Protein 7LYT (pdb70)

Secondary structure (DSSP, 8-state):
----HHHHHHHHH-SS----HHHHHHHHHHHHHH-THHHHHHHTT---SS---B--EEEEEEEEESS-TTSSHHHHHHHHHHHHHTT--HHHHHT----SSHHHHHHHHHHS----SS---HHHHHHHHHHHHHHHHHHHHHHHHHHHHHHHHHHHHHHHHHHH-S------PPPPSB-TTS-BSSPPPP--EEE--GGG--EE----SS----TTSSS----TTSPPPPSS-S-TTS--SSSSS---HHHHS-EEEE-SSS--EEEE--S---SSPPPP---SSHHHHHHTS-EEEEE-SS-EEEEETHHHHHHHHHTT-S-SS--HHHHHHTB-S--EEETTTTEEEEEB-TTTS-B---SS-B-TTHHHHHHHHHHHHS-EEEEEEEE-SSSSEEEEEEEE--BTTB--EEEEEEEE--HHHHHHHHHHHHHHHHHHHHHHHHHGGGS-HHHHHHHHHHHHTHHHHHHHHHHHHH---TTTS--SS--SS--HHHHHHHHHT--STTT---PPPPSSS---SPP-PPP-HHHHHHHHS-PPPHHHHHHHHHHHHHHHHT-THHHHHHHHHHHHHHHHHHHHHHHHHHHH--S-B--EEE---GGG--B--B--SSSTTSSSPPBP-B-SHHHHHHHHHHHHHHS----EEE--SSTTTS-SSSS---TTS--SS-EEETTTTEEE-IIIIIIHHHHHHHHSSSSPPP--

Foldseek 3Di:
DDDDPVVVLCCVPPVQFDAEDVLVVVLVVCCVPVHVVVSCVSPVPDTDNFAFDDWDKFKFFFADKLDAPVVDLLQVLLQLVQVVLQFDFPVVVVVQDQDQDQVSVVVNCPVVVGDRPPDDDSVQVVVSVVVSVVQQVVLQVVLVVVQVVVVVVLVVCCVVVVVVDPDHDPDDDRDGQADPVRHGDPTDDRDSKRWADDVFFWDFDDDDPLDDGPVLPVDADADQFFWQADADDPDLCVDDDPFPSHDDPVQADFDWWFDDPPTDTDTRHHDDPDDLDDDDHDHPDPSVVNNSWGWIKTDRDSMITIITCVRLVSVCSNVPLADNTDGNVRSVLQWDRTWIADSVRRMIMIIGDSVSDGRRFDPDFDAFFVLQVVCVVVQVVHKAWEWEWDADQVAGTKIWIWIWHDDPPAIDIGTDDIDGFDVVLVVLVVVLLVVVVVVVVVLLVVLLVVDPPVLSVVVVVQLVCQLVQLLVVLCVVQVQDVVVFDFFQADPAAARSVVSSCVVPPDDVPWWDFDDADPDPDDDRTDGDTDHVLVSSVVRGDDDDPVSVVSSVVSSVVCVVPPPVVVVSVVVLLVSLLVRVVCVVVVSCVVVVDPAYEYEYEQDDCVPQWDAFAFNGGSVGSSPDTRGRTGCNVSNVVSSVVCCGPVVHHYYHYHQPQQLAQALVDLDRDPPQDDDQWGADPPPGDTDRSRRPRNRSSSVVCSSRSDHRDDD

Solvent-accessible surface area: 43088 Å² total; per-residue (Å²): 166,128,118,60,100,32,48,97,9,24,147,150,75,34,124,64,68,131,18,53,59,54,61,78,149,112,0,22,139,28,18,86,83,116,35,80,131,26,2,39,75,93,5,113,47,130,24,102,145,70,11,27,94,50,70,6,69,2,132,1,119,18,35,31,54,42,92,98,10,74,86,0,34,4,19,75,0,9,70,22,0,4,134,67,0,14,64,13,3,51,100,93,59,74,82,15,158,19,27,136,59,75,151,32,7,62,64,11,22,84,91,44,64,19,59,43,72,76,10,82,62,54,65,1,1,19,52,17,6,67,61,0,20,39,66,0,56,23,29,63,119,130,14,106,110,122,35,84,156,56,117,44,157,32,81,69,66,35,62,63,95,64,117,135,28,168,74,56,126,159,66,143,143,106,99,88,10,46,71,175,97,18,80,12,81,142,64,35,59,69,32,40,33,1,64,1,6,138,87,12,39,16,90,9,18,136,105,49,147,100,8,113,25,32,121,60,24,81,46,13,138,50,94,39,117,37,83,10,108,84,44,34,82,205,103,51,53,94,37,129,172,74,60,44,24,54,29,37,107,155,79,47,131,75,39,88,60,128,46,142,185,109,27,138,73,73,112,20,118,18,66,42,140,134,206,124,74,156,88,167,90,112,58,160,55,116,95,54,79,4,65,61,0,5,0,0,4,2,76,19,57,124,2,20,0,0,0,15,0,61,22,0,30,107,17,0,70,169,74,104,55,6,82,145,101,9,22,2,52,34,0,25,104,29,6,37,32,65,1,54,1,36,25,177,175,54,26,0,28,4,33,0,36,26,125,29,24,16,45,39,21,36,152,187,12,37,94,41,130,102,0,54,51,15,0,47,130,18,7,71,122,78,42,0,0,1,0,0,0,11,17,18,60,98,30,18,1,0,1,3,3,9,77,0,56,57,102,149,83,48,26,82,27,99,95,42,50,98,15,50,3,41,92,79,6,68,124,49,14,54,39,6,34,105,19,38,32,152,12,37,90,80,4,100,47,118,2,28,125,53,10,62,127,80,49,22,50,72,2,156,67,38,88,55,81,11,67,86,53,0,46,87,97,1,12,77,88,32,61,10,78,50,177,148,11,65,31,114,147,0,25,47,106,27,38,68,1,2,78,11,4,101,70,74,74,84,51,152,100,74,9,72,80,115,31,88,81,175,201,40,110,155,141,125,84,64,85,103,72,43,63,58,0,102,33,20,1,147,55,50,78,36,173,20,51,113,122,2,71,134,65,41,45,73,16,26,118,54,44,80,180,112,19,97,63,56,100,123,7,65,133,97,42,70,105,15,3,96,126,2,4,52,72,0,5,98,50,0,80,144,111,2,140,17,165,36,2,1,0,1,1,17,33,12,99,52,171,132,74,99,18,63,28,90,58,101,88,5,3,69,45,23,42,75,66,97,100,14,29,104,74,6,5,76,21,3,20,115,5,0,17,30,4,49,30,79,98,32,23,22,1,0,25,5,112,39,77,41,2,28,27,10,2,32,149,38,65,75,21,99,114,46,2,86,121,35,75,58,1,94,1,109,84,42,70,68,109,22,46,0,8,42,41,0,1,2,58,8,0,12,86,8,0,20,59,16,171,72,17,87,165,262

Structure (mmCIF, N/CA/C/O backbone):
data_7LYT
#
_entry.id   7LYT
#
_cell.length_a   1.00
_cell.length_b   1.00
_cell.length_c   1.00
_cell.angle_alpha   90.00
_cell.angle_beta   90.00
_cell.angle_gamma   90.00
#
_symmetry.space_group_name_H-M   'P 1'
#
loop_
_entity.id
_entity.type
_entity.pdbx_description
1 polymer CasPhi
2 polymer crRNA
3 polymer TS-DNA
4 polymer NTS-DNA*
5 non-polymer 'ZINC ION'
6 non-polymer 'MAGNESIUM ION'
#
loop_
_atom_site.group_PDB
_atom_site.id
_atom_site.type_symbol
_atom_site.label_atom_id
_atom_site.label_alt_id
_atom_site.label_comp_id
_atom_site.label_asym_id
_atom_site.label_entity_id
_atom_site.label_seq_id
_atom_site.pdbx_PDB_ins_code
_atom_site.Cartn_x
_atom_site.Cartn_y
_atom_site.Cartn_z
_atom_site.occupancy
_atom_site.B_iso_or_equiv
_atom_site.auth_seq_id
_atom_site.auth_comp_id
_atom_site.auth_asym_id
_atom_site.auth_atom_id
_atom_site.pdbx_PDB_model_num
ATOM 1 N N . ALA A 1 5 ? 119.564 86.514 128.449 1.00 84.53 5 ALA A N 1
ATOM 2 C CA . ALA A 1 5 ? 118.303 86.633 129.170 1.00 84.53 5 ALA A CA 1
ATOM 3 C C . ALA A 1 5 ? 118.193 85.555 130.240 1.00 84.53 5 ALA A C 1
ATOM 4 O O . ALA A 1 5 ? 118.432 84.377 129.972 1.00 84.53 5 ALA A O 1
ATOM 10 N N . VAL A 1 6 ? 117.827 85.964 131.453 1.00 83.22 6 VAL A N 1
ATOM 11 C CA . VAL A 1 6 ? 117.661 85.053 132.579 1.00 83.22 6 VAL A CA 1
ATOM 12 C C . VAL A 1 6 ? 116.319 85.342 133.235 1.00 83.22 6 VAL A C 1
ATOM 13 O O . VAL A 1 6 ? 115.984 86.504 133.490 1.00 83.22 6 VAL A O 1
ATOM 26 N N . GLU A 1 7 ? 115.555 84.287 133.506 1.00 81.78 7 GLU A N 1
ATOM 27 C CA . GLU A 1 7 ? 114.258 84.450 134.147 1.00 81.78 7 GLU A CA 1
ATOM 28 C C . GLU A 1 7 ? 114.419 85.044 135.542 1.00 81.78 7 GLU A C 1
ATOM 29 O O . GLU A 1 7 ? 115.402 84.789 136.242 1.00 81.78 7 GLU A O 1
ATOM 41 N N . SER A 1 8 ? 113.437 85.847 135.941 1.00 76.78 8 SER A N 1
ATOM 42 C CA . SER A 1 8 ? 113.395 86.452 137.263 1.00 76.78 8 SER A CA 1
ATOM 43 C C . SER A 1 8 ? 112.326 85.787 138.118 1.00 76.78 8 SER A C 1
ATOM 44 O O . SER A 1 8 ? 111.336 85.258 137.605 1.00 76.78 8 SER A O 1
ATOM 52 N N . GLU A 1 9 ? 112.536 85.820 139.436 1.00 75.79 9 GLU A N 1
ATOM 53 C CA . GLU A 1 9 ? 111.528 85.302 140.355 1.00 75.79 9 GLU A CA 1
ATOM 54 C C . GLU A 1 9 ? 110.250 86.131 140.302 1.00 75.79 9 GLU A C 1
ATOM 55 O O . GLU A 1 9 ? 109.147 85.584 140.407 1.00 75.79 9 GLU A O 1
ATOM 67 N N . PHE A 1 10 ? 110.374 87.453 140.148 1.00 73.82 10 PHE A N 1
ATOM 68 C CA . PHE A 1 10 ? 109.187 88.302 140.091 1.00 73.82 10 PHE A CA 1
ATOM 69 C C . PHE A 1 10 ? 108.324 87.966 138.884 1.00 73.82 10 PHE A C 1
ATOM 70 O O . PHE A 1 10 ? 107.091 87.945 138.978 1.00 73.82 10 PHE A O 1
ATOM 87 N N . SER A 1 11 ? 108.952 87.710 137.736 1.00 77.20 11 SER A N 1
ATOM 88 C CA . SER A 1 11 ? 108.190 87.358 136.544 1.00 77.20 11 SER A CA 1
ATOM 89 C C . SER A 1 11 ? 107.311 86.143 136.802 1.00 77.20 11 SER A C 1
ATOM 90 O O . SER A 1 11 ? 106.168 86.081 136.335 1.00 77.20 11 SER A O 1
ATOM 98 N N . LYS A 1 12 ? 107.825 85.170 137.557 1.00 77.62 12 LYS A N 1
ATOM 99 C CA . LYS A 1 12 ? 107.075 83.944 137.811 1.00 77.62 12 LYS A CA 1
ATOM 100 C C . LYS A 1 12 ? 105.764 84.241 138.527 1.00 77.62 12 LYS A C 1
ATOM 101 O O . LYS A 1 12 ? 104.695 83.791 138.099 1.00 77.62 12 LYS A O 1
ATOM 120 N N . VAL A 1 13 ? 105.823 85.003 139.620 1.00 75.08 13 VAL A N 1
ATOM 121 C CA . VAL A 1 13 ? 104.624 85.223 140.423 1.00 75.08 13 VAL A CA 1
ATOM 122 C C . VAL A 1 13 ? 103.579 85.993 139.625 1.00 75.08 13 VAL A C 1
ATOM 123 O O . VAL A 1 13 ? 102.377 85.719 139.727 1.00 75.08 13 VAL A O 1
ATOM 136 N N . LEU A 1 14 ? 104.009 86.972 138.828 1.00 75.22 14 LEU A N 1
ATOM 137 C CA . LEU A 1 14 ? 103.066 87.685 137.972 1.00 75.22 14 LEU A CA 1
ATOM 138 C C . LEU A 1 14 ? 102.470 86.753 136.928 1.00 75.22 14 LEU A C 1
ATOM 139 O O . LEU A 1 14 ? 101.245 86.655 136.791 1.00 75.22 14 LEU A O 1
ATOM 155 N N . LYS A 1 15 ? 103.325 86.051 136.183 1.00 76.30 15 LYS A N 1
ATOM 156 C CA . LYS A 1 15 ? 102.829 85.157 135.144 1.00 76.30 15 LYS A CA 1
ATOM 157 C C . LYS A 1 15 ? 101.943 84.067 135.728 1.00 76.30 15 LYS A C 1
ATOM 158 O O . LYS A 1 15 ? 101.010 83.604 135.063 1.00 76.30 15 LYS A O 1
ATOM 177 N N . LYS A 1 16 ? 102.211 83.646 136.964 1.00 76.41 16 LYS A N 1
ATOM 178 C CA . LYS A 1 16 ? 101.403 82.599 137.572 1.00 76.41 16 LYS A CA 1
ATOM 179 C C . LYS A 1 16 ? 100.057 83.123 138.058 1.00 76.41 16 LYS A C 1
ATOM 180 O O . LYS A 1 16 ? 99.083 82.364 138.090 1.00 76.41 16 LYS A O 1
ATOM 199 N N . HIS A 1 17 ? 99.976 84.397 138.443 1.00 74.92 17 HIS A N 1
ATOM 200 C CA . HIS A 1 17 ? 98.724 84.987 138.910 1.00 74.92 17 HIS A CA 1
ATOM 201 C C . HIS A 1 17 ? 98.088 85.957 137.928 1.00 74.92 17 HIS A C 1
ATOM 202 O O . HIS A 1 17 ? 96.866 85.941 137.765 1.00 74.92 17 HIS A O 1
ATOM 216 N N . PHE A 1 18 ? 98.877 86.812 137.277 1.00 73.77 18 PHE A N 1
ATOM 217 C CA . PHE A 1 18 ? 98.371 87.826 136.351 1.00 73.77 18 PHE A CA 1
ATOM 218 C C . PHE A 1 18 ? 98.882 87.517 134.950 1.00 73.77 18 PHE A C 1
ATOM 219 O O . PHE A 1 18 ? 99.932 88.032 134.535 1.00 73.77 18 PHE A O 1
ATOM 236 N N . PRO A 1 19 ? 98.178 86.688 134.187 1.00 74.78 19 PRO A N 1
ATOM 237 C CA . PRO A 1 19 ? 98.651 86.354 132.837 1.00 74.78 19 PRO A CA 1
ATOM 238 C C . PRO A 1 19 ? 98.668 87.554 131.902 1.00 74.78 19 PRO A C 1
ATOM 239 O O . PRO A 1 19 ? 99.654 87.781 131.193 1.00 74.78 19 PRO A O 1
ATOM 250 N N . GLY A 1 20 ? 97.582 88.324 131.891 1.00 76.11 20 GLY A N 1
ATOM 251 C CA . GLY A 1 20 ? 97.403 89.379 130.911 1.00 76.11 20 GLY A CA 1
ATOM 252 C C . GLY A 1 20 ? 97.045 90.734 131.487 1.00 76.11 20 GLY A C 1
ATOM 253 O O . GLY A 1 20 ? 96.271 91.478 130.878 1.00 76.11 20 GLY A O 1
ATOM 257 N N . GLU A 1 21 ? 97.585 91.070 132.656 1.00 71.95 21 GLU A N 1
ATOM 258 C CA . GLU A 1 21 ? 97.274 92.322 133.335 1.00 71.95 21 GLU A CA 1
ATOM 259 C C . GLU A 1 21 ? 98.535 93.156 133.548 1.00 71.95 21 GLU A C 1
ATOM 260 O O . GLU A 1 21 ? 98.749 93.736 134.614 1.00 71.95 21 GLU A O 1
ATOM 272 N N . ARG A 1 22 ? 99.381 93.219 132.518 1.00 70.16 22 ARG A N 1
ATOM 273 C CA . ARG A 1 22 ? 100.628 93.977 132.558 1.00 70.16 22 ARG A CA 1
ATOM 274 C C . ARG A 1 22 ? 100.431 95.362 133.166 1.00 70.16 22 ARG A C 1
ATOM 275 O O . ARG A 1 22 ? 99.432 96.036 132.908 1.00 70.16 22 ARG A O 1
ATOM 296 N N . PHE A 1 23 ? 101.401 95.773 133.983 1.00 70.21 23 PHE A N 1
ATOM 297 C CA . PHE A 1 23 ? 101.364 97.017 134.737 1.00 70.21 23 PHE A CA 1
ATOM 298 C C . PHE A 1 23 ? 102.522 97.908 134.304 1.00 70.21 23 PHE A C 1
ATOM 299 O O . PHE A 1 23 ? 103.511 97.440 133.734 1.00 70.21 23 PHE A O 1
ATOM 316 N N . ARG A 1 24 ? 102.389 99.207 134.568 1.00 68.22 24 ARG A N 1
ATOM 317 C CA . ARG A 1 24 ? 103.426 100.149 134.176 1.00 68.22 24 ARG A CA 1
ATOM 318 C C . ARG A 1 24 ? 104.595 100.108 135.158 1.00 68.22 24 ARG A C 1
ATOM 319 O O . ARG A 1 24 ? 104.537 99.483 136.219 1.00 68.22 24 ARG A O 1
ATOM 340 N N . SER A 1 25 ? 105.673 100.800 134.782 1.00 69.64 25 SER A N 1
ATOM 341 C CA . SER A 1 25 ? 106.951 100.620 135.462 1.00 69.64 25 SER A CA 1
ATOM 342 C C . SER A 1 25 ? 106.873 101.025 136.927 1.00 69.64 25 SER A C 1
ATOM 343 O O . SER A 1 25 ? 107.427 100.340 137.794 1.00 69.64 25 SER A O 1
ATOM 351 N N . SER A 1 26 ? 106.185 102.127 137.230 1.00 68.25 26 SER A N 1
ATOM 352 C CA . SER A 1 26 ? 106.223 102.644 138.594 1.00 68.25 26 SER A CA 1
ATOM 353 C C . SER A 1 26 ? 105.630 101.644 139.576 1.00 68.25 26 SER A C 1
ATOM 354 O O . SER A 1 26 ? 106.184 101.424 140.659 1.00 68.25 26 SER A O 1
ATOM 362 N N . TYR A 1 27 ? 104.505 101.022 139.219 1.00 69.25 27 TYR A N 1
ATOM 363 C CA . TYR A 1 27 ? 103.959 99.965 140.062 1.00 69.25 27 TYR A CA 1
ATOM 364 C C . TYR A 1 27 ? 104.864 98.740 140.079 1.00 69.25 27 TYR A C 1
ATOM 365 O O . TYR A 1 27 ? 104.947 98.048 141.100 1.00 69.25 27 TYR A O 1
ATOM 383 N N . MET A 1 28 ? 105.545 98.454 138.967 1.00 71.29 28 MET A N 1
ATOM 384 C CA . MET A 1 28 ? 106.441 97.303 138.925 1.00 71.29 28 MET A CA 1
ATOM 385 C C . MET A 1 28 ? 107.587 97.459 139.917 1.00 71.29 28 MET A C 1
ATOM 386 O O . MET A 1 28 ? 107.923 96.515 140.640 1.00 71.29 28 MET A O 1
ATOM 400 N N . LYS A 1 29 ? 108.199 98.644 139.969 1.00 69.48 29 LYS A N 1
ATOM 401 C CA . LYS A 1 29 ? 109.300 98.865 140.901 1.00 69.48 29 LYS A CA 1
ATOM 402 C C . LYS A 1 29 ? 108.827 98.724 142.341 1.00 69.48 29 LYS A C 1
ATOM 403 O O . LYS A 1 29 ? 109.424 97.991 143.137 1.00 69.48 29 LYS A O 1
ATOM 422 N N . ARG A 1 30 ? 107.744 99.418 142.692 1.00 69.53 30 ARG A N 1
ATOM 423 C CA . ARG A 1 30 ? 107.217 99.330 144.048 1.00 69.53 30 ARG A CA 1
ATOM 424 C C . ARG A 1 30 ? 106.763 97.911 144.361 1.00 69.53 30 ARG A C 1
ATOM 425 O O . ARG A 1 30 ? 106.977 97.414 145.471 1.00 69.53 30 ARG A O 1
ATOM 446 N N . GLY A 1 31 ? 106.152 97.235 143.387 1.00 71.06 31 GLY A N 1
ATOM 447 C CA . GLY A 1 31 ? 105.655 95.893 143.633 1.00 71.06 31 GLY A CA 1
ATOM 448 C C . GLY A 1 31 ? 106.768 94.896 143.883 1.00 71.06 31 GLY A C 1
ATOM 449 O O . GLY A 1 31 ? 106.627 93.988 144.707 1.00 71.06 31 GLY A O 1
ATOM 453 N N . GLY A 1 32 ? 107.889 95.046 143.178 1.00 70.01 32 GLY A N 1
ATOM 454 C CA . GLY A 1 32 ? 109.015 94.157 143.407 1.00 70.01 32 GLY A CA 1
ATOM 455 C C . GLY A 1 32 ? 109.567 94.274 144.813 1.00 70.01 32 GLY A C 1
ATOM 456 O O . GLY A 1 32 ? 109.881 93.269 145.453 1.00 70.01 32 GLY A O 1
ATOM 460 N N . LYS A 1 33 ? 109.696 95.504 145.313 1.00 68.62 33 LYS A N 1
ATOM 461 C CA . LYS A 1 33 ? 110.204 95.698 146.667 1.00 68.62 33 LYS A CA 1
ATOM 462 C C . LYS A 1 33 ? 109.304 95.030 147.696 1.00 68.62 33 LYS A C 1
ATOM 463 O O . LYS A 1 33 ? 109.791 94.384 148.631 1.00 68.62 33 LYS A O 1
ATOM 482 N N . ILE A 1 34 ? 107.988 95.170 147.541 1.00 70.32 34 ILE A N 1
ATOM 483 C CA . ILE A 1 34 ? 107.072 94.603 148.525 1.00 70.32 34 ILE A CA 1
ATOM 484 C C . ILE A 1 34 ? 107.207 93.087 148.563 1.00 70.32 34 ILE A C 1
ATOM 485 O O . ILE A 1 34 ? 107.227 92.480 149.640 1.00 70.32 34 ILE A O 1
ATOM 501 N N . LEU A 1 35 ? 107.299 92.451 147.395 1.00 71.61 35 LEU A N 1
ATOM 502 C CA . LEU A 1 35 ? 107.429 90.999 147.358 1.00 71.61 35 LEU A CA 1
ATOM 503 C C . LEU A 1 35 ? 108.696 90.539 148.068 1.00 71.61 35 LEU A C 1
ATOM 504 O O . LEU A 1 35 ? 108.656 89.640 148.915 1.00 71.61 35 LEU A O 1
ATOM 520 N N . ALA A 1 36 ? 109.835 91.151 147.739 1.00 69.61 36 ALA A N 1
ATOM 521 C CA . ALA A 1 36 ? 111.095 90.722 148.336 1.00 69.61 36 ALA A CA 1
ATOM 522 C C . ALA A 1 36 ? 111.117 90.982 149.836 1.00 69.61 36 ALA A C 1
ATOM 523 O O . ALA A 1 36 ? 111.688 90.195 150.600 1.00 69.61 36 ALA A O 1
ATOM 530 N N . ALA A 1 37 ? 110.499 92.076 150.278 1.00 69.98 37 ALA A N 1
ATOM 531 C CA . ALA A 1 37 ? 110.535 92.457 151.685 1.00 69.98 37 ALA A CA 1
ATOM 532 C C . ALA A 1 37 ? 109.416 91.794 152.484 1.00 69.98 37 ALA A C 1
ATOM 533 O O . ALA A 1 37 ? 109.677 91.079 153.456 1.00 69.98 37 ALA A O 1
ATOM 540 N N . GLN A 1 38 ? 108.166 92.013 152.075 1.00 69.35 38 GLN A N 1
ATOM 541 C CA . GLN A 1 38 ? 106.996 91.584 152.831 1.00 69.35 38 GLN A CA 1
ATOM 542 C C . GLN A 1 38 ? 106.432 90.258 152.332 1.00 69.35 38 GLN A C 1
ATOM 543 O O . GLN A 1 38 ? 105.236 89.992 152.482 1.00 69.35 38 GLN A O 1
ATOM 557 N N . GLY A 1 39 ? 107.277 89.420 151.741 1.00 70.91 39 GLY A N 1
ATOM 558 C CA . GLY A 1 39 ? 106.884 88.089 151.331 1.00 70.91 39 GLY A CA 1
ATOM 559 C C . GLY A 1 39 ? 106.105 88.071 150.029 1.00 70.91 39 GLY A C 1
ATOM 560 O O . GLY A 1 39 ? 105.654 89.092 149.508 1.00 70.91 39 GLY A O 1
ATOM 564 N N . GLU A 1 40 ? 105.937 86.856 149.501 1.00 72.15 40 GLU A N 1
ATOM 565 C CA . GLU A 1 40 ? 105.264 86.677 148.219 1.00 72.15 40 GLU A CA 1
ATOM 566 C C . GLU A 1 40 ? 103.766 86.941 148.316 1.00 72.15 40 GLU A C 1
ATOM 567 O O . GLU A 1 40 ? 103.145 87.342 147.326 1.00 72.15 40 GLU A O 1
ATOM 579 N N . GLU A 1 41 ? 103.168 86.707 149.484 1.00 73.86 41 GLU A N 1
ATOM 580 C CA . GLU A 1 41 ? 101.720 86.787 149.624 1.00 73.86 41 GLU A CA 1
ATOM 581 C C . GLU A 1 41 ? 101.213 88.221 149.690 1.00 73.86 41 GLU A C 1
ATOM 582 O O . GLU A 1 41 ? 100.017 88.450 149.483 1.00 73.86 41 GLU A O 1
ATOM 594 N N . ALA A 1 42 ? 102.083 89.188 149.961 1.00 72.04 42 ALA A N 1
ATOM 595 C CA . ALA A 1 42 ? 101.663 90.571 150.120 1.00 72.04 42 ALA A CA 1
ATOM 596 C C . ALA A 1 42 ? 101.791 91.380 148.840 1.00 72.04 42 ALA A C 1
ATOM 597 O O . ALA A 1 42 ? 101.384 92.546 148.820 1.00 72.04 42 ALA A O 1
ATOM 604 N N . VAL A 1 43 ? 102.347 90.800 147.776 1.00 72.77 43 VAL A N 1
ATOM 605 C CA . VAL A 1 43 ? 102.451 91.532 146.521 1.00 72.77 43 VAL A CA 1
ATOM 606 C C . VAL A 1 43 ? 101.150 91.450 145.734 1.00 72.77 43 VAL A C 1
ATOM 607 O O . VAL A 1 43 ? 100.823 92.369 144.975 1.00 72.77 43 VAL A O 1
ATOM 620 N N . VAL A 1 44 ? 100.391 90.365 145.895 1.00 73.75 44 VAL A N 1
ATOM 621 C CA . VAL A 1 44 ? 99.121 90.242 145.187 1.00 73.75 44 VAL A CA 1
ATOM 622 C C . VAL A 1 44 ? 98.139 91.305 145.660 1.00 73.75 44 VAL A C 1
ATOM 623 O O . VAL A 1 44 ? 97.445 91.930 144.851 1.00 73.75 44 VAL A O 1
ATOM 636 N N . ALA A 1 45 ? 98.067 91.535 146.972 1.00 72.54 45 ALA A N 1
ATOM 637 C CA . ALA A 1 45 ? 97.110 92.503 147.492 1.00 72.54 45 ALA A CA 1
ATOM 638 C C . ALA A 1 45 ? 97.417 93.920 147.030 1.00 72.54 45 ALA A C 1
ATOM 639 O O . ALA A 1 45 ? 96.517 94.766 147.023 1.00 72.54 45 ALA A O 1
ATOM 646 N N . TYR A 1 46 ? 98.665 94.206 146.662 1.00 71.99 46 TYR A N 1
ATOM 647 C CA . TYR A 1 46 ? 99.015 95.503 146.096 1.00 71.99 46 TYR A CA 1
ATOM 648 C C . TYR A 1 46 ? 98.777 95.561 144.591 1.00 71.99 46 TYR A C 1
ATOM 649 O O . TYR A 1 46 ? 98.361 96.603 144.071 1.00 71.99 46 TYR A O 1
ATOM 667 N N . LEU A 1 47 ? 99.039 94.464 143.882 1.00 72.95 47 LEU A N 1
ATOM 668 C CA . LEU A 1 47 ? 98.952 94.424 142.430 1.00 72.95 47 LEU A CA 1
ATOM 669 C C . LEU A 1 47 ? 97.613 93.911 141.917 1.00 72.95 47 LEU A C 1
ATOM 670 O O . LEU A 1 47 ? 97.436 93.803 140.701 1.00 72.95 47 LEU A O 1
ATOM 686 N N . GLN A 1 48 ? 96.673 93.576 142.802 1.00 74.03 48 GLN A N 1
ATOM 687 C CA . GLN A 1 48 ? 95.374 93.097 142.338 1.00 74.03 48 GLN A CA 1
ATOM 688 C C . GLN A 1 48 ? 94.467 94.241 141.894 1.00 74.03 48 GLN A C 1
ATOM 689 O O . GLN A 1 48 ? 93.721 94.101 140.919 1.00 74.03 48 GLN A O 1
ATOM 703 N N . GLY A 1 49 ? 94.515 95.374 142.588 1.00 73.21 49 GLY A N 1
ATOM 704 C CA . GLY A 1 49 ? 93.581 96.447 142.317 1.00 73.21 49 GLY A CA 1
ATOM 705 C C . GLY A 1 49 ? 93.884 97.270 141.083 1.00 73.21 49 GLY A C 1
ATOM 706 O O . GLY A 1 49 ? 93.025 97.436 140.213 1.00 73.21 49 GLY A O 1
ATOM 710 N N . LYS A 1 50 ? 95.104 97.786 140.994 1.00 72.76 50 LYS A N 1
ATOM 711 C CA . LYS A 1 50 ? 95.446 98.836 140.044 1.00 72.76 50 LYS A CA 1
ATOM 712 C C . LYS A 1 50 ? 96.213 98.244 138.869 1.00 72.76 50 LYS A C 1
ATOM 713 O O . LYS A 1 50 ? 97.295 97.677 139.051 1.00 72.76 50 LYS A O 1
ATOM 732 N N . SER A 1 51 ? 95.653 98.381 137.671 1.00 70.27 51 SER A N 1
ATOM 733 C CA . SER A 1 51 ? 96.321 97.944 136.452 1.00 70.27 51 SER A CA 1
ATOM 734 C C . SER A 1 51 ? 95.574 98.540 135.268 1.00 70.27 51 SER A C 1
ATOM 735 O O . SER A 1 51 ? 94.464 99.060 135.408 1.00 70.27 51 SER A O 1
ATOM 743 N N . GLU A 1 52 ? 96.207 98.472 134.100 1.00 71.64 52 GLU A N 1
ATOM 744 C CA . GLU A 1 52 ? 95.649 99.046 132.886 1.00 71.64 52 GLU A CA 1
ATOM 745 C C . GLU A 1 52 ? 95.892 98.117 131.706 1.00 71.64 52 GLU A C 1
ATOM 746 O O . GLU A 1 52 ? 96.905 97.417 131.643 1.00 71.64 52 GLU A O 1
ATOM 758 N N . GLU A 1 53 ? 94.943 98.122 130.769 1.00 71.39 53 GLU A N 1
ATOM 759 C CA . GLU A 1 53 ? 95.106 97.355 129.538 1.00 71.39 53 GLU A CA 1
ATOM 760 C C . GLU A 1 53 ? 96.295 97.865 128.734 1.00 71.39 53 GLU A C 1
ATOM 761 O O . GLU A 1 53 ? 97.119 97.079 128.255 1.00 71.39 53 GLU A O 1
ATOM 773 N N . GLU A 1 54 ? 96.397 99.184 128.574 1.00 70.28 54 GLU A N 1
ATOM 774 C CA . GLU A 1 54 ? 97.479 99.817 127.821 1.00 70.28 54 GLU A CA 1
ATOM 775 C C . GLU A 1 54 ? 98.119 100.865 128.721 1.00 70.28 54 GLU A C 1
ATOM 776 O O . GLU A 1 54 ? 97.694 102.028 128.742 1.00 70.28 54 GLU A O 1
ATOM 788 N N . PRO A 1 55 ? 99.143 100.488 129.479 1.00 68.83 55 PRO A N 1
ATOM 789 C CA . PRO A 1 55 ? 99.730 101.405 130.462 1.00 68.83 55 PRO A CA 1
ATOM 790 C C . PRO A 1 55 ? 100.658 102.410 129.803 1.00 68.83 55 PRO A C 1
ATOM 791 O O . PRO A 1 55 ? 101.530 102.026 129.010 1.00 68.83 55 PRO A O 1
ATOM 802 N N . PRO A 1 56 ? 100.514 103.702 130.105 1.00 66.48 56 PRO A N 1
ATOM 803 C CA . PRO A 1 56 ? 101.397 104.706 129.487 1.00 66.48 56 PRO A CA 1
ATOM 804 C C . PRO A 1 56 ? 102.861 104.402 129.760 1.00 66.48 56 PRO A C 1
ATOM 805 O O . PRO A 1 56 ? 103.295 104.328 130.911 1.00 66.48 56 PRO A O 1
ATOM 816 N N . ASN A 1 57 ? 103.626 104.222 128.683 1.00 65.54 57 ASN A N 1
ATOM 817 C CA . ASN A 1 57 ? 105.046 103.908 128.778 1.00 65.54 57 ASN A CA 1
ATOM 818 C C . ASN A 1 57 ? 105.891 104.902 127.990 1.00 65.54 57 ASN A C 1
ATOM 819 O O . ASN A 1 57 ? 106.968 104.553 127.501 1.00 65.54 57 ASN A O 1
ATOM 830 N N . PHE A 1 58 ? 105.425 106.141 127.855 1.00 64.11 58 PHE A N 1
ATOM 831 C CA . PHE A 1 58 ? 106.154 107.156 127.109 1.00 64.11 58 PHE A CA 1
ATOM 832 C C . PHE A 1 58 ? 105.999 108.505 127.795 1.00 64.11 58 PHE A C 1
ATOM 833 O O . PHE A 1 58 ? 104.903 108.870 128.227 1.00 64.11 58 PHE A O 1
ATOM 850 N N . GLN A 1 59 ? 107.108 109.238 127.888 1.00 62.47 59 GLN A N 1
ATOM 851 C CA . GLN A 1 59 ? 107.163 110.522 128.584 1.00 62.47 59 GLN A CA 1
ATOM 852 C C . GLN A 1 59 ? 107.706 111.580 127.633 1.00 62.47 59 GLN A C 1
ATOM 853 O O . GLN A 1 59 ? 108.852 111.448 127.156 1.00 62.47 59 GLN A O 1
ATOM 867 N N . PRO A 1 60 ? 106.950 112.637 127.321 1.00 61.83 60 PRO A N 1
ATOM 868 C CA . PRO A 1 60 ? 107.472 113.654 126.411 1.00 61.83 60 PRO A CA 1
ATOM 869 C C . PRO A 1 60 ? 108.635 114.399 127.036 1.00 61.83 60 PRO A C 1
ATOM 870 O O . PRO A 1 60 ? 108.732 114.506 128.271 1.00 61.83 60 PRO A O 1
ATOM 881 N N . PRO A 1 61 ? 109.550 114.929 126.227 1.00 61.65 61 PRO A N 1
ATOM 882 C CA . PRO A 1 61 ? 110.648 115.740 126.757 1.00 61.65 61 PRO A CA 1
ATOM 883 C C . PRO A 1 61 ? 110.322 117.224 126.816 1.00 61.65 61 PRO A C 1
ATOM 884 O O . PRO A 1 61 ? 109.505 117.745 126.056 1.00 61.65 61 PRO A O 1
ATOM 895 N N . ALA A 1 62 ? 110.985 117.904 127.749 1.00 60.21 62 ALA A N 1
ATOM 896 C CA . ALA A 1 62 ? 110.909 119.353 127.882 1.00 60.21 62 ALA A CA 1
ATOM 897 C C . ALA A 1 62 ? 112.320 119.901 128.035 1.00 60.21 62 ALA A C 1
ATOM 898 O O . ALA A 1 62 ? 113.108 119.373 128.825 1.00 60.21 62 ALA A O 1
ATOM 905 N N . LYS A 1 63 ? 112.636 120.953 127.285 1.00 60.08 63 LYS A N 1
ATOM 906 C CA . LYS A 1 63 ? 113.984 121.502 127.221 1.00 60.08 63 LYS A CA 1
ATOM 907 C C . LYS A 1 63 ? 114.014 122.908 127.802 1.00 60.08 63 LYS A C 1
ATOM 908 O O . LYS A 1 63 ? 113.146 123.731 127.498 1.00 60.08 63 LYS A O 1
ATOM 927 N N . CYS A 1 64 ? 115.022 123.173 128.629 1.00 60.66 64 CYS A N 1
ATOM 928 C CA . CYS A 1 64 ? 115.258 124.470 129.249 1.00 60.66 64 CYS A CA 1
ATOM 929 C C . CYS A 1 64 ? 116.680 124.917 128.923 1.00 60.66 64 CYS A C 1
ATOM 930 O O . CYS A 1 64 ? 117.407 124.244 128.189 1.00 60.66 64 CYS A O 1
ATOM 938 N N . HIS A 1 65 ? 117.085 126.060 129.473 1.00 60.08 65 HIS A N 1
ATOM 939 C CA . HIS A 1 65 ? 118.371 126.670 129.157 1.00 60.08 65 HIS A CA 1
ATOM 940 C C . HIS A 1 65 ? 119.197 126.859 130.420 1.00 60.08 65 HIS A C 1
ATOM 941 O O . HIS A 1 65 ? 118.704 127.390 131.420 1.00 60.08 65 HIS A O 1
ATOM 955 N N . VAL A 1 66 ? 120.455 126.419 130.363 1.00 59.51 66 VAL A N 1
ATOM 956 C CA . VAL A 1 66 ? 121.419 126.685 131.424 1.00 59.51 66 VAL A CA 1
ATOM 957 C C . VAL A 1 66 ? 121.699 128.179 131.507 1.00 59.51 66 VAL A C 1
ATOM 958 O O . VAL A 1 66 ? 121.889 128.851 130.486 1.00 59.51 66 VAL A O 1
ATOM 971 N N . VAL A 1 67 ? 121.724 128.710 132.729 1.00 58.44 67 VAL A N 1
ATOM 972 C CA . VAL A 1 67 ? 122.011 130.126 132.935 1.00 58.44 67 VAL A CA 1
ATOM 973 C C . VAL A 1 67 ? 123.502 130.321 133.178 1.00 58.44 67 VAL A C 1
ATOM 974 O O . VAL A 1 67 ? 124.169 131.050 132.436 1.00 58.44 67 VAL A O 1
ATOM 987 N N . THR A 1 68 ? 124.037 129.680 134.215 1.00 59.42 68 THR A N 1
ATOM 988 C CA . THR A 1 68 ? 125.450 129.813 134.547 1.00 59.42 68 THR A CA 1
ATOM 989 C C . THR A 1 68 ? 125.922 128.561 135.266 1.00 59.42 68 THR A C 1
ATOM 990 O O . THR A 1 68 ? 125.146 127.889 135.949 1.00 59.42 68 THR A O 1
ATOM 1001 N N . LYS A 1 69 ? 127.207 128.260 135.109 1.00 59.07 69 LYS A N 1
ATOM 1002 C CA . LYS A 1 69 ? 127.838 127.125 135.761 1.00 59.07 69 LYS A CA 1
ATOM 1003 C C . LYS A 1 69 ? 128.949 127.621 136.675 1.00 59.07 69 LYS A C 1
ATOM 1004 O O . LYS A 1 69 ? 129.346 128.787 136.637 1.00 59.07 69 LYS A O 1
ATOM 1023 N N . SER A 1 70 ? 129.452 126.714 137.511 1.00 59.88 70 SER A N 1
ATOM 1024 C CA . SER A 1 70 ? 130.640 127.018 138.299 1.00 59.88 70 SER A CA 1
ATOM 1025 C C . SER A 1 70 ? 131.891 126.975 137.435 1.00 59.88 70 SER A C 1
ATOM 1026 O O . SER A 1 70 ? 132.777 127.825 137.570 1.00 59.88 70 SER A O 1
ATOM 1034 N N . ARG A 1 71 ? 131.971 125.992 136.547 1.00 58.70 71 ARG A N 1
ATOM 1035 C CA . ARG A 1 71 ? 133.063 125.882 135.594 1.00 58.70 71 ARG A CA 1
ATOM 1036 C C . ARG A 1 71 ? 132.558 125.045 134.430 1.00 58.70 71 ARG A C 1
ATOM 1037 O O . ARG A 1 71 ? 131.492 124.430 134.502 1.00 58.70 71 ARG A O 1
ATOM 1058 N N . ASP A 1 72 ? 133.336 125.023 133.355 1.00 59.41 72 ASP A N 1
ATOM 1059 C CA . ASP A 1 72 ? 132.884 124.358 132.142 1.00 59.41 72 ASP A CA 1
ATOM 1060 C C . ASP A 1 72 ? 132.685 122.871 132.398 1.00 59.41 72 ASP A C 1
ATOM 1061 O O . ASP A 1 72 ? 133.415 122.255 133.178 1.00 59.41 72 ASP A O 1
ATOM 1070 N N . PHE A 1 73 ? 131.677 122.295 131.747 1.00 60.16 73 PHE A N 1
ATOM 1071 C CA . PHE A 1 73 ? 131.518 120.851 131.779 1.00 60.16 73 PHE A CA 1
ATOM 1072 C C . PHE A 1 73 ? 132.743 120.182 131.163 1.00 60.16 73 PHE A C 1
ATOM 1073 O O . PHE A 1 73 ? 133.473 120.773 130.363 1.00 60.16 73 PHE A O 1
ATOM 1090 N N . ALA A 1 74 ? 132.959 118.929 131.546 1.00 60.40 74 ALA A N 1
ATOM 1091 C CA . ALA A 1 74 ? 134.147 118.132 131.254 1.00 60.40 74 ALA A CA 1
ATOM 1092 C C . ALA A 1 74 ? 135.289 118.571 132.158 1.00 60.40 74 ALA A C 1
ATOM 1093 O O . ALA A 1 74 ? 136.408 118.067 132.015 1.00 60.40 74 ALA A O 1
ATOM 1100 N N . GLU A 1 75 ? 135.039 119.489 133.090 1.00 59.89 75 GLU A N 1
ATOM 1101 C CA . GLU A 1 75 ? 135.965 119.836 134.156 1.00 59.89 75 GLU A CA 1
ATOM 1102 C C . GLU A 1 75 ? 135.435 119.379 135.505 1.00 59.89 75 GLU A C 1
ATOM 1103 O O . GLU A 1 75 ? 136.004 119.727 136.543 1.00 59.89 75 GLU A O 1
ATOM 1115 N N . TRP A 1 76 ? 134.356 118.602 135.505 1.00 60.03 76 TRP A N 1
ATOM 1116 C CA . TRP A 1 76 ? 133.614 118.095 136.646 1.00 60.03 76 TRP A CA 1
ATOM 1117 C C . TRP A 1 76 ? 133.992 116.647 136.920 1.00 60.03 76 TRP A C 1
ATOM 1118 O O . TRP A 1 76 ? 134.102 115.849 135.984 1.00 60.03 76 TRP A O 1
ATOM 1139 N N . PRO A 1 77 ? 134.180 116.263 138.183 1.00 60.10 77 PRO A N 1
ATOM 1140 C CA . PRO A 1 77 ? 134.611 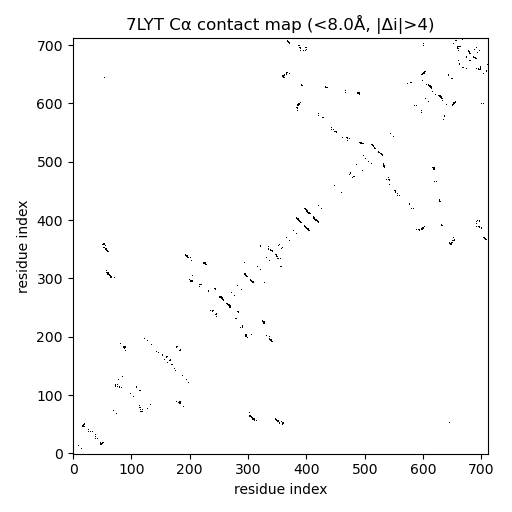114.884 138.456 1.00 60.10 77 PRO A CA 1
ATOM 1141 C C . PRO A 1 77 ? 133.686 113.831 137.875 1.00 60.10 77 PRO A C 1
ATOM 1142 O O . PRO A 1 77 ? 134.162 112.787 137.412 1.00 60.10 77 PRO A O 1
ATOM 1153 N N . ILE A 1 78 ? 132.374 114.067 137.880 1.00 61.10 78 ILE A N 1
ATOM 1154 C CA . ILE A 1 78 ? 131.459 113.093 137.296 1.00 61.10 78 ILE A CA 1
ATOM 1155 C C . ILE A 1 78 ? 131.694 112.971 135.795 1.00 61.10 78 ILE A C 1
ATOM 1156 O O . ILE A 1 78 ? 131.667 111.868 135.239 1.00 61.10 78 ILE A O 1
ATOM 1172 N N . MET A 1 79 ? 131.919 114.097 135.114 1.00 61.64 79 MET A N 1
ATOM 1173 C CA . MET A 1 79 ? 132.099 114.054 133.666 1.00 61.64 79 MET A CA 1
ATOM 1174 C C . MET A 1 79 ? 133.431 113.420 133.287 1.00 61.64 79 MET A C 1
ATOM 1175 O O . MET A 1 79 ? 133.525 112.717 132.275 1.00 61.64 79 MET A O 1
ATOM 1189 N N . LYS A 1 80 ? 134.470 113.650 134.088 1.00 60.57 80 LYS A N 1
ATOM 1190 C CA . LYS A 1 80 ? 135.755 113.014 133.826 1.00 60.57 80 LYS A CA 1
ATOM 1191 C C . LYS A 1 80 ? 135.718 111.544 134.217 1.00 60.57 80 LYS A C 1
ATOM 1192 O O . LYS A 1 80 ? 136.288 110.695 133.523 1.00 60.57 80 LYS A O 1
ATOM 1211 N N . ALA A 1 81 ? 135.044 111.224 135.323 1.00 60.75 81 ALA A N 1
ATOM 1212 C CA . ALA A 1 81 ? 134.910 109.830 135.727 1.00 60.75 81 ALA A CA 1
ATOM 1213 C C . ALA A 1 81 ? 134.106 109.044 134.702 1.00 60.75 81 ALA A C 1
ATOM 1214 O O . ALA A 1 81 ? 134.442 107.898 134.384 1.00 60.75 81 ALA A O 1
ATOM 1221 N N . SER A 1 82 ? 133.041 109.643 134.170 1.00 60.47 82 SER A N 1
ATOM 1222 C CA . SER A 1 82 ? 132.240 108.960 133.162 1.00 60.47 82 SER A CA 1
ATOM 1223 C C . SER A 1 82 ? 133.064 108.672 131.912 1.00 60.47 82 SER A C 1
ATOM 1224 O O . SER A 1 82 ? 133.017 107.566 131.365 1.00 60.47 82 SER A O 1
ATOM 1232 N N . GLU A 1 83 ? 133.835 109.658 131.448 1.00 61.24 83 GLU A N 1
ATOM 1233 C CA . GLU A 1 83 ? 134.677 109.438 130.276 1.00 61.24 83 GLU A CA 1
ATOM 1234 C C . GLU A 1 83 ? 135.728 108.368 130.541 1.00 61.24 83 GLU A C 1
ATOM 1235 O O . GLU A 1 83 ? 135.969 107.500 129.694 1.00 61.24 83 GLU A O 1
ATOM 1247 N N . ALA A 1 84 ? 136.362 108.408 131.714 1.00 61.21 84 ALA A N 1
ATOM 1248 C CA . ALA A 1 84 ? 137.421 107.450 132.007 1.00 61.21 84 ALA A CA 1
ATOM 1249 C C . ALA A 1 84 ? 136.872 106.033 132.070 1.00 61.21 84 ALA A C 1
ATOM 1250 O O . ALA A 1 84 ? 137.502 105.092 131.574 1.00 61.21 84 ALA A O 1
ATOM 1257 N N . ILE A 1 85 ? 135.699 105.863 132.678 1.00 61.39 85 ILE A N 1
ATOM 1258 C CA . ILE A 1 85 ? 135.057 104.553 132.721 1.00 61.39 85 ILE A CA 1
ATOM 1259 C C . ILE A 1 85 ? 134.673 104.104 131.319 1.00 61.39 85 ILE A C 1
ATOM 1260 O O . ILE A 1 85 ? 134.896 102.948 130.939 1.00 61.39 85 ILE A O 1
ATOM 1276 N N . GLN A 1 86 ? 134.095 105.007 130.526 1.00 61.33 86 GLN A N 1
ATOM 1277 C CA . GLN A 1 86 ? 133.543 104.609 129.236 1.00 61.33 86 GLN A CA 1
ATOM 1278 C C . GLN A 1 86 ? 134.637 104.111 128.302 1.00 61.33 86 GLN A C 1
ATOM 1279 O O . GLN A 1 86 ? 134.544 103.006 127.756 1.00 61.33 86 GLN A O 1
ATOM 1293 N N . ARG A 1 87 ? 135.694 104.901 128.113 1.00 60.10 87 ARG A N 1
ATOM 1294 C CA . ARG A 1 87 ? 136.711 104.496 127.154 1.00 60.10 87 ARG A CA 1
ATOM 1295 C C . ARG A 1 87 ? 137.529 103.307 127.635 1.00 60.10 87 ARG A C 1
ATOM 1296 O O . ARG A 1 87 ? 138.300 102.752 126.846 1.00 60.10 87 ARG A O 1
ATOM 1317 N N . TYR A 1 88 ? 137.381 102.898 128.896 1.00 59.93 88 TYR A N 1
ATOM 1318 C CA . TYR A 1 88 ? 137.994 101.653 129.344 1.00 59.93 88 TYR A CA 1
ATOM 1319 C C . TYR A 1 88 ? 137.127 100.452 128.996 1.00 59.93 88 TYR A C 1
ATOM 1320 O O . TYR A 1 88 ? 137.647 99.388 128.642 1.00 59.93 88 TYR A O 1
ATOM 1338 N N . ILE A 1 89 ? 135.805 100.605 129.091 1.00 61.63 89 ILE A N 1
ATOM 1339 C CA . ILE A 1 89 ? 134.907 99.482 128.842 1.00 61.63 89 ILE A CA 1
ATOM 1340 C C . ILE A 1 89 ? 134.801 99.185 127.354 1.00 61.63 89 ILE A C 1
ATOM 1341 O O . ILE A 1 89 ? 134.611 98.029 126.959 1.00 61.63 89 ILE A O 1
ATOM 1357 N N . TYR A 1 90 ? 134.926 100.205 126.505 1.00 61.50 90 TYR A N 1
ATOM 1358 C CA . TYR A 1 90 ? 134.760 100.004 125.073 1.00 61.50 90 TYR A CA 1
ATOM 1359 C C . TYR A 1 90 ? 135.972 99.352 124.428 1.00 61.50 90 TYR A C 1
ATOM 1360 O O . TYR A 1 90 ? 135.867 98.870 123.296 1.00 61.50 90 TYR A O 1
ATOM 1378 N N . ALA A 1 91 ? 137.112 99.322 125.114 1.00 61.28 91 ALA A N 1
ATOM 1379 C CA . ALA A 1 91 ? 138.316 98.693 124.597 1.00 61.28 91 ALA A CA 1
ATOM 1380 C C . ALA A 1 91 ? 138.576 97.331 125.223 1.00 61.28 91 ALA A C 1
ATOM 1381 O O . ALA A 1 91 ? 139.663 96.775 125.042 1.00 61.28 91 ALA A O 1
ATOM 1388 N N . LEU A 1 92 ? 137.614 96.791 125.962 1.00 61.49 92 LEU A N 1
ATOM 1389 C CA . LEU A 1 92 ? 137.708 95.430 126.459 1.00 61.49 92 LEU A CA 1
ATOM 1390 C C . LEU A 1 92 ? 137.351 94.435 125.360 1.00 61.49 92 LEU A C 1
ATOM 1391 O O . LEU A 1 92 ? 136.711 94.775 124.362 1.00 61.49 92 LEU A O 1
ATOM 1407 N N . SER A 1 93 ? 137.770 93.190 125.556 1.00 62.97 93 SER A N 1
ATOM 1408 C CA . SER A 1 93 ? 137.411 92.119 124.642 1.00 62.97 93 SER A CA 1
ATOM 1409 C C . SER A 1 93 ? 136.046 91.562 125.042 1.00 62.97 93 SER A C 1
ATOM 1410 O O . SER A 1 93 ? 135.370 92.093 125.926 1.00 62.97 93 SER A O 1
ATOM 1418 N N . THR A 1 94 ? 135.620 90.479 124.392 1.00 64.00 94 THR A N 1
ATOM 1419 C CA . THR A 1 94 ? 134.389 89.819 124.810 1.00 64.00 94 THR A CA 1
ATOM 1420 C C . THR A 1 94 ? 134.595 89.016 126.087 1.00 64.00 94 THR A C 1
ATOM 1421 O O . THR A 1 94 ? 133.753 89.053 126.990 1.00 64.00 94 THR A O 1
ATOM 1432 N N . THR A 1 95 ? 135.707 88.282 126.177 1.00 62.20 95 THR A N 1
ATOM 1433 C CA . THR A 1 95 ? 135.951 87.458 127.356 1.00 62.20 95 THR A CA 1
ATOM 1434 C C . THR A 1 95 ? 136.232 88.312 128.586 1.00 62.20 95 THR A C 1
ATOM 1435 O O . THR A 1 95 ? 135.781 87.985 129.689 1.00 62.20 95 THR A O 1
ATOM 1446 N N . GLU A 1 96 ? 136.976 89.408 128.422 1.00 63.05 96 GLU A N 1
ATOM 1447 C CA . GLU A 1 96 ? 137.302 90.248 129.569 1.00 63.05 96 GLU A CA 1
ATOM 1448 C C . GLU A 1 96 ? 136.056 90.896 130.157 1.00 63.05 96 GLU A C 1
ATOM 1449 O O . GLU A 1 96 ? 135.947 91.041 131.380 1.00 63.05 96 GLU A O 1
ATOM 1461 N N . ARG A 1 97 ? 135.107 91.292 129.308 1.00 61.55 97 ARG A N 1
ATOM 1462 C CA . ARG A 1 97 ? 133.876 91.887 129.816 1.00 61.55 97 ARG A CA 1
ATOM 1463 C C . ARG A 1 97 ? 133.100 90.893 130.668 1.00 61.55 97 ARG A C 1
ATOM 1464 O O . ARG A 1 97 ? 132.484 91.270 131.671 1.00 61.55 97 ARG A O 1
ATOM 1485 N N . ALA A 1 98 ? 133.111 89.616 130.282 1.00 61.60 98 ALA A N 1
ATOM 1486 C CA . ALA A 1 98 ? 132.359 88.617 131.031 1.00 61.60 98 ALA A CA 1
ATOM 1487 C C . ALA A 1 98 ? 132.844 88.514 132.470 1.00 61.60 98 ALA A C 1
ATOM 1488 O O . ALA A 1 98 ? 132.061 88.170 133.362 1.00 61.60 98 ALA A O 1
ATOM 1495 N N . ALA A 1 99 ? 134.121 88.804 132.717 1.00 60.44 99 ALA A N 1
ATOM 1496 C CA . ALA A 1 99 ? 134.680 88.815 134.062 1.00 60.44 99 ALA A CA 1
ATOM 1497 C C . ALA A 1 99 ? 134.902 90.236 134.571 1.00 60.44 99 ALA A C 1
ATOM 1498 O O . ALA A 1 99 ? 135.822 90.483 135.354 1.00 60.44 99 ALA A O 1
ATOM 1505 N N . CYS A 1 100 ? 134.072 91.177 134.133 1.00 61.50 100 CYS A N 1
ATOM 1506 C CA . CYS A 1 100 ? 134.100 92.556 134.614 1.00 61.50 100 CYS A CA 1
ATOM 1507 C C . CYS A 1 100 ? 132.746 92.855 135.248 1.00 61.50 100 CYS A C 1
ATOM 1508 O O . CYS A 1 100 ? 131.821 93.303 134.566 1.00 61.50 100 CYS A O 1
ATOM 1516 N N . LYS A 1 101 ? 132.626 92.613 136.555 1.00 60.15 101 LYS A N 1
ATOM 1517 C CA . LYS A 1 101 ? 131.387 92.912 137.264 1.00 60.15 101 LYS A CA 1
ATOM 1518 C C . LYS A 1 101 ? 131.587 94.105 138.193 1.00 60.15 101 LYS A C 1
ATOM 1519 O O . LYS A 1 101 ? 132.134 93.951 139.296 1.00 60.15 101 LYS A O 1
ATOM 1538 N N . PRO A 1 102 ? 131.163 95.307 137.798 1.00 61.05 102 PRO A N 1
ATOM 1539 C CA . PRO A 1 102 ? 131.058 96.500 138.666 1.00 61.05 102 PRO A CA 1
ATOM 1540 C C . PRO A 1 102 ? 129.759 96.548 139.466 1.00 61.05 102 PRO A C 1
ATOM 1541 O O . PRO A 1 102 ? 128.800 97.237 139.124 1.00 61.05 102 PRO A O 1
ATOM 1552 N N . GLY A 1 103 ? 129.689 95.805 140.561 1.00 61.56 103 GLY A N 1
ATOM 1553 C CA . GLY A 1 103 ? 128.412 95.625 141.222 1.00 61.56 103 GLY A CA 1
ATOM 1554 C C . GLY A 1 103 ? 127.876 96.936 141.766 1.00 61.56 103 GLY A C 1
ATOM 1555 O O . GLY A 1 103 ? 128.541 97.969 141.782 1.00 61.56 103 GLY A O 1
ATOM 1559 N N . LYS A 1 104 ? 126.625 96.885 142.210 1.00 62.21 104 LYS A N 1
ATOM 1560 C CA . LYS A 1 104 ? 125.845 98.090 142.458 1.00 62.21 104 LYS A CA 1
ATOM 1561 C C . LYS A 1 104 ? 126.066 98.696 143.837 1.00 62.21 104 LYS A C 1
ATOM 1562 O O . LYS A 1 104 ? 125.388 99.671 144.178 1.00 62.21 104 LYS A O 1
ATOM 1581 N N . SER A 1 105 ? 126.985 98.164 144.632 1.00 62.26 105 SER A N 1
ATOM 1582 C CA . SER A 1 105 ? 127.206 98.646 145.987 1.00 62.26 105 SER A CA 1
ATOM 1583 C C . SER A 1 105 ? 128.456 99.514 146.051 1.00 62.26 105 SER A C 1
ATOM 1584 O O . SER A 1 105 ? 129.283 99.527 145.137 1.00 62.26 105 SER A O 1
ATOM 1592 N N . SER A 1 106 ? 128.579 100.254 147.154 1.00 61.51 106 SER A N 1
ATOM 1593 C CA . SER A 1 106 ? 129.745 101.111 147.336 1.00 61.51 106 SER A CA 1
ATOM 1594 C C . SER A 1 106 ? 131.013 100.285 147.502 1.00 61.51 106 SER A C 1
ATOM 1595 O O . SER A 1 106 ? 132.088 100.691 147.049 1.00 61.51 106 SER A O 1
ATOM 1603 N N . GLU A 1 107 ? 130.909 99.126 148.153 1.00 61.94 107 GLU A N 1
ATOM 1604 C CA . GLU A 1 107 ? 132.085 98.287 148.352 1.00 61.94 107 GLU A CA 1
ATOM 1605 C C . GLU A 1 107 ? 132.594 97.737 147.028 1.00 61.94 107 GLU A C 1
ATOM 1606 O O . GLU A 1 107 ? 133.800 97.760 146.757 1.00 61.94 107 GLU A O 1
ATOM 1618 N N . SER A 1 108 ? 131.686 97.241 146.185 1.00 61.59 108 SER A N 1
ATOM 1619 C CA . SER A 1 108 ? 132.109 96.664 144.917 1.00 61.59 108 SER A CA 1
ATOM 1620 C C . SER A 1 108 ? 132.594 97.730 143.945 1.00 61.59 108 SER A C 1
ATOM 1621 O O . SER A 1 108 ? 133.478 97.458 143.124 1.00 61.59 108 SER A O 1
ATOM 1629 N N . HIS A 1 109 ? 132.033 98.939 144.014 1.00 60.76 109 HIS A N 1
ATOM 1630 C CA . HIS A 1 109 ? 132.517 100.022 143.164 1.00 60.76 109 HIS A CA 1
ATOM 1631 C C . HIS A 1 109 ? 134.012 100.237 143.354 1.00 60.76 109 HIS A C 1
ATOM 1632 O O . HIS A 1 109 ? 134.765 100.346 142.381 1.00 60.76 109 HIS A O 1
ATOM 1646 N N . ALA A 1 110 ? 134.462 100.299 144.609 1.00 60.17 110 ALA A N 1
ATOM 1647 C CA . ALA A 1 110 ? 135.879 100.525 144.865 1.00 60.17 110 ALA A CA 1
ATOM 1648 C C . ALA A 1 110 ? 136.706 99.301 144.499 1.00 60.17 110 ALA A C 1
ATOM 1649 O O . ALA A 1 110 ? 137.833 99.431 144.009 1.00 60.17 110 ALA A O 1
ATOM 1656 N N . ALA A 1 111 ? 136.161 98.103 144.717 1.00 59.77 111 ALA A N 1
ATOM 1657 C CA . ALA A 1 111 ? 136.861 96.899 144.289 1.00 59.77 111 ALA A CA 1
ATOM 1658 C C . ALA A 1 111 ? 137.103 96.921 142.786 1.00 59.77 111 ALA A C 1
ATOM 1659 O O . ALA A 1 111 ? 138.147 96.462 142.309 1.00 59.77 111 ALA A O 1
ATOM 1666 N N . TRP A 1 112 ? 136.142 97.445 142.024 1.00 60.61 112 TRP A N 1
ATOM 1667 C CA . TRP A 1 112 ? 136.317 97.561 140.581 1.00 60.61 112 TRP A CA 1
ATOM 1668 C C . TRP A 1 112 ? 137.339 98.638 140.238 1.00 60.61 112 TRP A C 1
ATOM 1669 O O . TRP A 1 112 ? 138.256 98.408 139.442 1.00 60.61 112 TRP A O 1
ATOM 1690 N N . PHE A 1 113 ? 137.197 99.825 140.831 1.00 60.27 113 PHE A N 1
ATOM 1691 C CA . PHE A 1 113 ? 138.118 100.917 140.541 1.00 60.27 113 PHE A CA 1
ATOM 1692 C C . PHE A 1 113 ? 139.562 100.565 140.868 1.00 60.27 113 PHE A C 1
ATOM 1693 O O . PHE A 1 113 ? 140.477 101.200 140.332 1.00 60.27 113 PHE A O 1
ATOM 1710 N N . ALA A 1 114 ? 139.792 99.579 141.732 1.00 59.52 114 ALA A N 1
ATOM 1711 C CA . ALA A 1 114 ? 141.141 99.177 142.105 1.00 59.52 114 ALA A CA 1
ATOM 1712 C C . ALA A 1 114 ? 141.659 98.008 141.283 1.00 59.52 114 ALA A C 1
ATOM 1713 O O . ALA A 1 114 ? 142.844 97.975 140.943 1.00 59.52 114 ALA A O 1
ATOM 1720 N N . ALA A 1 115 ? 140.794 97.051 140.947 1.00 61.14 115 ALA A N 1
ATOM 1721 C CA . ALA A 1 115 ? 141.240 95.861 140.237 1.00 61.14 115 ALA A CA 1
ATOM 1722 C C . ALA A 1 115 ? 141.577 96.144 138.782 1.00 61.14 115 ALA A C 1
ATOM 1723 O O . ALA A 1 115 ? 142.280 95.343 138.157 1.00 61.14 115 ALA A O 1
ATOM 1730 N N . THR A 1 116 ? 141.090 97.254 138.224 1.00 61.12 116 THR A N 1
ATOM 1731 C CA . THR A 1 116 ? 141.342 97.586 136.830 1.00 61.12 116 THR A CA 1
ATOM 1732 C C . THR A 1 116 ? 142.290 98.759 136.641 1.00 61.12 116 THR A C 1
ATOM 1733 O O . THR A 1 116 ? 142.876 98.888 135.563 1.00 61.12 116 THR A O 1
ATOM 1744 N N . GLY A 1 117 ? 142.448 99.613 137.646 1.00 59.93 117 GLY A N 1
ATOM 1745 C CA . GLY A 1 117 ? 143.344 100.740 137.565 1.00 59.93 117 GLY A CA 1
ATOM 1746 C C . GLY A 1 117 ? 142.711 102.011 137.048 1.00 59.93 117 GLY A C 1
ATOM 1747 O O . GLY A 1 117 ? 143.343 103.071 137.119 1.00 59.93 117 GLY A O 1
ATOM 1751 N N . VAL A 1 118 ? 141.478 101.944 136.543 1.00 60.30 118 VAL A N 1
ATOM 1752 C CA . VAL A 1 118 ? 140.780 103.147 136.113 1.00 60.30 118 VAL A CA 1
ATOM 1753 C C . VAL A 1 118 ? 140.523 104.031 137.322 1.00 60.30 118 VAL A C 1
ATOM 1754 O O . VAL A 1 118 ? 140.204 103.544 138.415 1.00 60.30 118 VAL A O 1
ATOM 1767 N N . SER A 1 119 ? 140.668 105.337 137.140 1.00 59.68 119 SER A N 1
ATOM 1768 C CA . SER A 1 119 ? 140.491 106.279 138.231 1.00 59.68 119 SER A CA 1
ATOM 1769 C C . SER A 1 119 ? 139.107 106.910 138.185 1.00 59.68 119 SER A C 1
ATOM 1770 O O . SER A 1 119 ? 138.506 107.066 137.120 1.00 59.68 119 SER A O 1
ATOM 1778 N N . ASN A 1 120 ? 138.610 107.272 139.363 1.00 60.23 120 ASN A N 1
ATOM 1779 C CA . ASN A 1 120 ? 137.497 108.197 139.507 1.00 60.23 120 ASN A CA 1
ATOM 1780 C C . ASN A 1 120 ? 138.068 109.486 140.073 1.00 60.23 120 ASN A C 1
ATOM 1781 O O . ASN A 1 120 ? 138.644 109.484 141.166 1.00 60.23 120 ASN A O 1
ATOM 1792 N N . HIS A 1 121 ? 137.907 110.584 139.341 1.00 60.73 121 HIS A N 1
ATOM 1793 C CA . HIS A 1 121 ? 138.592 111.825 139.688 1.00 60.73 121 HIS A CA 1
ATOM 1794 C C . HIS A 1 121 ? 137.868 112.545 140.828 1.00 60.73 121 HIS A C 1
ATOM 1795 O O . HIS A 1 121 ? 137.431 113.688 140.713 1.00 60.73 121 HIS A O 1
ATOM 1809 N N . GLY A 1 122 ? 137.781 111.856 141.961 1.00 61.06 122 GLY A N 1
ATOM 1810 C CA . GLY A 1 122 ? 137.201 112.437 143.153 1.00 61.06 122 GLY A CA 1
ATOM 1811 C C . GLY A 1 122 ? 135.702 112.305 143.270 1.00 61.06 122 GLY A C 1
ATOM 1812 O O . GLY A 1 122 ? 135.097 113.026 144.071 1.00 61.06 122 GLY A O 1
ATOM 1816 N N . TYR A 1 123 ? 135.078 111.411 142.506 1.00 61.09 123 TYR A N 1
ATOM 1817 C CA . TYR A 1 123 ? 133.625 111.313 142.441 1.00 61.09 123 TYR A CA 1
ATOM 1818 C C . TYR A 1 123 ? 133.195 109.885 142.722 1.00 61.09 123 TYR A C 1
ATOM 1819 O O . TYR A 1 123 ? 133.599 108.963 142.006 1.00 61.09 123 TYR A O 1
ATOM 1837 N N . SER A 1 124 ? 132.378 109.702 143.759 1.00 60.82 124 SER A N 1
ATOM 1838 C CA . SER A 1 124 ? 131.790 108.394 144.036 1.00 60.82 124 SER A CA 1
ATOM 1839 C C . SER A 1 124 ? 130.406 108.616 144.640 1.00 60.82 124 SER A C 1
ATOM 1840 O O . SER A 1 124 ? 130.285 108.850 145.846 1.00 60.82 124 SER A O 1
ATOM 1848 N N . HIS A 1 125 ? 129.378 108.548 143.799 1.00 60.73 125 HIS A N 1
ATOM 1849 C CA . HIS A 1 125 ? 127.996 108.397 144.236 1.00 60.73 125 HIS A CA 1
ATOM 1850 C C . HIS A 1 125 ? 127.491 107.073 143.688 1.00 60.73 125 HIS A C 1
ATOM 1851 O O . HIS A 1 125 ? 127.515 106.855 142.472 1.00 60.73 125 HIS A O 1
ATOM 1865 N N . VAL A 1 126 ? 127.029 106.193 144.576 1.00 61.90 126 VAL A N 1
ATOM 1866 C CA . VAL A 1 126 ? 126.719 104.828 144.158 1.00 61.90 126 VAL A CA 1
ATOM 1867 C C . VAL A 1 126 ? 125.627 104.828 143.098 1.00 61.90 126 VAL A C 1
ATOM 1868 O O . VAL A 1 126 ? 125.745 104.167 142.060 1.00 61.90 126 VAL A O 1
ATOM 1881 N N . GLN A 1 127 ? 124.549 105.576 143.335 1.00 62.17 127 GLN A N 1
ATOM 1882 C CA . GLN A 1 127 ? 123.478 105.644 142.348 1.00 62.17 127 GLN A CA 1
ATOM 1883 C C . GLN A 1 127 ? 123.961 106.312 141.067 1.00 62.17 127 GLN A C 1
ATOM 1884 O O . GLN A 1 127 ? 123.707 105.817 139.963 1.00 62.17 127 GLN A O 1
ATOM 1898 N N . GLY A 1 128 ? 124.658 107.442 141.191 1.00 61.15 128 GLY A N 1
ATOM 1899 C CA . GLY A 1 128 ? 125.128 108.134 140.004 1.00 61.15 128 GLY A CA 1
ATOM 1900 C C . GLY A 1 128 ? 126.104 107.304 139.193 1.00 61.15 128 GLY A C 1
ATOM 1901 O O . GLY A 1 128 ? 126.007 107.242 137.966 1.00 61.15 128 GLY A O 1
ATOM 1905 N N . LEU A 1 129 ? 127.069 106.666 139.861 1.00 61.39 129 LEU A N 1
ATOM 1906 C CA . LEU A 1 129 ? 127.943 105.734 139.157 1.00 61.39 129 LEU A CA 1
ATOM 1907 C C . LEU A 1 129 ? 127.151 104.577 138.563 1.00 61.39 129 LEU A C 1
ATOM 1908 O O . LEU A 1 129 ? 127.400 104.166 137.424 1.00 61.39 129 LEU A O 1
ATOM 1924 N N . ASN A 1 130 ? 126.180 104.047 139.311 1.00 61.86 130 ASN A N 1
ATOM 1925 C CA . ASN A 1 130 ? 125.400 102.922 138.806 1.00 61.86 130 ASN A CA 1
ATOM 1926 C C . ASN A 1 130 ? 124.694 103.286 137.509 1.00 61.86 130 ASN A C 1
ATOM 1927 O O . ASN A 1 130 ? 124.573 102.455 136.603 1.00 61.86 130 ASN A O 1
ATOM 1938 N N . LEU A 1 131 ? 124.220 104.526 137.403 1.00 61.85 131 LEU A N 1
ATOM 1939 C CA . LEU A 1 131 ? 123.585 104.970 136.170 1.00 61.85 131 LEU A CA 1
ATOM 1940 C C . LEU A 1 131 ? 124.577 104.940 135.016 1.00 61.85 131 LEU A C 1
ATOM 1941 O O . LEU A 1 131 ? 124.301 104.376 133.952 1.00 61.85 131 LEU A O 1
ATOM 1957 N N . ILE A 1 132 ? 125.746 105.548 135.215 1.00 61.41 132 ILE A N 1
ATOM 1958 C CA . ILE A 1 132 ? 126.791 105.530 134.197 1.00 61.41 132 ILE A CA 1
ATOM 1959 C C . ILE A 1 132 ? 127.200 104.098 133.870 1.00 61.41 132 ILE A C 1
ATOM 1960 O O . ILE A 1 132 ? 127.381 103.740 132.700 1.00 61.41 132 ILE A O 1
ATOM 1976 N N . PHE A 1 133 ? 127.352 103.258 134.895 1.00 61.83 133 PHE A N 1
ATOM 1977 C CA . PHE A 1 133 ? 127.909 101.925 134.684 1.00 61.83 133 PHE A CA 1
ATOM 1978 C C . PHE A 1 133 ? 126.997 101.069 133.815 1.00 61.83 133 PHE A C 1
ATOM 1979 O O . PHE A 1 133 ? 127.461 100.394 132.890 1.00 61.83 133 PHE A O 1
ATOM 1996 N N . ASP A 1 134 ? 125.694 101.086 134.091 1.00 63.08 134 ASP A N 1
ATOM 1997 C CA . ASP A 1 134 ? 124.773 100.277 133.301 1.00 63.08 134 ASP A CA 1
ATOM 1998 C C . ASP A 1 134 ? 124.695 100.782 131.868 1.00 63.08 134 ASP A C 1
ATOM 1999 O O . ASP A 1 134 ? 124.659 99.987 130.922 1.00 63.08 134 ASP A O 1
ATOM 2008 N N . HIS A 1 135 ? 124.670 102.102 131.689 1.00 61.71 135 HIS A N 1
ATOM 2009 C CA . HIS A 1 135 ? 124.565 102.668 130.350 1.00 61.71 135 HIS A CA 1
ATOM 2010 C C . HIS A 1 135 ? 125.792 102.337 129.513 1.00 61.71 135 HIS A C 1
ATOM 2011 O O . HIS A 1 135 ? 125.677 102.055 128.316 1.00 61.71 135 HIS A O 1
ATOM 2025 N N . THR A 1 136 ? 126.976 102.359 130.123 1.00 62.00 136 THR A N 1
ATOM 2026 C CA . THR A 1 136 ? 128.179 101.985 129.389 1.00 62.00 136 THR A CA 1
ATOM 2027 C C . THR A 1 136 ? 128.191 100.489 129.105 1.00 62.00 136 THR A C 1
ATOM 2028 O O . THR A 1 136 ? 128.451 100.063 127.974 1.00 62.00 136 THR A O 1
ATOM 2039 N N . LEU A 1 137 ? 127.902 99.673 130.120 1.00 61.79 137 LEU A N 1
ATOM 2040 C CA . LEU A 1 137 ? 127.720 98.247 129.879 1.00 61.79 137 LEU A CA 1
ATOM 2041 C C . LEU A 1 137 ? 126.593 97.992 128.890 1.00 61.79 137 LEU A C 1
ATOM 2042 O O . LEU A 1 137 ? 126.632 97.007 128.145 1.00 61.79 137 LEU A O 1
ATOM 2058 N N . GLY A 1 138 ? 125.578 98.858 128.872 1.00 62.32 138 GLY A N 1
ATOM 2059 C CA . GLY A 1 138 ? 124.485 98.678 127.931 1.00 62.32 138 GLY A CA 1
ATOM 2060 C C . GLY A 1 138 ? 124.903 98.924 126.493 1.00 62.32 138 GLY A C 1
ATOM 2061 O O . GLY A 1 138 ? 124.563 98.151 125.593 1.00 62.32 138 GLY A O 1
ATOM 2065 N N . ARG A 1 139 ? 125.647 100.007 126.257 1.00 63.20 139 ARG A N 1
ATOM 2066 C CA . ARG A 1 139 ? 126.103 100.311 124.905 1.00 63.20 139 ARG A CA 1
ATOM 2067 C C . ARG A 1 139 ? 127.029 99.225 124.376 1.00 63.20 139 ARG A C 1
ATOM 2068 O O . ARG A 1 139 ? 126.946 98.846 123.202 1.00 63.20 139 ARG A O 1
ATOM 2089 N N . TYR A 1 140 ? 127.921 98.713 125.224 1.00 63.58 140 TYR A N 1
ATOM 2090 C CA . TYR A 1 140 ? 128.848 97.683 124.774 1.00 63.58 140 TYR A CA 1
ATOM 2091 C C . TYR A 1 140 ? 128.098 96.431 124.343 1.00 63.58 140 TYR A C 1
ATOM 2092 O O . TYR A 1 140 ? 128.404 95.843 123.300 1.00 63.58 140 TYR A O 1
ATOM 2110 N N . ASP A 1 141 ? 127.114 96.002 125.134 1.00 64.33 141 ASP A N 1
ATOM 2111 C CA . ASP A 1 141 ? 126.319 94.845 124.747 1.00 64.33 141 ASP A CA 1
ATOM 2112 C C . ASP A 1 141 ? 125.359 95.158 123.610 1.00 64.33 141 ASP A C 1
ATOM 2113 O O . ASP A 1 141 ? 124.944 94.238 122.898 1.00 64.33 141 ASP A O 1
ATOM 2122 N N . GLY A 1 142 ? 124.993 96.427 123.423 1.00 65.73 142 GLY A N 1
ATOM 2123 C CA . GLY A 1 142 ? 124.044 96.756 122.373 1.00 65.73 142 GLY A CA 1
ATOM 2124 C C . GLY A 1 142 ? 124.611 96.570 120.978 1.00 65.73 142 GLY A C 1
ATOM 2125 O O . GLY A 1 142 ? 123.917 96.094 120.076 1.00 65.73 142 GLY A O 1
ATOM 2129 N N . VAL A 1 143 ? 125.879 96.938 120.779 1.00 65.35 143 VAL A N 1
ATOM 2130 C CA . VAL A 1 143 ? 126.501 96.760 119.471 1.00 65.35 143 VAL A CA 1
ATOM 2131 C C . VAL A 1 143 ? 126.724 95.288 119.152 1.00 65.35 143 VAL A C 1
ATOM 2132 O O . VAL A 1 143 ? 126.975 94.939 117.994 1.00 65.35 143 VAL A O 1
ATOM 2145 N N . LEU A 1 144 ? 126.638 94.415 120.152 1.00 66.62 144 LEU A N 1
ATOM 2146 C CA . LEU A 1 144 ? 126.812 92.982 119.958 1.00 66.62 144 LEU A CA 1
ATOM 2147 C C . LEU A 1 144 ? 125.476 92.294 119.716 1.00 66.62 144 LEU A C 1
ATOM 2148 O O . LEU A 1 144 ? 125.388 91.368 118.904 1.00 66.62 144 LEU A O 1
ATOM 2164 N N . LYS A 1 145 ? 124.436 92.731 120.423 1.00 68.55 145 LYS A N 1
ATOM 2165 C CA . LYS A 1 145 ? 123.084 92.279 120.121 1.00 68.55 145 LYS A CA 1
ATOM 2166 C C . LYS A 1 145 ? 122.651 92.745 118.738 1.00 68.55 145 LYS A C 1
ATOM 2167 O O . LYS A 1 145 ? 121.982 92.004 118.008 1.00 68.55 145 LYS A O 1
ATOM 2186 N N . LYS A 1 146 ? 123.025 93.970 118.359 1.00 68.27 146 LYS A N 1
ATOM 2187 C CA . LYS A 1 146 ? 122.542 94.543 117.107 1.00 68.27 146 LYS A CA 1
ATOM 2188 C C . LYS A 1 146 ? 122.923 93.675 115.916 1.00 68.27 146 LYS A C 1
ATOM 2189 O O . LYS A 1 146 ? 122.098 93.427 115.031 1.00 68.27 146 LYS A O 1
ATOM 2208 N N . VAL A 1 147 ? 124.169 93.207 115.870 1.00 70.97 147 VAL A N 1
ATOM 2209 C CA . VAL A 1 147 ? 124.572 92.320 114.785 1.00 70.97 147 VAL A CA 1
ATOM 2210 C C . VAL A 1 147 ? 123.793 91.015 114.865 1.00 70.97 147 VAL A C 1
ATOM 2211 O O . VAL A 1 147 ? 123.368 90.462 113.843 1.00 70.97 147 VAL A O 1
ATOM 2224 N N . GLN A 1 148 ? 123.599 90.497 116.078 1.00 72.50 148 GLN A N 1
ATOM 2225 C CA . GLN A 1 148 ? 122.928 89.212 116.229 1.00 72.50 148 GLN A CA 1
ATOM 2226 C C . GLN A 1 148 ? 121.497 89.271 115.713 1.00 72.50 148 GLN A C 1
ATOM 2227 O O . GLN A 1 148 ? 121.041 88.349 115.027 1.00 72.50 148 GLN A O 1
ATOM 2241 N N . LEU A 1 149 ? 120.767 90.341 116.033 1.00 74.42 149 LEU A N 1
ATOM 2242 C CA . LEU A 1 149 ? 119.427 90.493 115.477 1.00 74.42 149 LEU A CA 1
ATOM 2243 C C . LEU A 1 149 ? 119.473 90.629 113.962 1.00 74.42 149 LEU A C 1
ATOM 2244 O O . LEU A 1 149 ? 118.671 90.013 113.252 1.00 74.42 149 LEU A O 1
ATOM 2260 N N . ARG A 1 150 ? 120.411 91.425 113.446 1.00 74.94 150 ARG A N 1
ATOM 2261 C CA . ARG A 1 150 ? 120.566 91.521 111.999 1.00 74.94 150 ARG A CA 1
ATOM 2262 C C . ARG A 1 150 ? 120.970 90.180 111.409 1.00 74.94 150 ARG A C 1
ATOM 2263 O O . ARG A 1 150 ? 120.473 89.782 110.350 1.00 74.94 150 ARG A O 1
ATOM 2284 N N . ASN A 1 151 ? 121.871 89.468 112.084 1.00 79.28 151 ASN A N 1
ATOM 2285 C CA . ASN A 1 151 ? 122.207 88.116 111.662 1.00 79.28 151 ASN A CA 1
ATOM 2286 C C . ASN A 1 151 ? 120.981 87.215 111.715 1.00 79.28 151 ASN A C 1
ATOM 2287 O O . ASN A 1 151 ? 120.749 86.412 110.804 1.00 79.28 151 ASN A O 1
ATOM 2298 N N . GLU A 1 152 ? 120.187 87.329 112.781 1.00 82.95 152 GLU A N 1
ATOM 2299 C CA . GLU A 1 152 ? 118.945 86.569 112.864 1.00 82.95 152 GLU A CA 1
ATOM 2300 C C . GLU A 1 152 ? 117.975 86.972 111.760 1.00 82.95 152 GLU A C 1
ATOM 2301 O O . GLU A 1 152 ? 117.312 86.114 111.164 1.00 82.95 152 GLU A O 1
ATOM 2313 N N . LYS A 1 153 ? 117.872 88.273 111.474 1.00 86.44 153 LYS A N 1
ATOM 2314 C CA . LYS A 1 153 ? 116.897 88.731 110.489 1.00 86.44 153 LYS A CA 1
ATOM 2315 C C . LYS A 1 153 ? 117.225 88.207 109.097 1.00 86.44 153 LYS A C 1
ATOM 2316 O O . LYS A 1 153 ? 116.333 87.759 108.368 1.00 86.44 153 LYS A O 1
ATOM 2335 N N . ALA A 1 154 ? 118.502 88.252 108.709 1.00 88.88 154 ALA A N 1
ATOM 2336 C CA . ALA A 1 154 ? 118.904 87.658 107.439 1.00 88.88 154 ALA A CA 1
ATOM 2337 C C . ALA A 1 154 ? 118.622 86.163 107.425 1.00 88.88 154 ALA A C 1
ATOM 2338 O O . ALA A 1 154 ? 118.120 85.625 106.432 1.00 88.88 154 ALA A O 1
ATOM 2345 N N . ARG A 1 155 ? 118.930 85.478 108.527 1.00 92.50 155 ARG A N 1
ATOM 2346 C CA . ARG A 1 155 ? 118.669 84.046 108.610 1.00 92.50 155 ARG A CA 1
ATOM 2347 C C . ARG A 1 155 ? 117.183 83.754 108.462 1.00 92.50 155 ARG A C 1
ATOM 2348 O O . ARG A 1 155 ? 116.793 82.808 107.767 1.00 92.50 155 ARG A O 1
ATOM 2369 N N . ALA A 1 156 ? 116.338 84.553 109.116 1.00 94.89 156 ALA A N 1
ATOM 2370 C CA . ALA A 1 156 ? 114.896 84.404 108.954 1.00 94.89 156 ALA A CA 1
ATOM 2371 C C . ALA A 1 156 ? 114.483 84.670 107.511 1.00 94.89 156 ALA A C 1
ATOM 2372 O O . ALA A 1 156 ? 113.661 83.939 106.947 1.00 94.89 156 ALA A O 1
ATOM 2379 N N . ARG A 1 157 ? 115.055 85.706 106.895 1.00 98.33 157 ARG A N 1
ATOM 2380 C CA . ARG A 1 157 ? 114.751 86.002 105.499 1.00 98.33 157 ARG A CA 1
ATOM 2381 C C . ARG A 1 157 ? 115.180 84.850 104.600 1.00 98.33 157 ARG A C 1
ATOM 2382 O O . ARG A 1 157 ? 114.436 84.443 103.700 1.00 98.33 157 ARG A O 1
ATOM 2403 N N . LEU A 1 158 ? 116.377 84.310 104.830 1.00 101.58 158 LEU A N 1
ATOM 2404 C CA . LEU A 1 158 ? 116.812 83.139 104.078 1.00 101.58 158 LEU A CA 1
ATOM 2405 C C . LEU A 1 158 ? 115.895 81.956 104.347 1.00 101.58 158 LEU A C 1
ATOM 2406 O O . LEU A 1 158 ? 115.585 81.179 103.436 1.00 101.58 158 LEU A O 1
ATOM 2422 N N . GLU A 1 159 ? 115.447 81.802 105.593 1.00 102.52 159 GLU A N 1
ATOM 2423 C CA . GLU A 1 159 ? 114.628 80.648 105.941 1.00 102.52 159 GLU A CA 1
ATOM 2424 C C . GLU A 1 159 ? 113.341 80.621 105.125 1.00 102.52 159 GLU A C 1
ATOM 2425 O O . GLU A 1 159 ? 112.953 79.570 104.603 1.00 102.52 159 GLU A O 1
ATOM 2437 N N . SER A 1 160 ? 112.663 81.765 105.001 1.00 106.89 160 SER A N 1
ATOM 2438 C CA . SER A 1 160 ? 111.461 81.811 104.175 1.00 106.89 160 SER A CA 1
ATOM 2439 C C . SER A 1 160 ? 111.774 81.523 102.711 1.00 106.89 160 SER A C 1
ATOM 2440 O O . SER A 1 160 ? 111.047 80.771 102.052 1.00 106.89 160 SER A O 1
ATOM 2448 N N . ILE A 1 161 ? 112.854 82.105 102.182 1.00 108.97 161 ILE A N 1
ATOM 2449 C CA . ILE A 1 161 ? 113.090 82.028 100.742 1.00 108.97 161 ILE A CA 1
ATOM 2450 C C . ILE A 1 161 ? 113.346 80.590 100.313 1.00 108.97 161 ILE A C 1
ATOM 2451 O O . ILE A 1 161 ? 112.917 80.167 99.234 1.00 108.97 161 ILE A O 1
ATOM 2467 N N . ASN A 1 162 ? 114.051 79.814 101.138 1.00 112.51 162 ASN A N 1
ATOM 2468 C CA . ASN A 1 162 ? 114.370 78.446 100.742 1.00 112.51 162 ASN A CA 1
ATOM 2469 C C . ASN A 1 162 ? 113.107 77.602 100.624 1.00 112.51 162 ASN A C 1
ATOM 2470 O O . ASN A 1 162 ? 112.865 76.969 99.590 1.00 112.51 162 ASN A O 1
ATOM 2481 N N . ALA A 1 163 ? 112.287 77.588 101.675 1.00 113.98 163 ALA A N 1
ATOM 2482 C CA . ALA A 1 163 ? 111.108 76.731 101.683 1.00 113.98 163 ALA A CA 1
ATOM 2483 C C . ALA A 1 163 ? 110.156 77.096 100.551 1.00 113.98 163 ALA A C 1
ATOM 2484 O O . ALA A 1 163 ? 109.704 76.227 99.796 1.00 113.98 163 ALA A O 1
ATOM 2491 N N . SER A 1 164 ? 109.845 78.386 100.412 1.00 116.87 164 SER A N 1
ATOM 2492 C CA . SER A 1 164 ? 108.964 78.820 99.332 1.00 116.87 164 SER A CA 1
ATOM 2493 C C . SER A 1 164 ? 109.586 78.536 97.970 1.00 116.87 164 SER A C 1
ATOM 2494 O O . SER A 1 164 ? 108.940 77.965 97.084 1.00 116.87 164 SER A O 1
ATOM 2502 N N . ARG A 1 165 ? 110.849 78.927 97.786 1.00 118.37 165 ARG A N 1
ATOM 2503 C CA . ARG A 1 165 ? 111.500 78.733 96.494 1.00 118.37 165 ARG A CA 1
ATOM 2504 C C . ARG A 1 165 ? 111.661 77.254 96.172 1.00 118.37 165 ARG A C 1
ATOM 2505 O O . ARG A 1 165 ? 111.451 76.836 95.027 1.00 118.37 165 ARG A O 1
ATOM 2526 N N . ALA A 1 166 ? 112.025 76.447 97.169 1.00 119.25 166 ALA A N 1
ATOM 2527 C CA . ALA A 1 166 ? 112.379 75.056 96.920 1.00 119.25 166 ALA A CA 1
ATOM 2528 C C . ALA A 1 166 ? 111.223 74.239 96.363 1.00 119.25 166 ALA A C 1
ATOM 2529 O O . ALA A 1 166 ? 111.455 73.125 95.880 1.00 119.25 166 ALA A O 1
ATOM 2536 N N . ASP A 1 167 ? 109.994 74.752 96.412 1.00 122.24 167 ASP A N 1
ATOM 2537 C CA . ASP A 1 167 ? 108.855 74.041 95.848 1.00 122.24 167 ASP A CA 1
ATOM 2538 C C . ASP A 1 167 ? 108.494 74.499 94.443 1.00 122.24 167 ASP A C 1
ATOM 2539 O O . ASP A 1 167 ? 107.907 73.718 93.687 1.00 122.24 167 ASP A O 1
ATOM 2548 N N . GLU A 1 168 ? 108.828 75.735 94.067 1.00 124.32 168 GLU A N 1
ATOM 2549 C CA . GLU A 1 168 ? 108.531 76.201 92.717 1.00 124.32 168 GLU A CA 1
ATOM 2550 C C . GLU A 1 168 ? 109.696 75.981 91.759 1.00 124.32 168 GLU A C 1
ATOM 2551 O O . GLU A 1 168 ? 109.475 75.685 90.579 1.00 124.32 168 GLU A O 1
ATOM 2563 N N . GLY A 1 169 ? 110.935 76.121 92.237 1.00 124.12 169 GLY A N 1
ATOM 2564 C CA . GLY A 1 169 ? 112.102 75.800 91.442 1.00 124.12 169 GLY A CA 1
ATOM 2565 C C . GLY A 1 169 ? 113.136 75.051 92.260 1.00 124.12 169 GLY A C 1
ATOM 2566 O O . GLY A 1 169 ? 112.958 74.814 93.456 1.00 124.12 169 GLY A O 1
ATOM 2570 N N . LEU A 1 170 ? 114.232 74.691 91.589 1.00 125.96 170 LEU A N 1
ATOM 2571 C CA . LEU A 1 170 ? 115.380 74.091 92.258 1.00 125.96 170 LEU A CA 1
ATOM 2572 C C . LEU A 1 170 ? 116.228 75.128 92.994 1.00 125.96 170 LEU A C 1
ATOM 2573 O O . LEU A 1 170 ? 116.592 74.898 94.155 1.00 125.96 170 LEU A O 1
ATOM 2589 N N . PRO A 1 171 ? 116.570 76.266 92.380 1.00 123.42 171 PRO A N 1
ATOM 2590 C CA . PRO A 1 171 ? 117.616 77.118 92.964 1.00 123.42 171 PRO A CA 1
ATOM 2591 C C . PRO A 1 171 ? 117.255 77.576 94.369 1.00 123.42 171 PRO A C 1
ATOM 2592 O O . PRO A 1 171 ? 116.149 78.058 94.621 1.00 123.42 171 PRO A O 1
ATOM 2603 N N . GLU A 1 172 ? 118.202 77.415 95.290 1.00 115.91 172 GLU A N 1
ATOM 2604 C CA . GLU A 1 172 ? 118.028 77.903 96.655 1.00 115.91 172 GLU A CA 1
ATOM 2605 C C . GLU A 1 172 ? 119.398 77.998 97.306 1.00 115.91 172 GLU A C 1
ATOM 2606 O O . GLU A 1 172 ? 120.114 76.994 97.385 1.00 115.91 172 GLU A O 1
ATOM 2618 N N . ILE A 1 173 ? 119.761 79.194 97.779 1.00 110.57 173 ILE A N 1
ATOM 2619 C CA . ILE A 1 173 ? 121.031 79.353 98.475 1.00 110.57 173 ILE A CA 1
ATOM 2620 C C . ILE A 1 173 ? 120.985 78.550 99.764 1.00 110.57 173 ILE A C 1
ATOM 2621 O O . ILE A 1 173 ? 120.029 78.651 100.543 1.00 110.57 173 ILE A O 1
ATOM 2637 N N . LYS A 1 174 ? 122.021 77.744 99.997 1.00 110.50 174 LYS A N 1
ATOM 2638 C CA . LYS A 1 174 ? 122.036 76.896 101.185 1.00 110.50 174 LYS A CA 1
ATOM 2639 C C . LYS A 1 174 ? 122.141 77.727 102.458 1.00 110.50 174 LYS A C 1
ATOM 2640 O O . LYS A 1 174 ? 121.354 77.549 103.395 1.00 110.50 174 LYS A O 1
ATOM 2659 N N . ALA A 1 175 ? 123.104 78.635 102.514 1.00 105.37 175 ALA A N 1
ATOM 2660 C CA . ALA A 1 175 ? 123.396 79.390 103.729 1.00 105.37 175 ALA A CA 1
ATOM 2661 C C . ALA A 1 175 ? 124.313 80.549 103.352 1.00 105.37 175 ALA A C 1
ATOM 2662 O O . ALA A 1 175 ? 124.608 80.769 102.170 1.00 105.37 175 ALA A O 1
ATOM 2669 N N . GLU A 1 176 ? 124.770 81.288 104.361 1.00 97.11 176 GLU A N 1
ATOM 2670 C CA . GLU A 1 176 ? 125.578 82.478 104.145 1.00 97.11 176 GLU A CA 1
ATOM 2671 C C . GLU A 1 176 ? 126.499 82.657 105.343 1.00 97.11 176 GLU A C 1
ATOM 2672 O O . GLU A 1 176 ? 126.276 82.082 106.411 1.00 97.11 176 GLU A O 1
ATOM 2684 N N . GLU A 1 177 ? 127.539 83.468 105.161 1.00 89.82 177 GLU A N 1
ATOM 2685 C CA . GLU A 1 177 ? 128.561 83.600 106.190 1.00 89.82 177 GLU A CA 1
ATOM 2686 C C . GLU A 1 177 ? 128.037 84.402 107.376 1.00 89.82 177 GLU A C 1
ATOM 2687 O O . GLU A 1 177 ? 127.414 85.454 107.206 1.00 89.82 177 GLU A O 1
ATOM 2699 N N . GLU A 1 178 ? 128.303 83.902 108.581 1.00 82.85 178 GLU A N 1
ATOM 2700 C CA . GLU A 1 178 ? 127.975 84.630 109.801 1.00 82.85 178 GLU A CA 1
ATOM 2701 C C . GLU A 1 178 ? 128.722 85.956 109.857 1.00 82.85 178 GLU A C 1
ATOM 2702 O O . GLU A 1 178 ? 129.918 86.021 109.561 1.00 82.85 178 GLU A O 1
ATOM 2714 N N . GLU A 1 179 ? 128.012 87.016 110.231 1.00 77.35 179 GLU A N 1
ATOM 2715 C CA . GLU A 1 179 ? 128.612 88.329 110.432 1.00 77.35 179 GLU A CA 1
ATOM 2716 C C . GLU A 1 179 ? 128.950 88.501 111.907 1.00 77.35 179 GLU A C 1
ATOM 2717 O O . GLU A 1 179 ? 128.054 88.494 112.758 1.00 77.35 179 GLU A O 1
ATOM 2729 N N . VAL A 1 180 ? 130.238 88.651 112.206 1.00 71.19 180 VAL A N 1
ATOM 2730 C CA . VAL A 1 180 ? 130.702 88.752 113.582 1.00 71.19 180 VAL A CA 1
ATOM 2731 C C . VAL A 1 180 ? 130.740 90.213 114.010 1.00 71.19 180 VAL A C 1
ATOM 2732 O O . VAL A 1 180 ? 130.789 91.133 113.190 1.00 71.19 180 VAL A O 1
ATOM 2745 N N . ALA A 1 181 ? 130.715 90.424 115.326 1.00 68.10 181 ALA A N 1
ATOM 2746 C CA . ALA A 1 181 ? 130.904 91.736 115.931 1.00 68.10 181 ALA A CA 1
ATOM 2747 C C . ALA A 1 181 ? 132.275 91.897 116.573 1.00 68.10 181 ALA A C 1
ATOM 2748 O O . ALA A 1 181 ? 132.508 92.892 117.266 1.00 68.10 181 ALA A O 1
ATOM 2755 N N . THR A 1 182 ? 133.185 90.950 116.367 1.00 66.75 182 THR A N 1
ATOM 2756 C CA . THR A 1 182 ? 134.445 90.913 117.091 1.00 66.75 182 THR A CA 1
ATOM 2757 C C . THR A 1 182 ? 135.624 90.927 116.129 1.00 66.75 182 THR A C 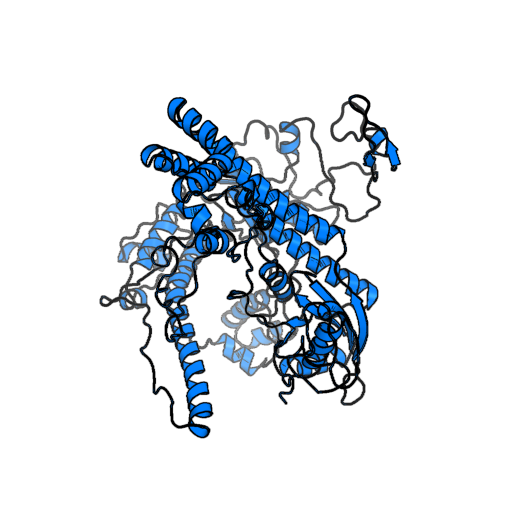1
ATOM 2758 O O . THR A 1 182 ? 135.488 90.655 114.933 1.00 66.75 182 THR A O 1
ATOM 2769 N N . ASN A 1 183 ? 136.790 91.249 116.678 1.00 66.19 183 ASN A N 1
ATOM 2770 C CA . ASN A 1 183 ? 138.050 91.145 115.965 1.00 66.19 183 ASN A CA 1
ATOM 2771 C C . ASN A 1 183 ? 138.655 89.762 116.204 1.00 66.19 183 ASN A C 1
ATOM 2772 O O . ASN A 1 183 ? 138.163 88.973 117.012 1.00 66.19 183 ASN A O 1
ATOM 2783 N N . GLU A 1 184 ? 139.739 89.465 115.485 1.00 68.17 184 GLU A N 1
ATOM 2784 C CA . GLU A 1 184 ? 140.427 88.195 115.695 1.00 68.17 184 GLU A CA 1
ATOM 2785 C C . GLU A 1 184 ? 140.958 88.072 117.116 1.00 68.17 184 GLU A C 1
ATOM 2786 O O . GLU A 1 184 ? 141.035 86.962 117.654 1.00 68.17 184 GLU A O 1
ATOM 2798 N N . THR A 1 185 ? 141.329 89.188 117.737 1.00 66.78 185 THR A N 1
ATOM 2799 C CA . THR A 1 185 ? 141.894 89.179 119.080 1.00 66.78 185 THR A CA 1
ATOM 2800 C C . THR A 1 185 ? 140.840 89.284 120.172 1.00 66.78 185 THR A C 1
ATOM 2801 O O . THR A 1 185 ? 141.200 89.383 121.349 1.00 66.78 185 THR A O 1
ATOM 2812 N N . GLY A 1 186 ? 139.558 89.273 119.818 1.00 65.56 186 GLY A N 1
ATOM 2813 C CA . GLY A 1 186 ? 138.494 89.398 120.788 1.00 65.56 186 GLY A CA 1
ATOM 2814 C C . GLY A 1 186 ? 137.948 90.800 120.946 1.00 65.56 186 GLY A C 1
ATOM 2815 O O . GLY A 1 186 ? 136.888 90.966 121.559 1.00 65.56 186 GLY A O 1
ATOM 2819 N N . HIS A 1 187 ? 138.631 91.808 120.411 1.00 64.43 187 HIS A N 1
ATOM 2820 C CA . HIS A 1 187 ? 138.246 93.187 120.657 1.00 64.43 187 HIS A CA 1
ATOM 2821 C C . HIS A 1 187 ? 136.997 93.541 119.854 1.00 64.43 187 HIS A C 1
ATOM 2822 O O . HIS A 1 187 ? 136.402 92.708 119.166 1.00 64.43 187 HIS A O 1
ATOM 2836 N N . LEU A 1 188 ? 136.593 94.802 119.959 1.00 65.08 188 LEU A N 1
ATOM 2837 C CA . LEU A 1 188 ? 135.353 95.298 119.375 1.00 65.08 188 LEU A CA 1
ATOM 2838 C C . LEU A 1 188 ? 135.694 96.206 118.200 1.00 65.08 188 LEU A C 1
ATOM 2839 O O . LEU A 1 188 ? 136.270 97.283 118.388 1.00 65.08 188 LEU A O 1
ATOM 2855 N N . LEU A 1 189 ? 135.343 95.770 116.995 1.00 64.98 189 LEU A N 1
ATOM 2856 C CA . LEU A 1 189 ? 135.498 96.601 115.811 1.00 64.98 189 LEU A CA 1
ATOM 2857 C C . LEU A 1 189 ? 134.284 97.509 115.669 1.00 64.98 189 LEU A C 1
ATOM 2858 O O . LEU A 1 189 ? 133.157 97.111 115.974 1.00 64.98 189 LEU A O 1
ATOM 2874 N N . GLN A 1 190 ? 134.525 98.736 115.209 1.00 64.80 190 GLN A N 1
ATOM 2875 C CA . GLN A 1 190 ? 133.565 99.832 115.293 1.00 64.80 190 GLN A CA 1
ATOM 2876 C C . GLN A 1 190 ? 132.875 99.818 116.652 1.00 64.80 190 GLN A C 1
ATOM 2877 O O . GLN A 1 190 ? 131.671 99.550 116.744 1.00 64.80 190 GLN A O 1
ATOM 2891 N N . PRO A 1 191 ? 133.612 100.093 117.725 1.00 63.23 191 PRO A N 1
ATOM 2892 C CA . PRO A 1 191 ? 133.003 100.182 119.051 1.00 63.23 191 PRO A CA 1
ATOM 2893 C C . PRO A 1 191 ? 132.350 101.536 119.257 1.00 63.23 191 PRO A C 1
ATOM 2894 O O . PRO A 1 191 ? 132.693 102.511 118.573 1.00 63.23 191 PRO A O 1
ATOM 2905 N N . PRO A 1 192 ? 131.415 101.641 120.197 1.00 62.26 192 PRO A N 1
ATOM 2906 C CA . PRO A 1 192 ? 130.678 102.896 120.364 1.00 62.26 192 PRO A CA 1
ATOM 2907 C C . PRO A 1 192 ? 131.568 104.024 120.856 1.00 62.26 192 PRO A C 1
ATOM 2908 O O . PRO A 1 192 ? 132.567 103.808 121.546 1.00 62.26 192 PRO A O 1
ATOM 2919 N N . GLY A 1 193 ? 131.194 105.243 120.478 1.00 61.87 193 GLY A N 1
ATOM 2920 C CA . GLY A 1 193 ? 131.830 106.416 121.030 1.00 61.87 193 GLY A CA 1
ATOM 2921 C C . GLY A 1 193 ? 131.205 106.832 122.347 1.00 61.87 193 GLY A C 1
ATOM 2922 O O . GLY A 1 193 ? 130.059 106.511 122.654 1.00 61.87 193 GLY A O 1
ATOM 2926 N N . ILE A 1 194 ? 131.984 107.568 123.142 1.00 61.76 194 ILE A N 1
ATOM 2927 C CA . ILE A 1 194 ? 131.487 108.012 124.438 1.00 61.76 194 ILE A CA 1
ATOM 2928 C C . ILE A 1 194 ? 130.318 108.968 124.230 1.00 61.76 194 ILE A C 1
ATOM 2929 O O . ILE A 1 194 ? 130.187 109.619 123.187 1.00 61.76 194 ILE A O 1
ATOM 2945 N N . ASN A 1 195 ? 129.458 109.056 125.245 1.00 62.62 195 ASN A N 1
ATOM 2946 C CA . ASN A 1 195 ? 128.360 110.005 125.193 1.00 62.62 195 ASN A CA 1
ATOM 2947 C C . ASN A 1 195 ? 128.596 111.115 126.204 1.00 62.62 195 ASN A C 1
ATOM 2948 O O . ASN A 1 195 ? 128.822 110.832 127.387 1.00 62.62 195 ASN A O 1
ATOM 2959 N N . PRO A 1 196 ? 128.562 112.379 125.785 1.00 62.30 196 PRO A N 1
ATOM 2960 C CA . PRO A 1 196 ? 128.745 113.499 126.721 1.00 62.30 196 PRO A CA 1
ATOM 2961 C C . PRO A 1 196 ? 127.437 113.949 127.367 1.00 62.30 196 PRO A C 1
ATOM 2962 O O . PRO A 1 196 ? 126.986 115.083 127.180 1.00 62.30 196 PRO A O 1
ATOM 2973 N N . SER A 1 197 ? 126.811 113.060 128.133 1.00 61.03 197 SER A N 1
ATOM 2974 C CA . SER A 1 197 ? 125.540 113.366 128.777 1.00 61.03 197 SER A CA 1
ATOM 2975 C C . SER A 1 197 ? 125.719 113.318 130.285 1.00 61.03 197 SER A C 1
ATOM 2976 O O . SER A 1 197 ? 126.130 112.291 130.834 1.00 61.03 197 SER A O 1
ATOM 2984 N N . PHE A 1 198 ? 125.406 114.428 130.946 1.00 60.90 198 PHE A N 1
ATOM 2985 C CA . PHE A 1 198 ? 125.353 114.501 132.404 1.00 60.90 198 PHE A CA 1
ATOM 2986 C C . PHE A 1 198 ? 123.984 113.992 132.844 1.00 60.90 198 PHE A C 1
ATOM 2987 O O . PHE A 1 198 ? 123.000 114.732 132.871 1.00 60.90 198 PHE A O 1
ATOM 3004 N N . TYR A 1 199 ? 123.916 112.708 133.183 1.00 60.96 199 TYR A N 1
ATOM 3005 C CA . TYR A 1 199 ? 122.669 112.075 133.612 1.00 60.96 199 TYR A CA 1
ATOM 3006 C C . TYR A 1 199 ? 122.442 112.342 135.093 1.00 60.96 199 TYR A C 1
ATOM 3007 O O . TYR A 1 199 ? 123.013 111.672 135.956 1.00 60.96 199 TYR A O 1
ATOM 3025 N N . VAL A 1 200 ? 121.594 113.327 135.390 1.00 59.93 200 VAL A N 1
ATOM 3026 C CA . VAL A 1 200 ? 121.295 113.681 136.770 1.00 59.93 200 VAL A CA 1
ATOM 3027 C C . VAL A 1 200 ? 120.459 112.582 137.416 1.00 59.93 200 VAL A C 1
ATOM 3028 O O . VAL A 1 200 ? 119.708 111.862 136.746 1.00 59.93 200 VAL A O 1
ATOM 3041 N N . TYR A 1 201 ? 120.597 112.444 138.732 1.00 60.80 201 TYR A N 1
ATOM 3042 C CA . TYR A 1 201 ? 119.997 111.344 139.478 1.00 60.80 201 TYR A CA 1
ATOM 3043 C C . TYR A 1 201 ? 119.390 111.914 140.757 1.00 60.80 201 TYR A C 1
ATOM 3044 O O . TYR A 1 201 ? 119.306 113.133 140.936 1.00 60.80 201 TYR A O 1
ATOM 3062 N N . GLN A 1 202 ? 118.965 111.030 141.663 1.00 60.90 202 GLN A N 1
ATOM 3063 C CA . GLN A 1 202 ? 118.050 111.439 142.726 1.00 60.90 202 GLN A CA 1
ATOM 3064 C C . GLN A 1 202 ? 118.754 112.304 143.764 1.00 60.90 202 GLN A C 1
ATOM 3065 O O . GLN A 1 202 ? 118.236 113.353 144.164 1.00 60.90 202 GLN A O 1
ATOM 3079 N N . THR A 1 203 ? 119.937 111.887 144.212 1.00 61.55 203 THR A N 1
ATOM 3080 C CA . THR A 1 203 ? 120.662 112.647 145.224 1.00 61.55 203 THR A CA 1
ATOM 3081 C C . THR A 1 203 ? 121.175 113.977 144.700 1.00 61.55 203 THR A C 1
ATOM 3082 O O . THR A 1 203 ? 121.776 114.735 145.469 1.00 61.55 203 THR A O 1
ATOM 3093 N N . ILE A 1 204 ? 120.933 114.280 143.424 1.00 60.04 204 ILE A N 1
ATOM 3094 C CA . ILE A 1 204 ? 121.415 115.497 142.788 1.00 60.04 204 ILE A CA 1
ATOM 3095 C C . ILE A 1 204 ? 120.296 116.277 142.116 1.00 60.04 204 ILE A C 1
ATOM 3096 O O . ILE A 1 204 ? 120.559 117.308 141.497 1.00 60.04 204 ILE A O 1
ATOM 3112 N N . SER A 1 205 ? 119.049 115.829 142.236 1.00 59.79 205 SER A N 1
ATOM 3113 C CA . SER A 1 205 ? 117.989 116.302 141.363 1.00 59.79 205 SER A CA 1
ATOM 3114 C C . SER A 1 205 ? 117.783 117.810 141.506 1.00 59.79 205 SER A C 1
ATOM 3115 O O . SER A 1 205 ? 118.020 118.382 142.574 1.00 59.79 205 SER A O 1
ATOM 3123 N N . PRO A 1 206 ? 117.327 118.474 140.442 1.00 59.85 206 PRO A N 1
ATOM 3124 C CA . PRO A 1 206 ? 117.114 119.923 140.509 1.00 59.85 206 PRO A CA 1
ATOM 3125 C C . PRO A 1 206 ? 116.089 120.306 141.563 1.00 59.85 206 PRO A C 1
ATOM 3126 O O . PRO A 1 206 ? 115.118 119.588 141.813 1.00 59.85 206 PRO A O 1
ATOM 3137 N N . GLN A 1 207 ? 116.322 121.457 142.187 1.00 60.22 207 GLN A N 1
ATOM 3138 C CA . GLN A 1 207 ? 115.412 121.994 143.186 1.00 60.22 207 GLN A CA 1
ATOM 3139 C C . GLN A 1 207 ? 115.517 123.510 143.161 1.00 60.22 207 GLN A C 1
ATOM 3140 O O . GLN A 1 207 ? 116.519 124.075 142.718 1.00 60.22 207 GLN A O 1
ATOM 3154 N N . ALA A 1 208 ? 114.463 124.165 143.643 1.00 60.02 208 ALA A N 1
ATOM 3155 C CA . ALA A 1 208 ? 114.312 125.596 143.418 1.00 60.02 208 ALA A CA 1
ATOM 3156 C C . ALA A 1 208 ? 115.496 126.368 143.981 1.00 60.02 208 ALA A C 1
ATOM 3157 O O . ALA A 1 208 ? 115.964 126.106 145.091 1.00 60.02 208 ALA A O 1
ATOM 3164 N N . TYR A 1 209 ? 115.972 127.336 143.203 1.00 60.42 209 TYR A N 1
ATOM 3165 C CA . TYR A 1 209 ? 117.126 128.126 143.604 1.00 60.42 209 TYR A CA 1
ATOM 3166 C C . TYR A 1 209 ? 116.844 128.882 144.894 1.00 60.42 209 TYR A C 1
ATOM 3167 O O . TYR A 1 209 ? 115.846 129.598 145.006 1.00 60.42 209 TYR A O 1
ATOM 3185 N N . ARG A 1 210 ? 117.728 128.712 145.873 1.00 61.50 210 ARG A N 1
ATOM 3186 C CA . ARG A 1 210 ? 117.801 129.589 147.023 1.00 61.50 210 ARG A CA 1
ATOM 3187 C C . ARG A 1 210 ? 119.219 130.131 147.157 1.00 61.50 210 ARG A C 1
ATOM 3188 O O . ARG A 1 210 ? 120.181 129.404 146.892 1.00 61.50 210 ARG A O 1
ATOM 3209 N N . PRO A 1 211 ? 119.386 131.388 147.566 1.00 60.29 211 PRO A N 1
ATOM 3210 C CA . PRO A 1 211 ? 120.700 132.033 147.431 1.00 60.29 211 PRO A CA 1
ATOM 3211 C C . PRO A 1 211 ? 121.754 131.491 148.384 1.00 60.29 211 PRO A C 1
ATOM 3212 O O . PRO A 1 211 ? 121.672 131.697 149.598 1.00 60.29 211 PRO A O 1
ATOM 3223 N N . ARG A 1 212 ? 122.746 130.793 147.834 1.00 61.92 212 ARG A N 1
ATOM 3224 C CA . ARG A 1 212 ? 123.930 130.363 148.563 1.00 61.92 212 ARG A CA 1
ATOM 3225 C C . ARG A 1 212 ? 125.143 131.131 148.052 1.00 61.92 212 ARG A C 1
ATOM 3226 O O . ARG A 1 212 ? 125.211 131.504 146.877 1.00 61.92 212 ARG A O 1
ATOM 3247 N N . ASP A 1 213 ? 126.109 131.363 148.945 1.00 63.99 213 ASP A N 1
ATOM 3248 C CA . ASP A 1 213 ? 127.193 132.285 148.621 1.00 63.99 213 ASP A CA 1
ATOM 3249 C C . ASP A 1 213 ? 128.144 131.717 147.574 1.00 63.99 213 ASP A C 1
ATOM 3250 O O . ASP A 1 213 ? 128.714 132.479 146.786 1.00 63.99 213 ASP A O 1
ATOM 3259 N N . GLU A 1 214 ? 128.332 130.397 147.537 1.00 62.77 214 GLU A N 1
ATOM 3260 C CA . GLU A 1 214 ? 129.195 129.825 146.507 1.00 62.77 214 GLU A CA 1
ATOM 3261 C C . GLU A 1 214 ? 128.627 130.077 145.117 1.00 62.77 214 GLU A C 1
ATOM 3262 O O . GLU A 1 214 ? 129.376 130.334 144.168 1.00 62.77 214 GLU A O 1
ATOM 3274 N N . ILE A 1 215 ? 127.307 130.016 144.980 1.00 61.00 215 ILE A N 1
ATOM 3275 C CA . ILE A 1 215 ? 126.646 130.263 143.703 1.00 61.00 215 ILE A CA 1
ATOM 3276 C C . ILE A 1 215 ? 126.526 131.766 143.501 1.00 61.00 215 ILE A C 1
ATOM 3277 O O . ILE A 1 215 ? 125.827 132.449 144.257 1.00 61.00 215 ILE A O 1
ATOM 3293 N N . VAL A 1 216 ? 127.204 132.285 142.482 1.00 59.90 216 VAL A N 1
ATOM 3294 C CA . VAL A 1 216 ? 127.179 133.705 142.158 1.00 59.90 216 VAL A CA 1
ATOM 3295 C C . VAL A 1 216 ? 126.651 133.855 140.739 1.00 59.90 216 VAL A C 1
ATOM 3296 O O . VAL A 1 216 ? 127.165 133.225 139.808 1.00 59.90 216 VAL A O 1
ATOM 3309 N N . LEU A 1 217 ? 125.632 134.684 140.580 1.00 59.92 217 LEU A N 1
ATOM 3310 C CA . LEU A 1 217 ? 124.910 134.837 139.331 1.00 59.92 217 LEU A CA 1
ATOM 3311 C C . LEU A 1 217 ? 125.400 136.059 138.572 1.00 59.92 217 LEU A C 1
ATOM 3312 O O . LEU A 1 217 ? 126.001 136.967 139.153 1.00 59.92 217 LEU A O 1
ATOM 3328 N N . PRO A 1 218 ? 125.170 136.114 137.263 1.00 59.54 218 PRO A N 1
ATOM 3329 C CA . PRO A 1 218 ? 125.609 137.272 136.478 1.00 59.54 218 PRO A CA 1
ATOM 3330 C C . PRO A 1 218 ? 125.026 138.559 137.031 1.00 59.54 218 PRO A C 1
ATOM 3331 O O . PRO A 1 218 ? 124.035 138.534 137.776 1.00 59.54 218 PRO A O 1
ATOM 3342 N N . PRO A 1 219 ? 125.611 139.707 136.687 1.00 58.66 219 PRO A N 1
ATOM 3343 C CA . PRO A 1 219 ? 125.165 140.968 137.301 1.00 58.66 219 PRO A CA 1
ATOM 3344 C C . PRO A 1 219 ? 123.712 141.301 137.028 1.00 58.66 219 PRO A C 1
ATOM 3345 O O . PRO A 1 219 ? 123.137 142.121 137.753 1.00 58.66 219 PRO A O 1
ATOM 3356 N N . GLU A 1 220 ? 123.096 140.702 136.007 1.00 60.49 220 GLU A N 1
ATOM 3357 C CA . GLU A 1 220 ? 121.692 140.989 135.734 1.00 60.49 220 GLU A CA 1
ATOM 3358 C C . GLU A 1 220 ? 120.780 140.344 136.771 1.00 60.49 220 GLU A C 1
ATOM 3359 O O . GLU A 1 220 ? 119.767 140.934 137.161 1.00 60.49 220 GLU A O 1
ATOM 3371 N N . TYR A 1 221 ? 121.118 139.138 137.234 1.00 59.45 221 TYR A N 1
ATOM 3372 C CA . TYR A 1 221 ? 120.384 138.495 138.324 1.00 59.45 221 TYR A CA 1
ATOM 3373 C C . TYR A 1 221 ? 120.858 139.044 139.671 1.00 59.45 221 TYR A C 1
ATOM 3374 O O . TYR A 1 221 ? 121.321 138.314 140.545 1.00 59.45 221 TYR A O 1
ATOM 3392 N N . ALA A 1 222 ? 120.728 140.361 139.843 1.00 60.64 222 ALA A N 1
ATOM 3393 C CA . ALA A 1 222 ? 121.335 140.986 141.012 1.00 60.64 222 ALA A CA 1
ATOM 3394 C C . ALA A 1 222 ? 120.587 140.610 142.284 1.00 60.64 222 ALA A C 1
ATOM 3395 O O . ALA A 1 222 ? 121.161 140.011 143.201 1.00 60.64 222 ALA A O 1
ATOM 3402 N N . GLY A 1 223 ? 119.303 140.946 142.358 1.00 60.54 223 GLY A N 1
ATOM 3403 C CA . GLY A 1 223 ? 118.431 140.346 143.345 1.00 60.54 223 GLY A CA 1
ATOM 3404 C C . GLY A 1 223 ? 117.488 139.340 142.723 1.00 60.54 223 GLY A C 1
ATOM 3405 O O . GLY A 1 223 ? 116.533 139.736 142.049 1.00 60.54 223 GLY A O 1
ATOM 3409 N N . TYR A 1 224 ? 117.719 138.050 142.932 1.00 59.70 224 TYR A N 1
ATOM 3410 C CA . TYR A 1 224 ? 116.755 137.024 142.555 1.00 59.70 224 TYR A CA 1
ATOM 3411 C C . TYR A 1 224 ? 116.121 136.480 143.827 1.00 59.70 224 TYR A C 1
ATOM 3412 O O . TYR A 1 224 ? 116.776 135.769 144.596 1.00 59.70 224 TYR A O 1
ATOM 3430 N N . VAL A 1 225 ? 114.855 136.816 144.051 1.00 58.54 225 VAL A N 1
ATOM 3431 C CA . VAL A 1 225 ? 114.036 136.170 145.067 1.00 58.54 225 VAL A CA 1
ATOM 3432 C C . VAL A 1 225 ? 112.844 135.528 144.376 1.00 58.54 225 VAL A C 1
ATOM 3433 O O . VAL A 1 225 ? 112.230 136.134 143.493 1.00 58.54 225 VAL A O 1
ATOM 3446 N N . ARG A 1 226 ? 112.518 134.301 144.774 1.00 59.59 226 ARG A N 1
ATOM 3447 C CA . ARG A 1 226 ? 111.295 133.661 144.300 1.00 59.59 226 ARG A CA 1
ATOM 3448 C C . ARG A 1 226 ? 110.884 132.618 145.328 1.00 59.59 226 ARG A C 1
ATOM 3449 O O . ARG A 1 226 ? 111.544 131.582 145.449 1.00 59.59 226 ARG A O 1
ATOM 3470 N N . ASP A 1 227 ? 109.807 132.881 146.050 1.00 60.49 227 ASP A N 1
ATOM 3471 C CA . ASP A 1 227 ? 109.338 131.931 147.047 1.00 60.49 227 ASP A CA 1
ATOM 3472 C C . ASP A 1 227 ? 108.898 130.657 146.337 1.00 60.49 227 ASP A C 1
ATOM 3473 O O . ASP A 1 227 ? 107.876 130.679 145.639 1.00 60.49 227 ASP A O 1
ATOM 3482 N N . PRO A 1 228 ? 109.611 129.536 146.484 1.00 60.10 228 PRO A N 1
ATOM 3483 C CA . PRO A 1 228 ? 109.303 128.366 145.647 1.00 60.10 228 PRO A CA 1
ATOM 3484 C C . PRO A 1 228 ? 107.899 127.820 145.827 1.00 60.10 228 PRO A C 1
ATOM 3485 O O . PRO A 1 228 ? 107.427 127.091 144.948 1.00 60.10 228 PRO A O 1
ATOM 3496 N N . ASN A 1 229 ? 107.219 128.135 146.927 1.00 59.34 229 ASN A N 1
ATOM 3497 C CA . ASN A 1 229 ? 105.874 127.633 147.174 1.00 59.34 229 ASN A CA 1
ATOM 3498 C C . ASN A 1 229 ? 104.790 128.657 146.870 1.00 59.34 229 ASN A C 1
ATOM 3499 O O . ASN A 1 229 ? 103.610 128.370 147.090 1.00 59.34 229 ASN A O 1
ATOM 3510 N N . ALA A 1 230 ? 105.153 129.834 146.378 1.00 59.76 230 ALA A N 1
ATOM 3511 C CA . ALA A 1 230 ? 104.169 130.822 145.975 1.00 59.76 230 ALA A CA 1
ATOM 3512 C C . ALA A 1 230 ? 103.642 130.498 144.583 1.00 59.76 230 ALA A C 1
ATOM 3513 O O . ALA A 1 230 ? 104.273 129.758 143.829 1.00 59.76 230 ALA A O 1
ATOM 3520 N N . PRO A 1 231 ? 102.483 131.045 144.211 1.00 60.51 231 PRO A N 1
ATOM 3521 C CA . PRO A 1 231 ? 101.964 130.832 142.852 1.00 60.51 231 PRO A CA 1
ATOM 3522 C C . PRO A 1 231 ? 102.605 131.813 141.882 1.00 60.51 231 PRO A C 1
ATOM 3523 O O . PRO A 1 231 ? 102.525 133.028 142.073 1.00 60.51 231 PRO A O 1
ATOM 3534 N N . ILE A 1 232 ? 103.240 131.290 140.840 1.00 60.50 232 ILE A N 1
ATOM 3535 C CA . ILE A 1 232 ? 103.986 132.161 139.923 1.00 60.50 232 ILE A CA 1
ATOM 3536 C C . ILE A 1 232 ? 103.002 133.029 139.145 1.00 60.50 232 ILE A C 1
ATOM 3537 O O . ILE A 1 232 ? 102.063 132.497 138.528 1.00 60.50 232 ILE A O 1
ATOM 3553 N N . PRO A 1 233 ? 103.144 134.351 139.163 1.00 61.35 233 PRO A N 1
ATOM 3554 C CA . PRO A 1 233 ? 102.155 135.200 138.495 1.00 61.35 233 PRO A CA 1
ATOM 3555 C C . PRO A 1 233 ? 102.222 135.053 136.985 1.00 61.35 233 PRO A C 1
ATOM 3556 O O . PRO A 1 233 ? 103.173 134.508 136.425 1.00 61.35 233 PRO A O 1
ATOM 3567 N N . LEU A 1 234 ? 101.173 135.539 136.328 1.00 61.79 234 LEU A N 1
ATOM 3568 C CA . LEU A 1 234 ? 101.142 135.574 134.874 1.00 61.79 234 LEU A CA 1
ATOM 3569 C C . LEU A 1 234 ? 101.876 136.805 134.366 1.00 61.79 234 LEU A C 1
ATOM 3570 O O . LEU A 1 234 ? 101.748 137.897 134.927 1.00 61.79 234 LEU A O 1
ATOM 3586 N N . GLY A 1 235 ? 102.648 136.624 133.300 1.00 62.30 235 GLY A N 1
ATOM 3587 C CA . GLY A 1 235 ? 103.476 137.699 132.797 1.00 62.30 235 GLY A CA 1
ATOM 3588 C C . GLY A 1 235 ? 102.694 138.837 132.177 1.00 62.30 235 GLY A C 1
ATOM 3589 O O . GLY A 1 235 ? 102.701 139.957 132.694 1.00 62.30 235 GLY A O 1
ATOM 3593 N N . VAL A 1 236 ? 102.014 138.560 131.075 1.00 63.44 236 VAL A N 1
ATOM 3594 C CA . VAL A 1 236 ? 101.346 139.604 130.307 1.00 63.44 236 VAL A CA 1
ATOM 3595 C C . VAL A 1 236 ? 100.076 140.056 131.015 1.00 63.44 236 VAL A C 1
ATOM 3596 O O . VAL A 1 236 ? 99.425 139.291 131.734 1.00 63.44 236 VAL A O 1
ATOM 3609 N N . VAL A 1 237 ? 99.718 141.322 130.798 1.00 63.79 237 VAL A N 1
ATOM 3610 C CA . VAL A 1 237 ? 98.407 141.811 131.206 1.00 63.79 237 VAL A CA 1
ATOM 3611 C C . VAL A 1 237 ? 97.326 141.173 130.338 1.00 63.79 237 VAL A C 1
ATOM 3612 O O . VAL A 1 237 ? 97.593 140.602 129.275 1.00 63.79 237 VAL A O 1
ATOM 3625 N N . ARG A 1 238 ? 96.081 141.261 130.810 1.00 63.40 238 ARG A N 1
ATOM 3626 C CA . ARG A 1 238 ? 94.993 140.563 130.135 1.00 63.40 238 ARG A CA 1
ATOM 3627 C C . ARG A 1 238 ? 94.567 141.285 128.862 1.00 63.40 238 ARG A C 1
ATOM 3628 O O . ARG A 1 238 ? 94.237 140.636 127.864 1.00 63.40 238 ARG A O 1
ATOM 3649 N N . ASN A 1 239 ? 94.573 142.616 128.867 1.00 65.73 239 ASN A N 1
ATOM 3650 C CA . ASN A 1 239 ? 94.342 143.409 127.662 1.00 65.73 239 ASN A CA 1
ATOM 3651 C C . ASN A 1 239 ? 95.605 144.207 127.378 1.00 65.73 239 ASN A C 1
ATOM 3652 O O . ASN A 1 239 ? 95.940 145.136 128.121 1.00 65.73 239 ASN A O 1
ATOM 3663 N N . ARG A 1 240 ? 96.296 143.849 126.301 1.00 64.98 240 ARG A N 1
ATOM 3664 C CA . ARG A 1 240 ? 97.565 144.469 125.952 1.00 64.98 240 ARG A CA 1
ATOM 3665 C C . ARG A 1 240 ? 97.406 145.846 125.324 1.00 64.98 240 ARG A C 1
ATOM 3666 O O . ARG A 1 240 ? 98.408 146.434 124.907 1.00 64.98 240 ARG A O 1
ATOM 3687 N N . CYS A 1 241 ? 96.188 146.377 125.247 1.00 66.43 241 CYS A N 1
ATOM 3688 C CA . CYS A 1 241 ? 95.964 147.715 124.723 1.00 66.43 241 CYS A CA 1
ATOM 3689 C C . CYS A 1 241 ? 95.998 148.779 125.809 1.00 66.43 241 CYS A C 1
ATOM 3690 O O . CYS A 1 241 ? 95.709 149.945 125.525 1.00 66.43 241 CYS A O 1
ATOM 3698 N N . ASP A 1 242 ? 96.350 148.409 127.039 1.00 67.59 242 ASP A N 1
ATOM 3699 C CA . ASP A 1 242 ? 96.535 149.384 128.104 1.00 67.59 242 ASP A CA 1
ATOM 3700 C C . ASP A 1 242 ? 97.980 149.838 128.224 1.00 67.59 242 ASP A C 1
ATOM 3701 O O . ASP A 1 242 ? 98.233 150.967 128.660 1.00 67.59 242 ASP A O 1
ATOM 3710 N N . ILE A 1 243 ? 98.929 148.974 127.859 1.00 65.52 243 ILE A N 1
ATOM 3711 C CA . ILE A 1 243 ? 100.338 149.343 127.880 1.00 65.52 243 ILE A CA 1
ATOM 3712 C C . ILE A 1 243 ? 100.514 150.697 127.213 1.00 65.52 243 ILE A C 1
ATOM 3713 O O . ILE A 1 243 ? 100.011 150.933 126.111 1.00 65.52 243 ILE A O 1
ATOM 3729 N N . GLN A 1 244 ? 101.232 151.592 127.883 1.00 66.26 244 GLN A N 1
ATOM 3730 C CA . GLN A 1 244 ? 101.356 152.973 127.437 1.00 66.26 244 GLN A CA 1
ATOM 3731 C C . GLN A 1 244 ? 102.451 153.088 126.375 1.00 66.26 244 GLN A C 1
ATOM 3732 O O . GLN A 1 244 ? 102.971 152.091 125.867 1.00 66.26 244 GLN A O 1
ATOM 3746 N N . LYS A 1 245 ? 102.798 154.326 126.017 1.00 65.45 245 LYS A N 1
ATOM 3747 C CA . LYS A 1 245 ? 103.821 154.553 125.001 1.00 65.45 245 LYS A CA 1
ATOM 3748 C C . LYS A 1 245 ? 105.174 154.012 125.445 1.00 65.45 245 LYS A C 1
ATOM 3749 O O . LYS A 1 245 ? 105.810 153.232 124.727 1.00 65.45 245 LYS A O 1
ATOM 3768 N N . GLY A 1 246 ? 105.631 154.414 126.631 1.00 65.32 246 GLY A N 1
ATOM 3769 C CA . GLY A 1 246 ? 106.979 154.065 127.046 1.00 65.32 246 GLY A CA 1
ATOM 3770 C C . GLY A 1 246 ? 107.165 152.587 127.333 1.00 65.32 246 GLY A C 1
ATOM 3771 O O . GLY A 1 246 ? 108.149 151.982 126.898 1.00 65.32 246 GLY A O 1
ATOM 3775 N N . CYS A 1 247 ? 106.226 151.984 128.055 1.00 66.42 247 CYS A N 1
ATOM 3776 C CA . CYS A 1 247 ? 106.446 150.652 128.594 1.00 66.42 247 CYS A CA 1
ATOM 3777 C C . CYS A 1 247 ? 106.629 149.633 127.470 1.00 66.42 247 CYS A C 1
ATOM 3778 O O . CYS A 1 247 ? 106.069 149.786 126.381 1.00 66.42 247 CYS A O 1
ATOM 3786 N N . PRO A 1 248 ? 107.417 148.586 127.707 1.00 64.77 248 PRO A N 1
ATOM 3787 C CA . PRO A 1 248 ? 107.613 147.561 126.679 1.00 64.77 248 PRO A CA 1
ATOM 3788 C C . PRO A 1 248 ? 106.346 146.756 126.446 1.00 64.77 248 PRO A C 1
ATOM 3789 O O . PRO A 1 248 ? 105.484 146.630 127.318 1.00 64.77 248 PRO A O 1
ATOM 3800 N N . GLY A 1 249 ? 106.248 146.195 125.245 1.00 65.67 249 GLY A N 1
ATOM 3801 C CA . GLY A 1 249 ? 105.062 145.452 124.879 1.00 65.67 249 GLY A CA 1
ATOM 3802 C C . GLY A 1 249 ? 103.920 146.301 124.381 1.00 65.67 249 GLY A C 1
ATOM 3803 O O . GLY A 1 249 ? 102.767 145.865 124.448 1.00 65.67 249 GLY A O 1
ATOM 3807 N N . TYR A 1 250 ? 104.199 147.501 123.877 1.00 65.06 250 TYR A N 1
ATOM 3808 C CA . TYR A 1 250 ? 103.159 148.441 123.477 1.00 65.06 250 TYR A CA 1
ATOM 3809 C C . TYR A 1 250 ? 102.758 148.141 122.038 1.00 65.06 250 TYR A C 1
ATOM 3810 O O . TYR A 1 250 ? 103.563 148.295 121.115 1.00 65.06 250 TYR A O 1
ATOM 3828 N N . ILE A 1 251 ? 101.515 147.712 121.854 1.00 65.93 251 ILE A N 1
ATOM 3829 C CA . ILE A 1 251 ? 100.945 147.477 120.531 1.00 65.93 251 ILE A CA 1
ATOM 3830 C C . ILE A 1 251 ? 100.443 148.812 119.990 1.00 65.93 251 ILE A C 1
ATOM 3831 O O . ILE A 1 251 ? 99.516 149.398 120.567 1.00 65.93 251 ILE A O 1
ATOM 3847 N N . PRO A 1 252 ? 101.012 149.333 118.906 1.00 65.82 252 PRO A N 1
ATOM 3848 C CA . PRO A 1 252 ? 100.598 150.653 118.421 1.00 65.82 252 PRO A CA 1
ATOM 3849 C C . PRO A 1 252 ? 99.182 150.625 117.869 1.00 65.82 252 PRO A C 1
ATOM 3850 O O . PRO A 1 252 ? 98.630 149.573 117.543 1.00 65.82 252 PRO A O 1
ATOM 3861 N N . GLU A 1 253 ? 98.592 151.818 117.773 1.00 65.87 253 GLU A N 1
ATOM 3862 C CA . GLU A 1 253 ? 97.181 151.916 117.417 1.00 65.87 253 GLU A CA 1
ATOM 3863 C C . GLU A 1 253 ? 96.903 151.228 116.088 1.00 65.87 253 GLU A C 1
ATOM 3864 O O . GLU A 1 253 ? 95.957 150.441 115.970 1.00 65.87 253 GLU A O 1
ATOM 3876 N N . TRP A 1 254 ? 97.729 151.496 115.076 1.00 66.41 254 TRP A N 1
ATOM 3877 C CA . TRP A 1 254 ? 97.455 150.970 113.744 1.00 66.41 254 TRP A CA 1
ATOM 3878 C C . TRP A 1 254 ? 97.484 149.449 113.695 1.00 66.41 254 TRP A C 1
ATOM 3879 O O . TRP A 1 254 ? 97.003 148.867 112.717 1.00 66.41 254 TRP A O 1
ATOM 3900 N N . GLN A 1 255 ? 98.035 148.790 114.712 1.00 65.79 255 GLN A N 1
ATOM 3901 C CA . GLN A 1 255 ? 98.223 147.346 114.674 1.00 65.79 255 GLN A CA 1
ATOM 3902 C C . GLN A 1 255 ? 97.200 146.579 115.500 1.00 65.79 255 GLN A C 1
ATOM 3903 O O . GLN A 1 255 ? 97.180 145.346 115.436 1.00 65.79 255 GLN A O 1
ATOM 3917 N N . ARG A 1 256 ? 96.356 147.267 116.269 1.00 65.59 256 ARG A N 1
ATOM 3918 C CA . ARG A 1 256 ? 95.298 146.591 117.013 1.00 65.59 256 ARG A CA 1
ATOM 3919 C C . ARG A 1 256 ? 94.141 146.214 116.096 1.00 65.59 256 ARG A C 1
ATOM 3920 O O . ARG A 1 256 ? 93.772 145.040 115.987 1.00 65.59 256 ARG A O 1
ATOM 3941 N N . GLU A 1 257 ? 93.568 147.206 115.420 1.00 66.64 257 GLU A N 1
ATOM 3942 C CA . GLU A 1 257 ? 92.423 146.972 114.553 1.00 66.64 257 GLU A CA 1
ATOM 3943 C C . GLU A 1 257 ? 92.841 146.205 113.306 1.00 66.64 257 GLU A C 1
ATOM 3944 O O . GLU A 1 257 ? 93.893 146.469 112.720 1.00 66.64 257 GLU A O 1
ATOM 3956 N N . ALA A 1 258 ? 92.008 145.252 112.898 1.00 66.15 258 ALA A N 1
ATOM 3957 C CA . ALA A 1 258 ? 92.223 144.578 111.629 1.00 66.15 258 ALA A CA 1
ATOM 3958 C C . ALA A 1 258 ? 91.878 145.515 110.474 1.00 66.15 258 ALA A C 1
ATOM 3959 O O . ALA A 1 258 ? 91.123 146.479 110.627 1.00 66.15 258 ALA A O 1
ATOM 3966 N N . GLY A 1 259 ? 92.451 145.233 109.311 1.00 66.90 259 GLY A N 1
ATOM 3967 C CA . GLY A 1 259 ? 92.284 146.084 108.156 1.00 66.90 259 GLY A CA 1
ATOM 3968 C C . GLY A 1 259 ? 93.574 146.189 107.377 1.00 66.90 259 GLY A C 1
ATOM 3969 O O . GLY A 1 259 ? 94.509 145.415 107.571 1.00 66.90 259 GLY A O 1
ATOM 3973 N N . THR A 1 260 ? 93.611 147.157 106.465 1.00 67.27 260 THR A N 1
ATOM 3974 C CA . THR A 1 260 ? 94.765 147.389 105.611 1.00 67.27 260 THR A CA 1
ATOM 3975 C C . THR A 1 260 ? 95.061 148.878 105.576 1.00 67.27 260 THR A C 1
ATOM 3976 O O . THR A 1 260 ? 94.144 149.703 105.614 1.00 67.27 260 THR A O 1
ATOM 3987 N N . ALA A 1 261 ? 96.345 149.215 105.506 1.00 69.32 261 ALA A N 1
ATOM 3988 C CA . ALA A 1 261 ? 96.776 150.606 105.503 1.00 69.32 261 ALA A CA 1
ATOM 3989 C C . ALA A 1 261 ? 98.153 150.684 104.859 1.00 69.32 261 ALA A C 1
ATOM 3990 O O . ALA A 1 261 ? 98.735 149.672 104.460 1.00 69.32 261 ALA A O 1
ATOM 3997 N N . ILE A 1 262 ? 98.671 151.904 104.764 1.00 71.11 262 ILE A N 1
ATOM 3998 C CA . ILE A 1 262 ? 99.946 152.190 104.119 1.00 71.11 262 ILE A CA 1
ATOM 3999 C C . ILE A 1 262 ? 100.884 152.803 105.148 1.00 71.11 262 ILE A C 1
ATOM 4000 O O . ILE A 1 262 ? 100.490 153.714 105.885 1.00 71.11 262 ILE A O 1
ATOM 4016 N N . SER A 1 263 ? 102.119 152.311 105.198 1.00 72.24 263 SER A N 1
ATOM 4017 C CA . SER A 1 263 ? 103.076 152.852 106.146 1.00 72.24 263 SER A CA 1
ATOM 4018 C C . SER A 1 263 ? 103.522 154.240 105.690 1.00 72.24 263 SER A C 1
ATOM 4019 O O . SER A 1 263 ? 103.506 154.544 104.495 1.00 72.24 263 SER A O 1
ATOM 4027 N N . PRO A 1 264 ? 103.920 155.105 106.622 1.00 72.50 264 PRO A N 1
ATOM 4028 C CA . PRO A 1 264 ? 104.151 156.506 106.251 1.00 72.50 264 PRO A CA 1
ATOM 4029 C C . PRO A 1 264 ? 105.438 156.759 105.480 1.00 72.50 264 PRO A C 1
ATOM 4030 O O . PRO A 1 264 ? 105.497 157.716 104.702 1.00 72.50 264 PRO A O 1
ATOM 4041 N N . LYS A 1 265 ? 106.473 155.936 105.667 1.00 73.22 265 LYS A N 1
ATOM 4042 C CA . LYS A 1 265 ? 107.744 156.240 105.016 1.00 73.22 265 LYS A CA 1
ATOM 4043 C C . LYS A 1 265 ? 107.731 155.867 103.536 1.00 73.22 265 LYS A C 1
ATOM 4044 O O . LYS A 1 265 ? 107.989 156.713 102.674 1.00 73.22 265 LYS A O 1
ATOM 4063 N N . THR A 1 266 ? 107.430 154.605 103.216 1.00 73.49 266 THR A N 1
ATOM 4064 C CA . THR A 1 266 ? 107.366 154.171 101.823 1.00 73.49 266 THR A CA 1
ATOM 4065 C C . THR A 1 266 ? 105.935 154.110 101.301 1.00 73.49 266 THR A C 1
ATOM 4066 O O . THR A 1 266 ? 105.599 154.746 100.298 1.00 73.49 266 THR A O 1
ATOM 4077 N N . GLY A 1 267 ? 105.084 153.351 101.981 1.00 71.73 267 GLY A N 1
ATOM 4078 C CA . GLY A 1 267 ? 103.693 153.201 101.614 1.00 71.73 267 GLY A CA 1
ATOM 4079 C C . GLY A 1 267 ? 103.468 151.856 100.956 1.00 71.73 267 GLY A C 1
ATOM 4080 O O . GLY A 1 267 ? 103.794 151.685 99.778 1.00 71.73 267 GLY A O 1
ATOM 4084 N N . LYS A 1 268 ? 102.915 150.897 101.691 1.00 70.07 268 LYS A N 1
ATOM 4085 C CA . LYS A 1 268 ? 102.533 149.610 101.130 1.00 70.07 268 LYS A CA 1
ATOM 4086 C C . LYS A 1 268 ? 101.253 149.138 101.798 1.00 70.07 268 LYS A C 1
ATOM 4087 O O . LYS A 1 268 ? 101.101 149.268 103.015 1.00 70.07 268 LYS A O 1
ATOM 4106 N N . ALA A 1 269 ? 100.342 148.574 101.008 1.00 68.85 269 ALA A N 1
ATOM 4107 C CA . ALA A 1 269 ? 99.104 148.034 101.556 1.00 68.85 269 ALA A CA 1
ATOM 4108 C C . ALA A 1 269 ? 99.414 146.696 102.210 1.00 68.85 269 ALA A C 1
ATOM 4109 O O . ALA A 1 269 ? 99.757 145.727 101.526 1.00 68.85 269 ALA A O 1
ATOM 4116 N N . VAL A 1 270 ? 99.292 146.640 103.532 1.00 67.76 270 VAL A N 1
ATOM 4117 C CA . VAL A 1 270 ? 99.607 145.448 104.310 1.00 67.76 270 VAL A CA 1
ATOM 4118 C C . VAL A 1 270 ? 98.391 145.087 105.148 1.00 67.76 270 VAL A C 1
ATOM 4119 O O . VAL A 1 270 ? 97.932 145.898 105.959 1.00 67.76 270 VAL A O 1
ATOM 4132 N N . THR A 1 271 ? 97.867 143.880 104.953 1.00 66.61 271 THR A N 1
ATOM 4133 C CA . THR A 1 271 ? 96.803 143.395 105.819 1.00 66.61 271 THR A CA 1
ATOM 4134 C C . THR A 1 271 ? 97.359 143.137 107.213 1.00 66.61 271 THR A C 1
ATOM 4135 O O . THR A 1 271 ? 98.413 142.512 107.365 1.00 66.61 271 THR A O 1
ATOM 4146 N N . VAL A 1 272 ? 96.654 143.619 108.231 1.00 66.02 272 VAL A N 1
ATOM 4147 C CA . VAL A 1 272 ? 97.005 143.382 109.625 1.00 66.02 272 VAL A CA 1
ATOM 4148 C C . VAL A 1 272 ? 95.842 142.636 110.269 1.00 66.02 272 VAL A C 1
ATOM 4149 O O . VAL A 1 272 ? 94.741 143.181 110.372 1.00 66.02 272 VAL A O 1
ATOM 4162 N N . PRO A 1 273 ? 96.023 141.386 110.708 1.00 65.23 273 PRO A N 1
ATOM 4163 C CA . PRO A 1 273 ? 94.877 140.631 111.236 1.00 65.23 273 PRO A CA 1
ATOM 4164 C C . PRO A 1 273 ? 94.349 141.159 112.555 1.00 65.23 273 PRO A C 1
ATOM 4165 O O . PRO A 1 273 ? 93.225 140.808 112.931 1.00 65.23 273 PRO A O 1
ATOM 4176 N N . GLY A 1 274 ? 95.115 141.977 113.272 1.00 64.46 274 GLY A N 1
ATOM 4177 C CA . GLY A 1 274 ? 94.690 142.458 114.569 1.00 64.46 274 GLY A CA 1
ATOM 4178 C C . GLY A 1 274 ? 94.989 141.446 115.657 1.00 64.46 274 GLY A C 1
ATOM 4179 O O . GLY A 1 274 ? 95.512 140.357 115.419 1.00 64.46 274 GLY A O 1
ATOM 4183 N N . LEU A 1 275 ? 94.645 141.820 116.886 1.00 64.35 275 LEU A N 1
ATOM 4184 C CA . LEU A 1 275 ? 94.849 140.916 118.008 1.00 64.35 275 LEU A CA 1
ATOM 4185 C C . LEU A 1 275 ? 94.119 139.604 117.758 1.00 64.35 275 LEU A C 1
ATOM 4186 O O . LEU A 1 275 ? 92.977 139.588 117.294 1.00 64.35 275 LEU A O 1
ATOM 4202 N N . SER A 1 276 ? 94.782 138.502 118.066 1.00 63.10 276 SER A N 1
ATOM 4203 C CA . SER A 1 276 ? 94.215 137.195 117.770 1.00 63.10 276 SER A CA 1
ATOM 4204 C C . SER A 1 276 ? 93.039 136.914 118.698 1.00 63.10 276 SER A C 1
ATOM 4205 O O . SER A 1 276 ? 93.188 137.009 119.922 1.00 63.10 276 SER A O 1
ATOM 4213 N N . PRO A 1 277 ? 91.866 136.564 118.170 1.00 62.03 277 PRO A N 1
ATOM 4214 C CA . PRO A 1 277 ? 90.760 136.119 119.040 1.00 62.03 277 PRO A CA 1
ATOM 4215 C C . PRO A 1 277 ? 90.862 134.631 119.357 1.00 62.03 277 PRO A C 1
ATOM 4216 O O . PRO A 1 277 ? 90.022 133.809 118.970 1.00 62.03 277 PRO A O 1
ATOM 4227 N N . LYS A 1 278 ? 91.918 134.263 120.075 1.00 62.08 278 LYS A N 1
ATOM 4228 C CA . LYS A 1 278 ? 92.172 132.879 120.438 1.00 62.08 278 LYS A CA 1
ATOM 4229 C C . LYS A 1 278 ? 92.268 132.766 121.952 1.00 62.08 278 LYS A C 1
ATOM 4230 O O . LYS A 1 278 ? 92.595 133.729 122.649 1.00 62.08 278 LYS A O 1
ATOM 4249 N N . LYS A 1 279 ? 91.978 131.566 122.456 1.00 61.97 279 LYS A N 1
ATOM 4250 C CA . LYS A 1 279 ? 91.926 131.323 123.888 1.00 61.97 279 LYS A CA 1
ATOM 4251 C C . LYS A 1 279 ? 93.073 130.474 124.408 1.00 61.97 279 LYS A C 1
ATOM 4252 O O . LYS A 1 279 ? 93.281 130.433 125.624 1.00 61.97 279 LYS A O 1
ATOM 4271 N N . ASN A 1 280 ? 93.811 129.797 123.533 1.00 61.13 280 ASN A N 1
ATOM 4272 C CA . ASN A 1 280 ? 94.992 129.042 123.927 1.00 61.13 280 ASN A CA 1
ATOM 4273 C C . ASN A 1 280 ? 96.238 129.582 123.234 1.00 61.13 280 ASN A C 1
ATOM 4274 O O . ASN A 1 280 ? 97.192 128.845 122.984 1.00 61.13 280 ASN A O 1
ATOM 4285 N N . LYS A 1 281 ? 96.229 130.872 122.914 1.00 62.18 281 LYS A N 1
ATOM 4286 C CA . LYS A 1 281 ? 97.398 131.519 122.335 1.00 62.18 281 LYS A CA 1
ATOM 4287 C C . LYS A 1 281 ? 98.520 131.635 123.357 1.00 62.18 281 LYS A C 1
ATOM 4288 O O . LYS A 1 281 ? 98.295 132.051 124.498 1.00 62.18 281 LYS A O 1
ATOM 4307 N N . ARG A 1 282 ? 99.734 131.278 122.947 1.00 61.82 282 ARG A N 1
ATOM 4308 C CA . ARG A 1 282 ? 100.896 131.532 123.785 1.00 61.82 282 ARG A CA 1
ATOM 4309 C C . ARG A 1 282 ? 101.156 133.028 123.867 1.00 61.82 282 ARG A C 1
ATOM 4310 O O . ARG A 1 282 ? 101.094 133.743 122.864 1.00 61.82 282 ARG A O 1
ATOM 4331 N N . MET A 1 283 ? 101.461 133.498 125.071 1.00 63.03 283 MET A N 1
ATOM 4332 C CA . MET A 1 283 ? 101.650 134.916 125.337 1.00 63.03 283 MET A CA 1
ATOM 4333 C C . MET A 1 283 ? 103.133 135.252 125.297 1.00 63.03 283 MET A C 1
ATOM 4334 O O . MET A 1 283 ? 103.948 134.569 125.925 1.00 63.03 283 MET A O 1
ATOM 4348 N N . ARG A 1 284 ? 103.475 136.300 124.558 1.00 63.76 284 ARG A N 1
ATOM 4349 C CA . ARG A 1 284 ? 104.849 136.758 124.419 1.00 63.76 284 ARG A CA 1
ATOM 4350 C C . ARG A 1 284 ? 105.082 137.964 125.318 1.00 63.76 284 ARG A C 1
ATOM 4351 O O . ARG A 1 284 ? 104.355 138.958 125.227 1.00 63.76 284 ARG A O 1
ATOM 4372 N N . ARG A 1 285 ? 106.095 137.878 126.177 1.00 62.10 285 ARG A N 1
ATOM 4373 C CA . ARG A 1 285 ? 106.384 138.920 127.149 1.00 62.10 285 ARG A CA 1
ATOM 4374 C C . ARG A 1 285 ? 107.626 139.694 126.729 1.00 62.10 285 ARG A C 1
ATOM 4375 O O . ARG A 1 285 ? 108.560 139.139 126.144 1.00 62.10 285 ARG A O 1
ATOM 4396 N N . TYR A 1 286 ? 107.623 140.988 127.044 1.00 63.20 286 TYR A N 1
ATOM 4397 C CA . TYR A 1 286 ? 108.653 141.926 126.610 1.00 63.20 286 TYR A CA 1
ATOM 4398 C C . TYR A 1 286 ? 109.093 142.771 127.794 1.00 63.20 286 TYR A C 1
ATOM 4399 O O . TYR A 1 286 ? 108.263 143.431 128.425 1.00 63.20 286 TYR A O 1
ATOM 4417 N N . TRP A 1 287 ? 110.388 142.758 128.090 1.00 61.55 287 TRP A N 1
ATOM 4418 C CA . TRP A 1 287 ? 110.945 143.539 129.182 1.00 61.55 287 TRP A CA 1
ATOM 4419 C C . TRP A 1 287 ? 111.724 144.727 128.633 1.00 61.55 287 TRP A C 1
ATOM 4420 O O . TRP A 1 287 ? 112.216 144.709 127.502 1.00 61.55 287 TRP A O 1
ATOM 4441 N N . ARG A 1 288 ? 111.831 145.770 129.458 1.00 61.93 288 ARG A N 1
ATOM 4442 C CA . ARG A 1 288 ? 112.539 146.975 129.035 1.00 61.93 288 ARG A CA 1
ATOM 4443 C C . ARG A 1 288 ? 114.018 146.696 128.811 1.00 61.93 288 ARG A C 1
ATOM 4444 O O . ARG A 1 288 ? 114.622 147.225 127.871 1.00 61.93 288 ARG A O 1
ATOM 4465 N N . SER A 1 289 ? 114.619 145.871 129.664 1.00 61.13 289 SER A N 1
ATOM 4466 C CA . SER A 1 289 ? 116.042 145.587 129.587 1.00 61.13 289 SER A CA 1
ATOM 4467 C C . SER A 1 289 ? 116.285 144.126 129.933 1.00 61.13 289 SER A C 1
ATOM 4468 O O . SER A 1 289 ? 115.380 143.402 130.352 1.00 61.13 289 SER A O 1
ATOM 4476 N N . GLU A 1 290 ? 117.535 143.699 129.756 1.00 61.11 290 GLU A N 1
ATOM 4477 C CA . GLU A 1 290 ? 117.907 142.321 130.040 1.00 61.11 290 GLU A CA 1
ATOM 4478 C C . GLU A 1 290 ? 118.011 142.042 131.532 1.00 61.11 290 GLU A C 1
ATOM 4479 O O . GLU A 1 290 ? 118.124 140.875 131.919 1.00 61.11 290 GLU A O 1
ATOM 4491 N N . LYS A 1 291 ? 117.985 143.078 132.372 1.00 60.75 291 LYS A N 1
ATOM 4492 C CA . LYS A 1 291 ? 118.005 142.859 133.813 1.00 60.75 291 LYS A CA 1
ATOM 4493 C C . LYS A 1 291 ? 116.620 142.509 134.337 1.00 60.75 291 LYS A C 1
ATOM 4494 O O . LYS A 1 291 ? 116.486 141.667 135.232 1.00 60.75 291 LYS A O 1
ATOM 4513 N N . GLU A 1 292 ? 115.579 143.134 133.784 1.00 61.45 292 GLU A N 1
ATOM 4514 C CA . GLU A 1 292 ? 114.216 142.780 134.165 1.00 61.45 292 GLU A CA 1
ATOM 4515 C C . GLU A 1 292 ? 113.866 141.371 133.706 1.00 61.45 292 GLU A C 1
ATOM 4516 O O . GLU A 1 292 ? 113.191 140.628 134.426 1.00 61.45 292 GLU A O 1
ATOM 4528 N N . LYS A 1 293 ? 114.314 140.988 132.509 1.00 60.95 293 LYS A N 1
ATOM 4529 C CA . LYS A 1 293 ? 114.028 139.649 132.007 1.00 60.95 293 LYS A CA 1
ATOM 4530 C C . LYS A 1 293 ? 114.575 138.584 132.945 1.00 60.95 293 LYS A C 1
ATOM 4531 O O . LYS A 1 293 ? 113.937 137.547 133.161 1.00 60.95 293 LYS A O 1
ATOM 4550 N N . ALA A 1 294 ? 115.759 138.819 133.507 1.00 60.78 294 ALA A N 1
ATOM 4551 C CA . ALA A 1 294 ? 116.376 137.819 134.368 1.00 60.78 294 ALA A CA 1
ATOM 4552 C C . ALA A 1 294 ? 115.605 137.659 135.672 1.00 60.78 294 ALA A C 1
ATOM 4553 O O . ALA A 1 294 ? 115.418 136.536 136.152 1.00 60.78 294 ALA A O 1
ATOM 4560 N N . GLN A 1 295 ? 115.147 138.766 136.259 1.00 60.66 295 GLN A N 1
ATOM 4561 C CA . GLN A 1 295 ? 114.459 138.679 137.541 1.00 60.66 295 GLN A CA 1
ATOM 4562 C C . GLN A 1 295 ? 113.120 137.959 137.442 1.00 60.66 295 GLN A C 1
ATOM 4563 O O . GLN A 1 295 ? 112.572 137.565 138.475 1.00 60.66 295 GLN A O 1
ATOM 4577 N N . ASP A 1 296 ? 112.581 137.778 136.236 1.00 61.50 296 ASP A N 1
ATOM 4578 C CA . ASP A 1 296 ? 111.340 137.038 136.036 1.00 61.50 296 ASP A CA 1
ATOM 4579 C C . ASP A 1 296 ? 111.589 135.654 135.446 1.00 61.50 296 ASP A C 1
ATOM 4580 O O . ASP A 1 296 ? 110.786 135.160 134.652 1.00 61.50 296 ASP A O 1
ATOM 4589 N N . ALA A 1 297 ? 112.693 135.018 135.820 1.00 59.90 297 ALA A N 1
ATOM 4590 C CA . ALA A 1 297 ? 113.005 133.676 135.365 1.00 59.90 297 ALA A CA 1
ATOM 4591 C C . ALA A 1 297 ? 112.621 132.663 136.439 1.00 59.90 297 ALA A C 1
ATOM 4592 O O . ALA A 1 297 ? 112.188 133.015 137.538 1.00 59.90 297 ALA A O 1
ATOM 4599 N N . LEU A 1 298 ? 112.797 131.385 136.116 1.00 60.26 298 LEU A N 1
ATOM 4600 C CA . LEU A 1 298 ? 112.542 130.282 137.038 1.00 60.26 298 LEU A CA 1
ATOM 4601 C C . LEU A 1 298 ? 113.852 129.519 137.185 1.00 60.26 298 LEU A C 1
ATOM 4602 O O . LEU A 1 298 ? 114.147 128.619 136.395 1.00 60.26 298 LEU A O 1
ATOM 4618 N N . LEU A 1 299 ? 114.639 129.877 138.194 1.00 59.89 299 LEU A N 1
ATOM 4619 C CA . LEU A 1 299 ? 115.950 129.282 138.397 1.00 59.89 299 LEU A CA 1
ATOM 4620 C C . LEU A 1 299 ? 115.855 128.132 139.388 1.00 59.89 299 LEU A C 1
ATOM 4621 O O . LEU A 1 299 ? 115.277 128.280 140.469 1.00 59.89 299 LEU A O 1
ATOM 4637 N N . VAL A 1 300 ? 116.428 126.992 139.014 1.00 59.97 300 VAL A N 1
ATOM 4638 C CA . VAL A 1 300 ? 116.655 125.880 139.925 1.00 59.97 300 VAL A CA 1
ATOM 4639 C C . VAL A 1 300 ? 118.113 125.473 139.785 1.00 59.97 300 VAL A C 1
ATOM 4640 O O . VAL A 1 300 ? 118.728 125.666 138.732 1.00 59.97 300 VAL A O 1
ATOM 4653 N N . THR A 1 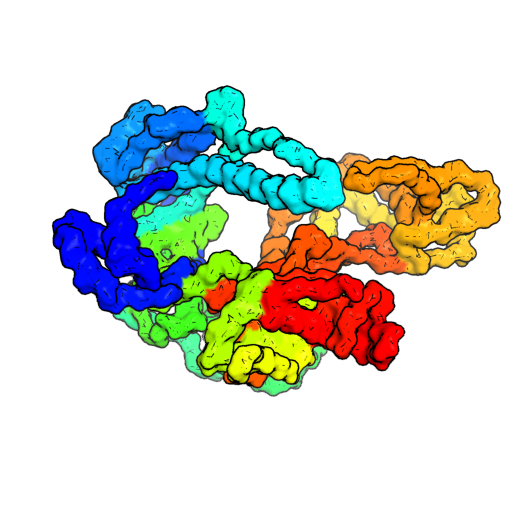301 ? 118.669 124.905 140.848 1.00 59.98 301 THR A N 1
ATOM 4654 C CA . THR A 1 301 ? 120.078 124.548 140.868 1.00 59.98 301 THR A CA 1
ATOM 4655 C C . THR A 1 301 ? 120.249 123.038 140.914 1.00 59.98 301 THR A C 1
ATOM 4656 O O . THR A 1 301 ? 119.347 122.294 141.306 1.00 59.98 301 THR A O 1
ATOM 4667 N N . VAL A 1 302 ? 121.430 122.597 140.496 1.00 59.79 302 VAL A N 1
ATOM 4668 C CA . VAL A 1 302 ? 121.863 121.212 140.619 1.00 59.79 302 VAL A CA 1
ATOM 4669 C C . VAL A 1 302 ? 123.280 121.240 141.174 1.00 59.79 302 VAL A C 1
ATOM 4670 O O . VAL A 1 302 ? 124.200 121.723 140.503 1.00 59.79 302 VAL A O 1
ATOM 4683 N N . ARG A 1 303 ? 123.464 120.716 142.382 1.00 60.30 303 ARG A N 1
ATOM 4684 C CA . ARG A 1 303 ? 124.764 120.703 143.038 1.00 60.30 303 ARG A CA 1
ATOM 4685 C C . ARG A 1 303 ? 125.221 119.262 143.194 1.00 60.30 303 ARG A C 1
ATOM 4686 O O . ARG A 1 303 ? 124.450 118.409 143.644 1.00 60.30 303 ARG A O 1
ATOM 4707 N N . ILE A 1 304 ? 126.472 118.998 142.825 1.00 60.40 304 ILE A N 1
ATOM 4708 C CA . ILE A 1 304 ? 127.045 117.661 142.884 1.00 60.40 304 ILE A CA 1
ATOM 4709 C C . ILE A 1 304 ? 128.310 117.606 143.726 1.00 60.40 304 ILE A C 1
ATOM 4710 O O . ILE A 1 304 ? 128.856 116.518 143.935 1.00 60.40 304 ILE A O 1
ATOM 4726 N N . GLY A 1 305 ? 128.778 118.737 144.236 1.00 58.77 305 GLY A N 1
ATOM 4727 C CA . GLY A 1 305 ? 130.058 118.787 144.909 1.00 58.77 305 GLY A CA 1
ATOM 4728 C C . GLY A 1 305 ? 130.469 120.222 145.141 1.00 58.77 305 GLY A C 1
ATOM 4729 O O . GLY A 1 305 ? 129.675 121.038 145.616 1.00 58.77 305 GLY A O 1
ATOM 4733 N N . THR A 1 306 ? 131.715 120.536 144.806 1.00 60.02 306 THR A N 1
ATOM 4734 C CA . THR A 1 306 ? 132.184 121.914 144.799 1.00 60.02 306 THR A CA 1
ATOM 4735 C C . THR A 1 306 ? 131.825 122.649 143.514 1.00 60.02 306 THR A C 1
ATOM 4736 O O . THR A 1 306 ? 132.246 123.797 143.339 1.00 60.02 306 THR A O 1
ATOM 4747 N N . ASP A 1 307 ? 131.063 122.028 142.615 1.00 60.14 307 ASP A N 1
ATOM 4748 C CA . ASP A 1 307 ? 130.694 122.641 141.347 1.00 60.14 307 ASP A CA 1
ATOM 4749 C C . ASP A 1 307 ? 129.202 122.459 141.121 1.00 60.14 307 ASP A C 1
ATOM 4750 O O . ASP A 1 307 ? 128.692 121.338 141.186 1.00 60.14 307 ASP A O 1
ATOM 4759 N N . TRP A 1 308 ? 128.517 123.566 140.861 1.00 59.97 308 TRP A N 1
ATOM 4760 C CA . TRP A 1 308 ? 127.068 123.641 140.728 1.00 59.97 308 TRP A CA 1
ATOM 4761 C C . TRP A 1 308 ? 126.679 123.938 139.282 1.00 59.97 308 TRP A C 1
ATOM 4762 O O . TRP A 1 308 ? 127.524 124.020 138.388 1.00 59.97 308 TRP A O 1
ATOM 4783 N N . VAL A 1 309 ? 125.376 124.093 139.056 1.00 59.40 309 VAL A N 1
ATOM 4784 C CA . VAL A 1 309 ? 124.868 124.608 137.788 1.00 59.40 309 VAL A CA 1
ATOM 4785 C C . VAL A 1 309 ? 123.465 125.148 138.021 1.00 59.40 309 VAL A C 1
ATOM 4786 O O . VAL A 1 309 ? 122.658 124.539 138.727 1.00 59.40 309 VAL A O 1
ATOM 4799 N N . VAL A 1 310 ? 123.178 126.293 137.406 1.00 59.55 310 VAL A N 1
ATOM 4800 C CA . VAL A 1 310 ? 121.881 126.952 137.500 1.00 59.55 310 VAL A CA 1
ATOM 4801 C C . VAL A 1 310 ? 121.202 126.865 136.142 1.00 59.55 310 VAL A C 1
ATOM 4802 O O . VAL A 1 310 ? 121.825 127.143 135.111 1.00 59.55 310 VAL A O 1
ATOM 4815 N N . ILE A 1 311 ? 119.929 126.478 136.142 1.00 59.85 311 ILE A N 1
ATOM 4816 C CA . ILE A 1 311 ? 119.152 126.321 134.921 1.00 59.85 311 ILE A CA 1
ATOM 4817 C C . ILE A 1 311 ? 117.863 127.121 135.043 1.00 59.85 311 ILE A C 1
ATOM 4818 O O . ILE A 1 311 ? 117.313 127.287 136.136 1.00 59.85 311 ILE A O 1
ATOM 4834 N N . ASP A 1 312 ? 117.376 127.610 133.906 1.00 60.54 312 ASP A N 1
ATOM 4835 C CA . ASP A 1 312 ? 116.188 128.452 133.842 1.00 60.54 312 ASP A CA 1
ATOM 4836 C C . ASP A 1 312 ? 115.014 127.615 133.359 1.00 60.54 312 ASP A C 1
ATOM 4837 O O . ASP A 1 312 ? 115.080 127.008 132.287 1.00 60.54 312 ASP A O 1
ATOM 4846 N N . VAL A 1 313 ? 113.932 127.614 134.133 1.00 60.84 313 VAL A N 1
ATOM 4847 C CA . VAL A 1 313 ? 112.858 126.646 133.969 1.00 60.84 313 VAL A CA 1
ATOM 4848 C C . VAL A 1 313 ? 111.642 127.268 133.291 1.00 60.84 313 VAL A C 1
ATOM 4849 O O . VAL A 1 313 ? 110.580 126.646 133.231 1.00 60.84 313 VAL A O 1
ATOM 4862 N N . ARG A 1 314 ? 111.784 128.480 132.748 1.00 60.93 314 ARG A N 1
ATOM 4863 C CA . ARG A 1 314 ? 110.741 129.024 131.887 1.00 60.93 314 ARG A CA 1
ATOM 4864 C C . ARG A 1 314 ? 110.427 128.080 130.736 1.00 60.93 314 ARG A C 1
ATOM 4865 O O . ARG A 1 314 ? 109.300 128.063 130.231 1.00 60.93 314 ARG A O 1
ATOM 4886 N N . GLY A 1 315 ? 111.413 127.294 130.303 1.00 60.86 315 GLY A N 1
ATOM 4887 C CA . GLY A 1 315 ? 111.175 126.339 129.235 1.00 60.86 315 GLY A CA 1
ATOM 4888 C C . GLY A 1 315 ? 110.157 125.284 129.614 1.00 60.86 315 GLY A C 1
ATOM 4889 O O . GLY A 1 315 ? 109.289 124.927 128.814 1.00 60.86 315 GLY A O 1
ATOM 4893 N N . LEU A 1 316 ? 110.254 124.762 130.837 1.00 60.32 316 LEU A N 1
ATOM 4894 C CA . LEU A 1 316 ? 109.297 123.757 131.280 1.00 60.32 316 LEU A CA 1
ATOM 4895 C C . LEU A 1 316 ? 107.923 124.366 131.509 1.00 60.32 316 LEU A C 1
ATOM 4896 O O . LEU A 1 316 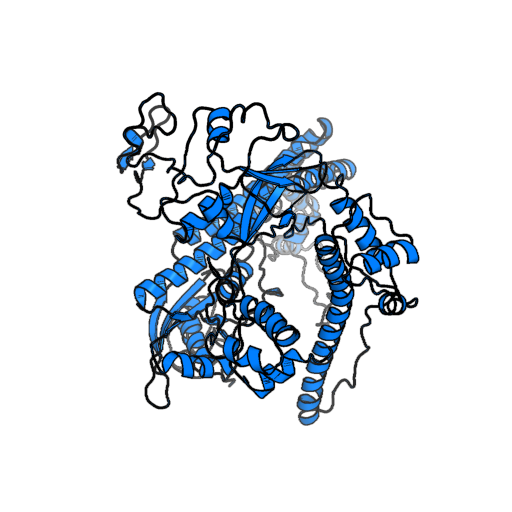? 106.907 123.696 131.298 1.00 60.32 316 LEU A O 1
ATOM 4912 N N . LEU A 1 317 ? 107.871 125.625 131.945 1.00 60.34 317 LEU A N 1
ATOM 4913 C CA . LEU A 1 317 ? 106.585 126.278 132.161 1.00 60.34 317 LEU A CA 1
ATOM 4914 C C . LEU A 1 317 ? 105.808 126.399 130.856 1.00 60.34 317 LEU A C 1
ATOM 4915 O O . LEU A 1 317 ? 104.603 126.124 130.809 1.00 60.34 317 LEU A O 1
ATOM 4931 N N . ARG A 1 318 ? 106.480 126.814 129.782 1.00 61.30 318 ARG A N 1
ATOM 4932 C CA . ARG A 1 318 ? 105.807 126.925 128.492 1.00 61.30 318 ARG A CA 1
ATOM 4933 C C . ARG A 1 318 ? 105.320 125.564 128.019 1.00 61.30 318 ARG A C 1
ATOM 4934 O O . ARG A 1 318 ? 104.185 125.424 127.550 1.00 61.30 318 ARG A O 1
ATOM 4955 N N . ASN A 1 319 ? 106.170 124.546 128.136 1.00 60.45 319 ASN A N 1
ATOM 4956 C CA . ASN A 1 319 ? 105.790 123.216 127.684 1.00 60.45 319 ASN A CA 1
ATOM 4957 C C . ASN A 1 319 ? 104.669 122.627 128.525 1.00 60.45 319 ASN A C 1
ATOM 4958 O O . ASN A 1 319 ? 103.964 121.730 128.052 1.00 60.45 319 ASN A O 1
ATOM 4969 N N . ALA A 1 320 ? 104.496 123.095 129.760 1.00 60.31 320 ALA A N 1
ATOM 4970 C CA . ALA A 1 320 ? 103.393 122.637 130.592 1.00 60.31 320 ALA A CA 1
ATOM 4971 C C . ALA A 1 320 ? 102.134 123.467 130.407 1.00 60.31 320 ALA A C 1
ATOM 4972 O O . ALA A 1 320 ? 101.028 122.925 130.499 1.00 60.31 320 ALA A O 1
ATOM 4979 N N . ARG A 1 321 ? 102.268 124.767 130.143 1.00 60.00 321 ARG A N 1
ATOM 4980 C CA . ARG A 1 321 ? 101.096 125.582 129.863 1.00 60.00 321 ARG A CA 1
ATOM 4981 C C . ARG A 1 321 ? 100.541 125.334 128.469 1.00 60.00 321 ARG A C 1
ATOM 4982 O O . ARG A 1 321 ? 99.406 125.732 128.192 1.00 60.00 321 ARG A O 1
ATOM 5003 N N . TRP A 1 322 ? 101.309 124.688 127.589 1.00 60.67 322 TRP A N 1
ATOM 5004 C CA . TRP A 1 322 ? 100.793 124.360 126.266 1.00 60.67 322 TRP A CA 1
ATOM 5005 C C . TRP A 1 322 ? 99.934 123.103 126.296 1.00 60.67 322 TRP A C 1
ATOM 5006 O O . TRP A 1 322 ? 98.889 123.047 125.639 1.00 60.67 322 TRP A O 1
ATOM 5027 N N . ARG A 1 323 ? 100.357 122.086 127.042 1.00 60.17 323 ARG A N 1
ATOM 5028 C CA . ARG A 1 323 ? 99.545 120.892 127.223 1.00 60.17 323 ARG A CA 1
ATOM 5029 C C . ARG A 1 323 ? 98.444 121.085 128.256 1.00 60.17 323 ARG A C 1
ATOM 5030 O O . ARG A 1 323 ? 97.663 120.157 128.486 1.00 60.17 323 ARG A O 1
ATOM 5051 N N . THR A 1 324 ? 98.368 122.260 128.880 1.00 60.84 324 THR A N 1
ATOM 5052 C CA . THR A 1 324 ? 97.299 122.605 129.817 1.00 60.84 324 THR A CA 1
ATOM 5053 C C . THR A 1 324 ? 97.237 121.632 130.990 1.00 60.84 324 THR A C 1
ATOM 5054 O O . THR A 1 324 ? 96.174 121.420 131.575 1.00 60.84 324 THR A O 1
ATOM 5065 N N . ILE A 1 325 ? 98.373 121.036 131.351 1.00 60.40 325 ILE A N 1
ATOM 5066 C CA . ILE A 1 325 ? 98.458 120.188 132.535 1.00 60.40 325 ILE A CA 1
ATOM 5067 C C . ILE A 1 325 ? 98.967 120.958 133.746 1.00 60.40 325 ILE A C 1
ATOM 5068 O O . ILE A 1 325 ? 99.282 120.352 134.774 1.00 60.40 325 ILE A O 1
ATOM 5084 N N . ALA A 1 326 ? 99.049 122.280 133.653 1.00 59.97 326 ALA A N 1
ATOM 5085 C CA . ALA A 1 326 ? 99.545 123.116 134.735 1.00 59.97 326 ALA A CA 1
ATOM 5086 C C . ALA A 1 326 ? 98.497 124.171 135.061 1.00 59.97 326 ALA A C 1
ATOM 5087 O O . ALA A 1 326 ? 98.131 124.960 134.172 1.00 59.97 326 ALA A O 1
ATOM 5094 N N . PRO A 1 327 ? 97.984 124.239 136.288 1.00 59.56 327 PRO A N 1
ATOM 5095 C CA . PRO A 1 327 ? 96.992 125.270 136.612 1.00 59.56 327 PRO A CA 1
ATOM 5096 C C . PRO A 1 327 ? 97.525 126.665 136.330 1.00 59.56 327 PRO A C 1
ATOM 5097 O O . PRO A 1 327 ? 98.721 126.886 136.134 1.00 59.56 327 PRO A O 1
ATOM 5108 N N . LYS A 1 328 ? 96.599 127.625 136.305 1.00 60.93 328 LYS A N 1
ATOM 5109 C CA . LYS A 1 328 ? 96.979 129.010 136.057 1.00 60.93 328 LYS A CA 1
ATOM 5110 C C . LYS A 1 328 ? 97.736 129.600 137.235 1.00 60.93 328 LYS A C 1
ATOM 5111 O O . LYS A 1 328 ? 98.587 130.474 137.042 1.00 60.93 328 LYS A O 1
ATOM 5130 N N . ASP A 1 329 ? 97.444 129.150 138.451 1.00 61.02 329 ASP A N 1
ATOM 5131 C CA . ASP A 1 329 ? 98.296 129.422 139.598 1.00 61.02 329 ASP A CA 1
ATOM 5132 C C . ASP A 1 329 ? 99.026 128.136 139.953 1.00 61.02 329 ASP A C 1
ATOM 5133 O O . ASP A 1 329 ? 98.404 127.079 140.093 1.00 61.02 329 ASP A O 1
ATOM 5142 N N . ILE A 1 330 ? 100.344 128.236 140.110 1.00 60.36 330 ILE A N 1
ATOM 5143 C CA . ILE A 1 330 ? 101.196 127.072 140.311 1.00 60.36 330 ILE A CA 1
ATOM 5144 C C . ILE A 1 330 ? 102.483 127.563 140.949 1.00 60.36 330 ILE A C 1
ATOM 5145 O O . ILE A 1 330 ? 102.926 128.685 140.696 1.00 60.36 330 ILE A O 1
ATOM 5161 N N . SER A 1 331 ? 103.077 126.729 141.789 1.00 60.62 331 SER A N 1
ATOM 5162 C CA . SER A 1 331 ? 104.332 127.078 142.430 1.00 60.62 331 SER A CA 1
ATOM 5163 C C . SER A 1 331 ? 105.504 126.476 141.664 1.00 60.62 331 SER A C 1
ATOM 5164 O O . SER A 1 331 ? 105.345 125.619 140.793 1.00 60.62 331 SER A O 1
ATOM 5172 N N . LEU A 1 332 ? 106.703 126.955 141.996 1.00 60.80 332 LEU A N 1
ATOM 5173 C CA . LEU A 1 332 ? 107.900 126.427 141.354 1.00 60.80 332 LEU A CA 1
ATOM 5174 C C . LEU A 1 332 ? 108.086 124.952 141.680 1.00 60.80 332 LEU A C 1
ATOM 5175 O O . LEU A 1 332 ? 108.433 124.156 140.801 1.00 60.80 332 LEU A O 1
ATOM 5191 N N . ASN A 1 333 ? 107.838 124.561 142.934 1.00 60.87 333 ASN A N 1
ATOM 5192 C CA . ASN A 1 333 ? 107.980 123.158 143.302 1.00 60.87 333 ASN A CA 1
ATOM 5193 C C . ASN A 1 333 ? 106.940 122.290 142.612 1.00 60.87 333 ASN A C 1
ATOM 5194 O O . ASN A 1 333 ? 107.248 121.163 142.213 1.00 60.87 333 ASN A O 1
ATOM 5205 N N . ALA A 1 334 ? 105.725 122.805 142.419 1.00 60.41 334 ALA A N 1
ATOM 5206 C CA . ALA A 1 334 ? 104.707 122.032 141.718 1.00 60.41 334 ALA A CA 1
ATOM 5207 C C . ALA A 1 334 ? 105.117 121.789 140.274 1.00 60.41 334 ALA A C 1
ATOM 5208 O O . ALA A 1 334 ? 104.927 120.691 139.740 1.00 60.41 334 ALA A O 1
ATOM 5215 N N . LEU A 1 335 ? 105.689 122.805 139.630 1.00 60.41 335 LEU A N 1
ATOM 5216 C CA . LEU A 1 335 ? 106.189 122.643 138.270 1.00 60.41 335 LEU A CA 1
ATOM 5217 C C . LEU A 1 335 ? 107.243 121.545 138.205 1.00 60.41 335 LEU A C 1
ATOM 5218 O O . LEU A 1 335 ? 107.215 120.696 137.308 1.00 60.41 335 LEU A O 1
ATOM 5234 N N . LEU A 1 336 ? 108.195 121.557 139.140 1.00 60.77 336 LEU A N 1
ATOM 5235 C CA . LEU A 1 336 ? 109.239 120.539 139.132 1.00 60.77 336 LEU A CA 1
ATOM 5236 C C . LEU A 1 336 ? 108.668 119.150 139.381 1.00 60.77 336 LEU A C 1
ATOM 5237 O O . LEU A 1 336 ? 109.191 118.163 138.852 1.00 60.77 336 LEU A O 1
ATOM 5253 N N . ASP A 1 337 ? 107.605 119.044 140.183 1.00 59.84 337 ASP A N 1
ATOM 5254 C CA . ASP A 1 337 ? 107.004 117.738 140.427 1.00 59.84 337 ASP A CA 1
ATOM 5255 C C . ASP A 1 337 ? 106.236 117.226 139.217 1.00 59.84 337 ASP A C 1
ATOM 5256 O O . ASP A 1 337 ? 105.905 116.037 139.168 1.00 59.84 337 ASP A O 1
ATOM 5265 N N . LEU A 1 338 ? 105.941 118.093 138.248 1.00 60.60 338 LEU A N 1
ATOM 5266 C CA . LEU A 1 338 ? 105.323 117.645 137.007 1.00 60.60 338 LEU A CA 1
ATOM 5267 C C . LEU A 1 338 ? 106.291 116.850 136.146 1.00 60.60 338 LEU A C 1
ATOM 5268 O O . LEU A 1 338 ? 105.856 116.174 135.208 1.00 60.60 338 LEU A O 1
ATOM 5284 N N . PHE A 1 339 ? 107.585 116.916 136.439 1.00 60.10 339 PHE A N 1
ATOM 5285 C CA . PHE A 1 339 ? 108.606 116.246 135.654 1.00 60.10 339 PHE A CA 1
ATOM 5286 C C . PHE A 1 339 ? 109.414 115.309 136.538 1.00 60.10 339 PHE A C 1
ATOM 5287 O O . PHE A 1 339 ? 109.369 115.378 137.768 1.00 60.10 339 PHE A O 1
ATOM 5304 N N . THR A 1 340 ? 110.154 114.425 135.882 1.00 61.21 340 THR A N 1
ATOM 5305 C CA . THR A 1 340 ? 111.050 113.518 136.575 1.00 61.21 340 THR A CA 1
ATOM 5306 C C . THR A 1 340 ? 112.219 114.289 137.178 1.00 61.21 340 THR A C 1
ATOM 5307 O O . THR A 1 340 ? 112.596 115.366 136.710 1.00 61.21 340 THR A O 1
ATOM 5318 N N . GLY A 1 341 ? 112.801 113.722 138.228 1.00 60.74 341 GLY A N 1
ATOM 5319 C CA . GLY A 1 341 ? 113.910 114.374 138.892 1.00 60.74 341 GLY A CA 1
ATOM 5320 C C . GLY A 1 341 ? 115.265 114.015 138.318 1.00 60.74 341 GLY A C 1
ATOM 5321 O O . GLY A 1 341 ? 116.290 114.246 138.964 1.00 60.74 341 GLY A O 1
ATOM 5325 N N . ASP A 1 342 ? 115.292 113.452 137.110 1.00 61.10 342 ASP A N 1
ATOM 5326 C CA . ASP A 1 342 ? 116.535 113.047 136.452 1.00 61.10 342 ASP A CA 1
ATOM 5327 C C . ASP A 1 342 ? 116.621 113.690 135.075 1.00 61.10 342 ASP A C 1
ATOM 5328 O O . ASP A 1 342 ? 116.401 113.024 134.054 1.00 61.10 342 ASP A O 1
ATOM 5337 N N . PRO A 1 343 ? 116.950 114.979 135.003 1.00 59.56 343 PRO A N 1
ATOM 5338 C CA . PRO A 1 343 ? 117.191 115.602 133.696 1.00 59.56 343 PRO A CA 1
ATOM 5339 C C . PRO A 1 343 ? 118.388 114.983 132.993 1.00 59.56 343 PRO A C 1
ATOM 5340 O O . PRO A 1 343 ? 119.150 114.195 133.559 1.00 59.56 343 PRO A O 1
ATOM 5351 N N . VAL A 1 344 ? 118.553 115.360 131.728 1.00 59.84 344 VAL A N 1
ATOM 5352 C CA . VAL A 1 344 ? 119.720 114.998 130.932 1.00 59.84 344 VAL A CA 1
ATOM 5353 C C . VAL A 1 344 ? 120.309 116.299 130.402 1.00 59.84 344 VAL A C 1
ATOM 5354 O O . VAL A 1 344 ? 119.828 116.843 129.403 1.00 59.84 344 VAL A O 1
ATOM 5367 N N . ILE A 1 345 ? 121.349 116.801 131.066 1.00 59.70 345 ILE A N 1
ATOM 5368 C CA . ILE A 1 345 ? 121.997 118.032 130.631 1.00 59.70 345 ILE A CA 1
ATOM 5369 C C . ILE A 1 345 ? 122.777 117.778 129.349 1.00 59.70 345 ILE A C 1
ATOM 5370 O O . ILE A 1 345 ? 123.518 116.794 129.237 1.00 59.70 345 ILE A O 1
ATOM 5386 N N . ASP A 1 346 ? 122.611 118.668 128.376 1.00 60.89 346 ASP A N 1
ATOM 5387 C CA . ASP A 1 346 ? 123.381 118.645 127.138 1.00 60.89 346 ASP A CA 1
ATOM 5388 C C . ASP A 1 346 ? 124.534 119.627 127.308 1.00 60.89 346 ASP A C 1
ATOM 5389 O O . ASP A 1 346 ? 124.321 120.842 127.366 1.00 60.89 346 ASP A O 1
ATOM 5398 N N . VAL A 1 347 ? 125.754 119.097 127.387 1.00 61.27 347 VAL A N 1
ATOM 5399 C CA . VAL A 1 347 ? 126.890 119.907 127.813 1.00 61.27 347 VAL A CA 1
ATOM 5400 C C . VAL A 1 347 ? 127.432 120.759 126.671 1.00 61.27 347 VAL A C 1
ATOM 5401 O O . VAL A 1 347 ? 127.956 121.854 126.906 1.00 61.27 347 VAL A O 1
ATOM 5414 N N . ARG A 1 348 ? 127.329 120.283 125.434 1.00 61.95 348 ARG A N 1
ATOM 5415 C CA . ARG A 1 348 ? 127.833 121.023 124.283 1.00 61.95 348 ARG A CA 1
ATOM 5416 C C . ARG A 1 348 ? 126.838 122.044 123.748 1.00 61.95 348 ARG A C 1
ATOM 5417 O O . ARG A 1 348 ? 127.157 122.743 122.780 1.00 61.95 348 ARG A O 1
ATOM 5438 N N . ARG A 1 349 ? 125.649 122.151 124.344 1.00 59.85 349 ARG A N 1
ATOM 5439 C CA . ARG A 1 349 ? 124.685 123.172 123.967 1.00 59.85 349 ARG A CA 1
ATOM 5440 C C . ARG A 1 349 ? 124.086 123.906 125.158 1.00 59.85 349 ARG A C 1
ATOM 5441 O O . ARG A 1 349 ? 123.306 124.841 124.952 1.00 59.85 349 ARG A O 1
ATOM 5462 N N . ASN A 1 350 ? 124.433 123.528 126.387 1.00 58.88 350 ASN A N 1
ATOM 5463 C CA . ASN A 1 350 ? 123.912 124.193 127.580 1.00 58.88 350 ASN A CA 1
ATOM 5464 C C . ASN A 1 350 ? 122.387 124.114 127.625 1.00 58.88 350 ASN A C 1
ATOM 5465 O O . ASN A 1 350 ? 121.694 125.100 127.880 1.00 58.88 350 ASN A O 1
ATOM 5476 N N . ILE A 1 351 ? 121.864 122.916 127.383 1.00 59.46 351 ILE A N 1
ATOM 5477 C CA . ILE A 1 351 ? 120.428 122.669 127.355 1.00 59.46 351 ILE A CA 1
ATOM 5478 C C . ILE A 1 351 ? 120.143 121.456 128.225 1.00 59.46 351 ILE A C 1
ATOM 5479 O O . ILE A 1 351 ? 120.824 120.432 128.112 1.00 59.46 351 ILE A O 1
ATOM 5495 N N . VAL A 1 352 ? 119.139 121.572 129.089 1.00 59.56 352 VAL A N 1
ATOM 5496 C CA . VAL A 1 352 ? 118.742 120.506 130.000 1.00 59.56 352 VAL A CA 1
ATOM 5497 C C . VAL A 1 352 ? 117.383 119.990 129.557 1.00 59.56 352 VAL A C 1
ATOM 5498 O O . VAL A 1 352 ? 116.450 120.776 129.352 1.00 59.56 352 VAL A O 1
ATOM 5511 N N . THR A 1 353 ? 117.274 118.677 129.404 1.00 59.86 353 THR A N 1
ATOM 5512 C CA . THR A 1 353 ? 116.081 118.033 128.867 1.00 59.86 353 THR A CA 1
ATOM 5513 C C . THR A 1 353 ? 115.368 117.290 129.992 1.00 59.86 353 THR A C 1
ATOM 5514 O O . THR A 1 353 ? 115.754 116.176 130.355 1.00 59.86 353 THR A O 1
ATOM 5525 N N . PHE A 1 354 ? 114.330 117.911 130.542 1.00 59.90 354 PHE A N 1
ATOM 5526 C CA . PHE A 1 354 ? 113.461 117.219 131.476 1.00 59.90 354 PHE A CA 1
ATOM 5527 C C . PHE A 1 354 ? 112.489 116.323 130.713 1.00 59.90 354 PHE A C 1
ATOM 5528 O O . PHE A 1 354 ? 112.336 116.424 129.494 1.00 59.90 354 PHE A O 1
ATOM 5545 N N . THR A 1 355 ? 111.824 115.434 131.445 1.00 61.12 355 THR A N 1
ATOM 5546 C CA . THR A 1 355 ? 110.682 114.705 130.918 1.00 61.12 355 THR A CA 1
ATOM 5547 C C . THR A 1 355 ? 109.575 114.707 131.960 1.00 61.12 355 THR A C 1
ATOM 5548 O O . THR A 1 355 ? 109.819 114.883 133.155 1.00 61.12 355 THR A O 1
ATOM 5559 N N . TYR A 1 356 ? 108.351 114.492 131.495 1.00 61.00 356 TYR A N 1
ATOM 5560 C CA . TYR A 1 356 ? 107.210 114.430 132.390 1.00 61.00 356 TYR A CA 1
ATOM 5561 C C . TYR A 1 356 ? 107.180 113.108 133.147 1.00 61.00 356 TYR A C 1
ATOM 5562 O O . TYR A 1 356 ? 107.653 112.077 132.663 1.00 61.00 356 TYR A O 1
ATOM 5580 N N . THR A 1 357 ? 106.617 113.150 134.351 1.00 61.31 357 THR A N 1
ATOM 5581 C CA . THR A 1 357 ? 106.279 111.924 135.056 1.00 61.31 357 THR A CA 1
ATOM 5582 C C . THR A 1 357 ? 105.093 111.251 134.379 1.00 61.31 357 THR A C 1
ATOM 5583 O O . THR A 1 357 ? 104.266 111.903 133.738 1.00 61.31 357 THR A O 1
ATOM 5594 N N . LEU A 1 358 ? 105.013 109.927 134.520 1.00 63.64 358 LEU A N 1
ATOM 5595 C CA . LEU A 1 358 ? 103.862 109.217 133.976 1.00 63.64 358 LEU A CA 1
ATOM 5596 C C . LEU A 1 358 ? 102.560 109.720 134.579 1.00 63.64 358 LEU A C 1
ATOM 5597 O O . LEU A 1 358 ? 101.501 109.596 133.955 1.00 63.64 358 LEU A O 1
ATOM 5613 N N . ASP A 1 359 ? 102.612 110.279 135.788 1.00 63.03 359 ASP A N 1
ATOM 5614 C CA . ASP A 1 359 ? 101.398 110.791 136.410 1.00 63.03 359 ASP A CA 1
ATOM 5615 C C . ASP A 1 359 ? 100.991 112.136 135.819 1.00 63.03 359 ASP A C 1
ATOM 5616 O O . ASP A 1 359 ? 99.822 112.342 135.476 1.00 63.03 359 ASP A O 1
ATOM 5625 N N . ALA A 1 360 ? 101.941 113.064 135.694 1.00 62.26 360 ALA A N 1
ATOM 5626 C CA . ALA A 1 360 ? 101.615 114.392 135.182 1.00 62.26 360 ALA A CA 1
ATOM 5627 C C . ALA A 1 360 ? 101.164 114.323 133.732 1.00 62.26 360 ALA A C 1
ATOM 5628 O O . ALA A 1 360 ? 100.114 114.865 133.367 1.00 62.26 360 ALA A O 1
ATOM 5635 N N . CYS A 1 361 ? 101.954 113.669 132.889 1.00 63.55 361 CYS A N 1
ATOM 5636 C CA . CYS A 1 361 ? 101.595 113.405 131.506 1.00 63.55 361 CYS A CA 1
ATOM 5637 C C . CYS A 1 361 ? 101.999 111.969 131.202 1.00 63.55 361 CYS A C 1
ATOM 5638 O O . CYS A 1 361 ? 102.368 111.208 132.100 1.00 63.55 361 CYS A O 1
ATOM 5646 N N . GLY A 1 362 ? 101.926 111.591 129.932 1.00 64.10 362 GLY A N 1
ATOM 5647 C CA . GLY A 1 362 ? 102.415 110.272 129.541 1.00 64.10 362 GLY A CA 1
ATOM 5648 C C . GLY A 1 362 ? 101.310 109.484 128.868 1.00 64.10 362 GLY A C 1
ATOM 5649 O O . GLY A 1 362 ? 100.179 109.407 129.344 1.00 64.10 362 GLY A O 1
ATOM 5653 N N . THR A 1 363 ? 101.655 108.884 127.734 1.00 65.77 363 THR A N 1
ATOM 5654 C CA . THR A 1 363 ? 100.710 108.138 126.923 1.00 65.77 363 THR A CA 1
ATOM 5655 C C . THR A 1 363 ? 101.327 106.807 126.529 1.00 65.77 363 THR A C 1
ATOM 5656 O O . THR A 1 363 ? 102.544 106.621 126.589 1.00 65.77 363 THR A O 1
ATOM 5667 N N . TYR A 1 364 ? 100.470 105.875 126.133 1.00 67.42 364 TYR A N 1
ATOM 5668 C CA . TYR A 1 364 ? 100.955 104.648 125.529 1.00 67.42 364 TYR A CA 1
ATOM 5669 C C . TYR A 1 364 ? 101.592 104.970 124.183 1.00 67.42 364 TYR A C 1
ATOM 5670 O O . TYR A 1 364 ? 101.178 105.898 123.485 1.00 67.42 364 TYR A O 1
ATOM 5688 N N . ALA A 1 365 ? 102.627 104.213 123.829 1.00 66.85 365 ALA A N 1
ATOM 5689 C CA . ALA A 1 365 ? 103.277 104.341 122.529 1.00 66.85 365 ALA A CA 1
ATOM 5690 C C . ALA A 1 365 ? 103.328 102.966 121.881 1.00 66.85 365 ALA A C 1
ATOM 5691 O O . ALA A 1 365 ? 104.110 102.108 122.302 1.00 66.85 365 ALA A O 1
ATOM 5698 N N . ARG A 1 366 ? 102.495 102.753 120.868 1.00 66.55 366 ARG A N 1
ATOM 5699 C CA . ARG A 1 366 ? 102.526 101.495 120.136 1.00 66.55 366 ARG A CA 1
ATOM 5700 C C . ARG A 1 366 ? 103.869 101.327 119.439 1.00 66.55 366 ARG A C 1
ATOM 5701 O O . ARG A 1 366 ? 104.310 102.207 118.695 1.00 66.55 366 ARG A O 1
ATOM 5722 N N . LYS A 1 367 ? 104.522 100.190 119.681 1.00 72.85 367 LYS A N 1
ATOM 5723 C CA . LYS A 1 367 ? 105.872 100.004 119.160 1.00 72.85 367 LYS A CA 1
ATOM 5724 C C . LYS A 1 367 ? 105.894 99.960 117.638 1.00 72.85 367 LYS A C 1
ATOM 5725 O O . LYS A 1 367 ? 106.800 100.520 117.011 1.00 72.85 367 LYS A O 1
ATOM 5744 N N . TRP A 1 368 ? 104.909 99.309 117.023 1.00 72.59 368 TRP A N 1
ATOM 5745 C CA . TRP A 1 368 ? 104.897 99.115 115.581 1.00 72.59 368 TRP A CA 1
ATOM 5746 C C . TRP A 1 368 ? 103.564 99.543 114.990 1.00 72.59 368 TRP A C 1
ATOM 5747 O O . TRP A 1 368 ? 102.522 99.482 115.647 1.00 72.59 368 TRP A O 1
ATOM 5768 N N . THR A 1 369 ? 103.615 99.977 113.736 1.00 69.27 369 THR A N 1
ATOM 5769 C CA . THR A 1 369 ? 102.408 100.178 112.952 1.00 69.27 369 THR A CA 1
ATOM 5770 C C . THR A 1 369 ? 101.889 98.827 112.482 1.00 69.27 369 THR A C 1
ATOM 5771 O O . THR A 1 369 ? 102.666 97.961 112.075 1.00 69.27 369 THR A O 1
ATOM 5782 N N . LEU A 1 370 ? 100.574 98.646 112.532 1.00 69.66 370 LEU A N 1
ATOM 5783 C CA . LEU A 1 370 ? 100.001 97.360 112.170 1.00 69.66 370 LEU A CA 1
ATOM 5784 C C . LEU A 1 370 ? 99.893 97.252 110.657 1.00 69.66 370 LEU A C 1
ATOM 5785 O O . LEU A 1 370 ? 99.592 98.231 109.970 1.00 69.66 370 LEU A O 1
ATOM 5801 N N . LYS A 1 371 ? 100.146 96.051 110.141 1.00 72.14 371 LYS A N 1
ATOM 5802 C CA . LYS A 1 371 ? 100.198 95.814 108.708 1.00 72.14 371 LYS A CA 1
ATOM 5803 C C . LYS A 1 371 ? 99.479 94.510 108.390 1.00 72.14 371 LYS A C 1
ATOM 5804 O O . LYS A 1 371 ? 98.916 93.852 109.269 1.00 72.14 371 LYS A O 1
ATOM 5823 N N . GLY A 1 372 ? 99.507 94.139 107.114 1.00 71.78 372 GLY A N 1
ATOM 5824 C CA . GLY A 1 372 ? 98.987 92.845 106.703 1.00 71.78 372 GLY A CA 1
ATOM 5825 C C . GLY A 1 372 ? 97.589 92.593 107.222 1.00 71.78 372 GLY A C 1
ATOM 5826 O O . GLY A 1 372 ? 96.687 93.424 107.073 1.00 71.78 372 GLY A O 1
ATOM 5830 N N . LYS A 1 373 ? 97.399 91.435 107.851 1.00 69.96 373 LYS A N 1
ATOM 5831 C CA . LYS A 1 373 ? 96.085 91.046 108.341 1.00 69.96 373 LYS A CA 1
ATOM 5832 C C . LYS A 1 373 ? 95.759 91.654 109.697 1.00 69.96 373 LYS A C 1
ATOM 5833 O O . LYS A 1 373 ? 94.623 91.519 110.161 1.00 69.96 373 LYS A O 1
ATOM 5852 N N . GLN A 1 374 ? 96.707 92.346 110.328 1.00 70.62 374 GLN A N 1
ATOM 5853 C CA . GLN A 1 374 ? 96.391 93.078 111.547 1.00 70.62 374 GLN A CA 1
ATOM 5854 C C . GLN A 1 374 ? 95.462 94.253 111.287 1.00 70.62 374 GLN A C 1
ATOM 5855 O O . GLN A 1 374 ? 94.744 94.673 112.199 1.00 70.62 374 GLN A O 1
ATOM 5869 N N . THR A 1 375 ? 95.464 94.794 110.068 1.00 69.51 375 THR A N 1
ATOM 5870 C CA . THR A 1 375 ? 94.612 95.938 109.761 1.00 69.51 375 THR A CA 1
ATOM 5871 C C . THR A 1 375 ? 93.139 95.578 109.892 1.00 69.51 375 THR A C 1
ATOM 5872 O O . THR A 1 375 ? 92.374 96.274 110.568 1.00 69.51 375 THR A O 1
ATOM 5883 N N . LYS A 1 376 ? 92.722 94.489 109.244 1.00 68.16 376 LYS A N 1
ATOM 5884 C CA . LYS A 1 376 ? 91.337 94.046 109.356 1.00 68.16 376 LYS A CA 1
ATOM 5885 C C . LYS A 1 376 ? 90.986 93.706 110.797 1.00 68.16 376 LYS A C 1
ATOM 5886 O O . LYS A 1 376 ? 89.920 94.090 111.292 1.00 68.16 376 LYS A O 1
ATOM 5905 N N . ALA A 1 377 ? 91.872 92.986 111.486 1.00 67.51 377 ALA A N 1
ATOM 5906 C CA . ALA A 1 377 ? 91.560 92.522 112.832 1.00 67.51 377 ALA A CA 1
ATOM 5907 C C . ALA A 1 377 ? 91.538 93.680 113.819 1.00 67.51 377 ALA A C 1
ATOM 5908 O O . ALA A 1 377 ? 90.748 93.678 114.768 1.00 67.51 377 ALA A O 1
ATOM 5915 N N . THR A 1 378 ? 92.402 94.675 113.619 1.00 67.81 378 THR A N 1
ATOM 5916 C CA . THR A 1 378 ? 92.362 95.854 114.477 1.00 67.81 378 THR A CA 1
ATOM 5917 C C . THR A 1 378 ? 91.054 96.614 114.300 1.00 67.81 378 THR A C 1
ATOM 5918 O O . THR A 1 378 ? 90.463 97.081 115.279 1.00 67.81 378 THR A O 1
ATOM 5929 N N . LEU A 1 379 ? 90.581 96.746 113.060 1.00 67.85 379 LEU A N 1
ATOM 5930 C CA . LEU A 1 379 ? 89.290 97.388 112.849 1.00 67.85 379 LEU A CA 1
ATOM 5931 C C . LEU A 1 379 ? 88.150 96.551 113.410 1.00 67.85 379 LEU A C 1
ATOM 5932 O O . LEU A 1 379 ? 87.137 97.104 113.850 1.00 67.85 379 LEU A O 1
ATOM 5948 N N . ASP A 1 380 ? 88.291 95.224 113.405 1.00 68.42 380 ASP A N 1
ATOM 5949 C CA . ASP A 1 380 ? 87.264 94.371 113.995 1.00 68.42 380 ASP A CA 1
ATOM 5950 C C . ASP A 1 380 ? 87.024 94.725 115.457 1.00 68.42 380 ASP A C 1
ATOM 5951 O O . ASP A 1 380 ? 85.881 94.714 115.926 1.00 68.42 380 ASP A O 1
ATOM 5960 N N . LYS A 1 381 ? 88.091 95.037 116.194 1.00 66.48 381 LYS A N 1
ATOM 5961 C CA . LYS A 1 381 ? 87.944 95.397 117.599 1.00 66.48 381 LYS A CA 1
ATOM 5962 C C . LYS A 1 381 ? 87.476 96.838 117.756 1.00 66.48 381 LYS A C 1
ATOM 5963 O O . LYS A 1 381 ? 86.500 97.106 118.463 1.00 66.48 381 LYS A O 1
ATOM 5982 N N . LEU A 1 382 ? 88.156 97.778 117.094 1.00 67.19 382 LEU A N 1
ATOM 5983 C CA . LEU A 1 382 ? 87.863 99.188 117.319 1.00 67.19 382 LEU A CA 1
ATOM 5984 C C . LEU A 1 382 ? 86.475 99.570 116.824 1.00 67.19 382 LEU A C 1
ATOM 5985 O O . LEU A 1 382 ? 85.900 100.549 117.310 1.00 67.19 382 LEU A O 1
ATOM 6001 N N . THR A 1 383 ? 85.923 98.838 115.859 1.00 68.10 383 THR A N 1
ATOM 6002 C CA . THR A 1 383 ? 84.582 99.153 115.390 1.00 68.10 383 THR A CA 1
ATOM 6003 C C . THR A 1 383 ? 83.495 98.402 116.144 1.00 68.10 383 THR A C 1
ATOM 6004 O O . THR A 1 383 ? 82.315 98.734 115.984 1.00 68.10 383 THR A O 1
ATOM 6015 N N . ALA A 1 384 ? 83.852 97.400 116.949 1.00 67.31 384 ALA A N 1
ATOM 6016 C CA . ALA A 1 384 ? 82.850 96.721 117.763 1.00 67.31 384 ALA A CA 1
ATOM 6017 C C . ALA A 1 384 ? 82.022 97.704 118.581 1.00 67.31 384 ALA A C 1
ATOM 6018 O O . ALA A 1 384 ? 80.806 97.534 118.721 1.00 67.31 384 ALA A O 1
ATOM 6025 N N . THR A 1 385 ? 82.662 98.738 119.131 1.00 67.00 385 THR A N 1
ATOM 6026 C CA . THR A 1 385 ? 81.981 99.693 120.002 1.00 67.00 385 THR A CA 1
ATOM 6027 C C . THR A 1 385 ? 81.593 100.983 119.285 1.00 67.00 385 THR A C 1
ATOM 6028 O O . THR A 1 385 ? 80.419 101.362 119.282 1.00 67.00 385 THR A O 1
ATOM 6039 N N . GLN A 1 386 ? 82.561 101.663 118.671 1.00 66.79 386 GLN A N 1
ATOM 6040 C CA . GLN A 1 386 ? 82.345 102.976 118.078 1.00 66.79 386 GLN A CA 1
ATOM 6041 C C . GLN A 1 386 ? 82.817 102.976 116.631 1.00 66.79 386 GLN A C 1
ATOM 6042 O O . GLN A 1 386 ? 83.406 102.010 116.143 1.00 66.79 386 GLN A O 1
ATOM 6056 N N . THR A 1 387 ? 82.541 104.083 115.947 1.00 67.02 387 THR A N 1
ATOM 6057 C CA . THR A 1 387 ? 82.966 104.276 114.569 1.00 67.02 387 THR A CA 1
ATOM 6058 C C . THR A 1 387 ? 84.307 104.996 114.535 1.00 67.02 387 THR A C 1
ATOM 6059 O O . THR A 1 387 ? 84.576 105.873 115.360 1.00 67.02 387 THR A O 1
ATOM 6070 N N . VAL A 1 388 ? 85.149 104.609 113.581 1.00 67.04 388 VAL A N 1
ATOM 6071 C CA . VAL A 1 388 ? 86.533 105.059 113.501 1.00 67.04 388 VAL A CA 1
ATOM 6072 C C . VAL A 1 388 ? 86.758 105.712 112.146 1.00 67.04 388 VAL A C 1
ATOM 6073 O O . VAL A 1 388 ? 86.412 105.136 111.110 1.00 67.04 388 VAL A O 1
ATOM 6086 N N . ALA A 1 389 ? 87.318 106.918 112.155 1.00 66.92 389 ALA A N 1
ATOM 6087 C CA . ALA A 1 389 ? 87.696 107.571 110.911 1.00 66.92 389 ALA A CA 1
ATOM 6088 C C . ALA A 1 389 ? 88.903 106.877 110.290 1.00 66.92 389 ALA A C 1
ATOM 6089 O O . ALA A 1 389 ? 89.766 106.341 110.988 1.00 66.92 389 ALA A O 1
ATOM 6096 N N . LEU A 1 390 ? 88.962 106.900 108.957 1.00 67.79 390 LEU A N 1
ATOM 6097 C CA . LEU A 1 390 ? 90.013 106.228 108.188 1.00 67.79 390 LEU A CA 1
ATOM 6098 C C . LEU A 1 390 ? 90.508 107.176 107.100 1.00 67.79 390 LEU A C 1
ATOM 6099 O O . LEU A 1 390 ? 89.941 107.218 106.005 1.00 67.79 390 LEU A O 1
ATOM 6115 N N . VAL A 1 391 ? 91.559 107.933 107.396 1.00 67.01 391 VAL A N 1
ATOM 6116 C CA . VAL A 1 391 ? 92.194 108.797 106.408 1.00 67.01 391 VAL A CA 1
ATOM 6117 C C . VAL A 1 391 ? 93.242 107.981 105.660 1.00 67.01 391 VAL A C 1
ATOM 6118 O O . VAL A 1 391 ? 94.137 107.392 106.274 1.00 67.01 391 VAL A O 1
ATOM 6131 N N . ALA A 1 392 ? 93.133 107.951 104.336 1.00 67.80 392 ALA A N 1
ATOM 6132 C CA . ALA A 1 392 ? 94.081 107.257 103.476 1.00 67.80 392 ALA A CA 1
ATOM 6133 C C . ALA A 1 392 ? 95.003 108.280 102.831 1.00 67.80 392 ALA A C 1
ATOM 6134 O O . ALA A 1 392 ? 94.532 109.244 102.223 1.00 67.80 392 ALA A O 1
ATOM 6141 N N . ILE A 1 393 ? 96.310 108.071 102.960 1.00 68.62 393 ILE A N 1
ATOM 6142 C CA . ILE A 1 393 ? 97.310 109.043 102.535 1.00 68.62 393 ILE A CA 1
ATOM 6143 C C . ILE A 1 393 ? 98.116 108.450 101.390 1.00 68.62 393 ILE A C 1
ATOM 6144 O O . ILE A 1 393 ? 98.562 107.299 101.462 1.00 68.62 393 ILE A O 1
ATOM 6160 N N . ASP A 1 394 ? 98.298 109.240 100.333 1.00 70.06 394 ASP A N 1
ATOM 6161 C CA . ASP A 1 394 ? 99.074 108.846 99.165 1.00 70.06 394 ASP A CA 1
ATOM 6162 C C . ASP A 1 394 ? 100.013 109.989 98.816 1.00 70.06 394 ASP A C 1
ATOM 6163 O O . ASP A 1 394 ? 99.558 111.084 98.473 1.00 70.06 394 ASP A O 1
ATOM 6172 N N . LEU A 1 395 ? 101.314 109.733 98.902 1.00 69.53 395 LEU A N 1
ATOM 6173 C CA . LEU A 1 395 ? 102.328 110.759 98.714 1.00 69.53 395 LEU A CA 1
ATOM 6174 C C . LEU A 1 395 ? 102.700 110.911 97.244 1.00 69.53 395 LEU A C 1
ATOM 6175 O O . LEU A 1 395 ? 102.620 109.964 96.459 1.00 69.53 395 LEU A O 1
ATOM 6191 N N . GLY A 1 396 ? 103.110 112.122 96.883 1.00 68.96 396 GLY A N 1
ATOM 6192 C CA . GLY A 1 396 ? 103.594 112.392 95.549 1.00 68.96 396 GLY A CA 1
ATOM 6193 C C . GLY A 1 396 ? 104.367 113.691 95.511 1.00 68.96 396 GLY A C 1
ATOM 6194 O O . GLY A 1 396 ? 104.731 114.247 96.549 1.00 68.96 396 GLY A O 1
ATOM 6198 N N . GLN A 1 397 ? 104.625 114.168 94.293 1.00 69.13 397 GLN A N 1
ATOM 6199 C CA . GLN A 1 397 ? 105.255 115.466 94.097 1.00 69.13 397 GLN A CA 1
ATOM 6200 C C . GLN A 1 397 ? 104.369 116.484 93.404 1.00 69.13 397 GLN A C 1
ATOM 6201 O O . GLN A 1 397 ? 104.519 117.680 93.659 1.00 69.13 397 GLN A O 1
ATOM 6215 N N . THR A 1 398 ? 103.450 116.051 92.543 1.00 70.07 398 THR A N 1
ATOM 6216 C CA . THR A 1 398 ? 102.469 116.980 91.995 1.00 70.07 398 THR A CA 1
ATOM 6217 C C . THR A 1 398 ? 101.500 117.422 93.079 1.00 70.07 398 THR A C 1
ATOM 6218 O O . THR A 1 398 ? 101.222 118.617 93.238 1.00 70.07 398 THR A O 1
ATOM 6229 N N . ASN A 1 399 ? 100.992 116.465 93.842 1.00 70.03 399 ASN A N 1
ATOM 6230 C CA . ASN A 1 399 ? 100.159 116.722 95.013 1.00 70.03 399 ASN A CA 1
ATOM 6231 C C . ASN A 1 399 ? 100.834 116.059 96.202 1.00 70.03 399 ASN A C 1
ATOM 6232 O O . ASN A 1 399 ? 100.824 114.817 96.298 1.00 70.03 399 ASN A O 1
ATOM 6243 N N . PRO A 1 400 ? 101.440 116.817 97.122 1.00 68.02 400 PRO A N 1
ATOM 6244 C CA . PRO A 1 400 ? 102.234 116.172 98.182 1.00 68.02 400 PRO A CA 1
ATOM 6245 C C . PRO A 1 400 ? 101.456 115.126 98.959 1.00 68.02 400 PRO A C 1
ATOM 6246 O O . PRO A 1 400 ? 101.906 113.979 99.061 1.00 68.02 400 PRO A O 1
ATOM 6257 N N . ILE A 1 401 ? 100.305 115.485 99.520 1.00 67.93 401 ILE A N 1
ATOM 6258 C CA . ILE A 1 401 ? 99.418 114.530 100.170 1.00 67.93 401 ILE A CA 1
ATOM 6259 C C . ILE A 1 401 ? 98.052 114.604 99.510 1.00 67.93 401 ILE A C 1
ATOM 6260 O O . ILE A 1 401 ? 97.540 115.694 99.234 1.00 67.93 401 ILE A O 1
ATOM 6276 N N . SER A 1 402 ? 97.466 113.438 99.260 1.00 68.42 402 SER A N 1
ATOM 6277 C CA . SER A 1 402 ? 96.054 113.309 98.933 1.00 68.42 402 SER A CA 1
ATOM 6278 C C . SER A 1 402 ? 95.413 112.442 100.004 1.00 68.42 402 SER A C 1
ATOM 6279 O O . SER A 1 402 ? 95.908 111.349 100.295 1.00 68.42 402 SER A O 1
ATOM 6287 N N . ALA A 1 403 ? 94.319 112.922 100.587 1.00 67.26 403 ALA A N 1
ATOM 6288 C CA . ALA A 1 403 ? 93.700 112.260 101.725 1.00 67.26 403 ALA A CA 1
ATOM 6289 C C . ALA A 1 403 ? 92.248 111.923 101.425 1.00 67.26 403 ALA A C 1
ATOM 6290 O O . ALA A 1 403 ? 91.526 112.726 100.828 1.00 67.26 403 ALA A O 1
ATOM 6297 N N . GLY A 1 404 ? 91.830 110.729 101.844 1.00 67.26 404 GLY A N 1
ATOM 6298 C CA . GLY A 1 404 ? 90.433 110.347 101.796 1.00 67.26 404 GLY A CA 1
ATOM 6299 C C . GLY A 1 404 ? 89.915 109.896 103.146 1.00 67.26 404 GLY A C 1
ATOM 6300 O O . GLY A 1 404 ? 90.381 108.891 103.687 1.00 67.26 404 GLY A O 1
ATOM 6304 N N . ILE A 1 405 ? 88.948 110.621 103.697 1.00 66.55 405 ILE A N 1
ATOM 6305 C CA . ILE A 1 405 ? 88.345 110.271 104.978 1.00 66.55 405 ILE A CA 1
ATOM 6306 C C . ILE A 1 405 ? 87.167 109.342 104.733 1.00 66.55 405 ILE A C 1
ATOM 6307 O O . ILE A 1 405 ? 86.281 109.652 103.929 1.00 66.55 405 ILE A O 1
ATOM 6323 N N . SER A 1 406 ? 87.157 108.201 105.412 1.00 66.55 406 SER A N 1
ATOM 6324 C CA . SER A 1 406 ? 85.990 107.333 105.447 1.00 66.55 406 SER A CA 1
ATOM 6325 C C . SER A 1 406 ? 85.508 107.198 106.888 1.00 66.55 406 SER A C 1
ATOM 6326 O O . SER A 1 406 ? 86.098 107.748 107.820 1.00 66.55 406 SER A O 1
ATOM 6334 N N . ARG A 1 407 ? 84.417 106.456 107.063 1.00 66.08 407 ARG A N 1
ATOM 6335 C CA . ARG A 1 407 ? 83.817 106.239 108.379 1.00 66.08 407 ARG A CA 1
ATOM 6336 C C . ARG A 1 407 ? 83.420 104.770 108.476 1.00 66.08 407 ARG A C 1
ATOM 6337 O O . ARG A 1 407 ? 82.350 104.388 107.997 1.00 66.08 407 ARG A O 1
ATOM 6358 N N . VAL A 1 408 ? 84.268 103.951 109.087 1.00 66.85 408 VAL A N 1
ATOM 6359 C CA . VAL A 1 408 ? 83.966 102.528 109.198 1.00 66.85 408 VAL A CA 1
ATOM 6360 C C . VAL A 1 408 ? 83.008 102.304 110.359 1.00 66.85 408 VAL A C 1
ATOM 6361 O O . VAL A 1 408 ? 83.241 102.771 111.480 1.00 66.85 408 VAL A O 1
ATOM 6374 N N . THR A 1 409 ? 81.923 101.596 110.083 1.00 68.86 409 THR A N 1
ATOM 6375 C CA . THR A 1 409 ? 80.983 101.106 111.075 1.00 68.86 409 THR A CA 1
ATOM 6376 C C . THR A 1 409 ? 80.903 99.596 110.907 1.00 68.86 409 THR A C 1
ATOM 6377 O O . THR A 1 409 ? 81.473 99.033 109.970 1.00 68.86 409 THR A O 1
ATOM 6388 N N . GLN A 1 410 ? 80.199 98.924 111.811 1.00 69.24 410 GLN A N 1
ATOM 6389 C CA . GLN A 1 410 ? 80.129 97.472 111.754 1.00 69.24 410 GLN A CA 1
ATOM 6390 C C . GLN A 1 410 ? 78.688 97.000 111.854 1.00 69.24 410 GLN A C 1
ATOM 6391 O O . GLN A 1 410 ? 77.963 97.373 112.782 1.00 69.24 410 GLN A O 1
ATOM 6405 N N . GLU A 1 411 ? 78.287 96.191 110.881 1.00 70.38 411 GLU A N 1
ATOM 6406 C CA . GLU A 1 411 ? 77.157 95.283 110.961 1.00 70.38 411 GLU A CA 1
ATOM 6407 C C . GLU A 1 411 ? 77.694 93.862 111.063 1.00 70.38 411 GLU A C 1
ATOM 6408 O O . GLU A 1 411 ? 78.864 93.600 110.773 1.00 70.38 411 GLU A O 1
ATOM 6420 N N . ASN A 1 412 ? 76.830 92.942 111.478 1.00 71.89 412 ASN A N 1
ATOM 6421 C CA . ASN A 1 412 ? 77.279 91.605 111.846 1.00 71.89 412 ASN A CA 1
ATOM 6422 C C . ASN A 1 412 ? 78.120 90.983 110.739 1.00 71.89 412 ASN A C 1
ATOM 6423 O O . ASN A 1 412 ? 77.663 90.827 109.603 1.00 71.89 412 ASN A O 1
ATOM 6434 N N . GLY A 1 413 ? 79.357 90.638 111.087 1.00 73.41 413 GLY A N 1
ATOM 6435 C CA . GLY A 1 413 ? 80.277 90.001 110.160 1.00 73.41 413 GLY A CA 1
ATOM 6436 C C . GLY A 1 413 ? 80.593 90.792 108.910 1.00 73.41 413 GLY A C 1
ATOM 6437 O O . GLY A 1 413 ? 80.847 90.195 107.859 1.00 73.41 413 GLY A O 1
ATOM 6441 N N . ALA A 1 414 ? 80.584 92.120 108.988 1.00 70.29 414 ALA A N 1
ATOM 6442 C CA . ALA A 1 414 ? 81.156 92.943 107.930 1.00 70.29 414 ALA A CA 1
ATOM 6443 C C . ALA A 1 414 ? 81.555 94.282 108.532 1.00 70.29 414 ALA A C 1
ATOM 6444 O O . ALA A 1 414 ? 81.166 94.619 109.651 1.00 70.29 414 ALA A O 1
ATOM 6451 N N . LEU A 1 415 ? 82.346 95.043 107.776 1.00 69.07 415 LEU A N 1
ATOM 6452 C CA . LEU A 1 415 ? 82.714 96.413 108.133 1.00 69.07 415 LEU A CA 1
ATOM 6453 C C . LEU A 1 415 ? 82.267 97.352 107.016 1.00 69.07 415 LEU A C 1
ATOM 6454 O O . LEU A 1 415 ? 83.042 97.639 106.102 1.00 69.07 415 LEU A O 1
ATOM 6470 N N . GLN A 1 416 ? 81.034 97.845 107.086 1.00 68.48 416 GLN A N 1
ATOM 6471 C CA . GLN A 1 416 ? 80.614 98.893 106.163 1.00 68.48 416 GLN A CA 1
ATOM 6472 C C . GLN A 1 416 ? 81.538 100.096 106.290 1.00 68.48 416 GLN A C 1
ATOM 6473 O O . GLN A 1 416 ? 81.633 100.703 107.360 1.00 68.48 416 GLN A O 1
ATOM 6487 N N . CYS A 1 417 ? 82.220 100.443 105.202 1.00 67.40 417 CYS A N 1
ATOM 6488 C CA . CYS A 1 417 ? 83.140 101.578 105.173 1.00 67.40 417 CYS A CA 1
ATOM 6489 C C . CYS A 1 417 ? 82.536 102.694 104.327 1.00 67.40 417 CYS A C 1
ATOM 6490 O O . CYS A 1 417 ? 82.657 102.685 103.099 1.00 67.40 417 CYS A O 1
ATOM 6498 N N . GLU A 1 418 ? 81.898 103.655 104.977 1.00 67.15 418 GLU A N 1
ATOM 6499 C CA . GLU A 1 418 ? 81.310 104.771 104.249 1.00 67.15 418 GLU A CA 1
ATOM 6500 C C . GLU A 1 418 ? 82.408 105.685 103.714 1.00 67.15 418 GLU A C 1
ATOM 6501 O O . GLU A 1 418 ? 83.168 106.248 104.512 1.00 67.15 418 GLU A O 1
ATOM 6513 N N . PRO A 1 419 ? 82.532 105.872 102.398 1.00 66.55 419 PRO A N 1
ATOM 6514 C CA . PRO A 1 419 ? 83.375 106.966 101.890 1.00 66.55 419 PRO A CA 1
ATOM 6515 C C . PRO A 1 419 ? 82.763 108.315 102.237 1.00 66.55 419 PRO A C 1
ATOM 6516 O O . PRO A 1 419 ? 81.573 108.543 102.010 1.00 66.55 419 PRO A O 1
ATOM 6527 N N . LEU A 1 420 ? 83.579 109.211 102.790 1.00 66.64 420 LEU A N 1
ATOM 6528 C CA . LEU A 1 420 ? 83.087 110.501 103.258 1.00 66.64 420 LEU A CA 1
ATOM 6529 C C . LEU A 1 420 ? 83.648 111.688 102.490 1.00 66.64 420 LEU A C 1
ATOM 6530 O O . LEU A 1 420 ? 82.881 112.544 102.041 1.00 66.64 420 LEU A O 1
ATOM 6546 N N . ASP A 1 421 ? 84.967 111.783 102.334 1.00 67.39 421 ASP A N 1
ATOM 6547 C CA . ASP A 1 421 ? 85.537 112.975 101.717 1.00 67.39 421 ASP A CA 1
ATOM 6548 C C . ASP A 1 421 ? 86.986 112.778 101.291 1.00 67.39 421 ASP A C 1
ATOM 6549 O O . ASP A 1 421 ? 87.808 112.294 102.075 1.00 67.39 421 ASP A O 1
ATOM 6558 N N . ARG A 1 422 ? 87.308 113.149 100.055 1.00 67.49 422 ARG A N 1
ATOM 6559 C CA . ARG A 1 422 ? 88.680 113.188 99.565 1.00 67.49 422 ARG A CA 1
ATOM 6560 C C . ARG A 1 422 ? 89.120 114.640 99.447 1.00 67.49 422 ARG A C 1
ATOM 6561 O O . ARG A 1 422 ? 88.369 115.477 98.937 1.00 67.49 422 ARG A O 1
ATOM 6582 N N . PHE A 1 423 ? 90.328 114.941 99.920 1.00 65.95 423 PHE A N 1
ATOM 6583 C CA . PHE A 1 423 ? 90.834 116.305 99.867 1.00 65.95 423 PHE A CA 1
ATOM 6584 C C . PHE A 1 423 ? 92.354 116.293 99.777 1.00 65.95 423 PHE A C 1
ATOM 6585 O O . PHE A 1 423 ? 93.005 115.261 99.957 1.00 65.95 423 PHE A O 1
ATOM 6602 N N . THR A 1 424 ? 92.910 117.469 99.493 1.00 66.95 424 THR A N 1
ATOM 6603 C CA . THR A 1 424 ? 94.341 117.722 99.542 1.00 66.95 424 THR A CA 1
ATOM 6604 C C . THR A 1 424 ? 94.600 118.910 100.459 1.00 66.95 424 THR A C 1
ATOM 6605 O O . THR A 1 424 ? 93.711 119.726 100.715 1.00 66.95 424 THR A O 1
ATOM 6616 N N . LEU A 1 425 ? 95.829 119.011 100.955 1.00 66.50 425 LEU A N 1
ATOM 6617 C CA . LEU A 1 425 ? 96.141 120.067 101.904 1.00 66.50 425 LEU A CA 1
ATOM 6618 C C . LEU A 1 425 ? 96.153 121.422 101.197 1.00 66.50 425 LEU A C 1
ATOM 6619 O O . LEU A 1 425 ? 96.417 121.502 99.995 1.00 66.50 425 LEU A O 1
ATOM 6635 N N . PRO A 1 426 ? 95.871 122.507 101.925 1.00 67.02 426 PRO A N 1
ATOM 6636 C CA . PRO A 1 426 ? 95.527 123.772 101.259 1.00 67.02 426 PRO A CA 1
ATOM 6637 C C . PRO A 1 426 ? 96.699 124.441 100.564 1.00 67.02 426 PRO A C 1
ATOM 6638 O O . PRO A 1 426 ? 97.822 123.930 100.576 1.00 67.02 426 PRO A O 1
ATOM 6649 N N . ASP A 1 427 ? 96.437 125.604 99.964 1.00 68.45 427 ASP A N 1
ATOM 6650 C CA . ASP A 1 427 ? 97.468 126.325 99.230 1.00 68.45 427 ASP A CA 1
ATOM 6651 C C . ASP A 1 427 ? 98.463 127.009 100.153 1.00 68.45 427 ASP A C 1
ATOM 6652 O O . ASP A 1 427 ? 99.589 127.288 99.727 1.00 68.45 427 ASP A O 1
ATOM 6661 N N . ASP A 1 428 ? 98.081 127.287 101.401 1.00 67.09 428 ASP A N 1
ATOM 6662 C CA . ASP A 1 428 ? 99.018 127.903 102.333 1.00 67.09 428 ASP A CA 1
ATOM 6663 C C . ASP A 1 428 ? 100.184 126.969 102.622 1.00 67.09 428 ASP A C 1
ATOM 6664 O O . ASP A 1 428 ? 101.348 127.381 102.590 1.00 67.09 428 ASP A O 1
ATOM 6673 N N . LEU A 1 429 ? 99.891 125.698 102.902 1.00 66.71 429 LEU A N 1
ATOM 6674 C CA . LEU A 1 429 ? 100.964 124.741 103.145 1.00 66.71 429 LEU A CA 1
ATOM 6675 C C . LEU A 1 429 ? 101.724 124.417 101.866 1.00 66.71 429 LEU A C 1
ATOM 6676 O O . LEU A 1 429 ? 102.924 124.127 101.919 1.00 66.71 429 LEU A O 1
ATOM 6692 N N . LEU A 1 430 ? 101.054 124.453 100.712 1.00 65.71 430 LEU A N 1
ATOM 6693 C CA . LEU A 1 430 ? 101.777 124.351 99.448 1.00 65.71 430 LEU A CA 1
ATOM 6694 C C . LEU A 1 430 ? 102.653 125.575 99.223 1.00 65.71 430 LEU A C 1
ATOM 6695 O O . LEU A 1 430 ? 103.776 125.457 98.722 1.00 65.71 430 LEU A O 1
ATOM 6711 N N . LYS A 1 431 ? 102.155 126.758 99.585 1.00 65.58 431 LYS A N 1
ATOM 6712 C CA . LYS A 1 431 ? 102.948 127.971 99.426 1.00 65.58 431 LYS A CA 1
ATOM 6713 C C . LYS A 1 431 ? 104.202 127.920 100.287 1.00 65.58 431 LYS A C 1
ATOM 6714 O O . LYS A 1 431 ? 105.274 128.368 99.864 1.00 65.58 431 LYS A O 1
ATOM 6733 N N . ASP A 1 432 ? 104.086 127.383 101.503 1.00 66.63 432 ASP A N 1
ATOM 6734 C CA . ASP A 1 432 ? 105.252 127.252 102.369 1.00 66.63 432 ASP A CA 1
ATOM 6735 C C . ASP A 1 432 ? 106.229 126.213 101.834 1.00 66.63 432 ASP A C 1
ATOM 6736 O O . ASP A 1 432 ? 107.448 126.385 101.946 1.00 66.63 432 ASP A O 1
ATOM 6745 N N . ILE A 1 433 ? 105.720 125.123 101.256 1.00 65.25 433 ILE A N 1
ATOM 6746 C CA . ILE A 1 433 ? 106.606 124.138 100.642 1.00 65.25 433 ILE A CA 1
ATOM 6747 C C . ILE A 1 433 ? 107.400 124.777 99.512 1.00 65.25 433 ILE A C 1
ATOM 6748 O O . ILE A 1 433 ? 108.604 124.540 99.366 1.00 65.25 433 ILE A O 1
ATOM 6764 N N . SER A 1 434 ? 106.738 125.591 98.689 1.00 65.38 434 SER A N 1
ATOM 6765 C CA . SER A 1 434 ? 107.451 126.316 97.645 1.00 65.38 434 SER A CA 1
ATOM 6766 C C . SER A 1 434 ? 108.429 127.312 98.249 1.00 65.38 434 SER A C 1
ATOM 6767 O O . SER A 1 434 ? 109.569 127.436 97.787 1.00 65.38 434 SER A O 1
ATOM 6775 N N . ALA A 1 435 ? 108.003 128.029 99.291 1.00 64.06 435 ALA A N 1
ATOM 6776 C CA . ALA A 1 435 ? 108.873 129.022 99.907 1.00 64.06 435 ALA A CA 1
ATOM 6777 C C . ALA A 1 435 ? 110.042 128.368 100.627 1.00 64.06 435 ALA A C 1
ATOM 6778 O O . ALA A 1 435 ? 111.126 128.956 100.703 1.00 64.06 435 ALA A O 1
ATOM 6785 N N . TYR A 1 436 ? 109.851 127.159 101.158 1.00 64.91 436 TYR A N 1
ATOM 6786 C CA . TYR A 1 436 ? 110.968 126.447 101.769 1.00 64.91 436 TYR A CA 1
ATOM 6787 C C . TYR A 1 436 ? 112.026 126.101 100.732 1.00 64.91 436 TYR A C 1
ATOM 6788 O O . TYR A 1 436 ? 113.227 126.146 101.019 1.00 64.91 436 TYR A O 1
ATOM 6806 N N . ARG A 1 437 ? 111.598 125.751 99.519 1.00 64.76 437 ARG A N 1
ATOM 6807 C CA . ARG A 1 437 ? 112.553 125.406 98.474 1.00 64.76 437 ARG A CA 1
ATOM 6808 C C . ARG A 1 437 ? 113.239 126.642 97.913 1.00 64.76 437 ARG A C 1
ATOM 6809 O O . ARG A 1 437 ? 114.383 126.557 97.453 1.00 64.76 437 ARG A O 1
ATOM 6830 N N . ILE A 1 438 ? 112.567 127.794 97.935 1.00 64.15 438 ILE A N 1
ATOM 6831 C CA . ILE A 1 438 ? 113.219 129.026 97.509 1.00 64.15 438 ILE A CA 1
ATOM 6832 C C . ILE A 1 438 ? 114.229 129.476 98.554 1.00 64.15 438 ILE A C 1
ATOM 6833 O O . ILE A 1 438 ? 115.316 129.960 98.219 1.00 64.15 438 ILE A O 1
ATOM 6849 N N . ALA A 1 439 ? 113.888 129.330 99.835 1.00 64.58 439 ALA A N 1
ATOM 6850 C CA . ALA A 1 439 ? 114.820 129.708 100.891 1.00 64.58 439 ALA A CA 1
ATOM 6851 C C . ALA A 1 439 ? 116.081 128.857 100.844 1.00 64.58 439 ALA A C 1
ATOM 6852 O O . ALA A 1 439 ? 117.183 129.356 101.097 1.00 64.58 439 ALA A O 1
ATOM 6859 N N . TRP A 1 440 ? 115.944 127.569 100.522 1.00 64.72 440 TRP A N 1
ATOM 6860 C CA . TRP A 1 440 ? 117.122 126.716 100.412 1.00 64.72 440 TRP A CA 1
ATOM 6861 C C . TRP A 1 440 ? 118.033 127.198 99.294 1.00 64.72 440 TRP A C 1
ATOM 6862 O O . TRP A 1 440 ? 119.254 127.283 99.461 1.00 64.72 440 TRP A O 1
ATOM 6883 N N . ASP A 1 441 ? 117.449 127.517 98.140 1.00 65.55 441 ASP A N 1
ATOM 6884 C CA . ASP A 1 441 ? 118.239 128.038 97.033 1.00 65.55 441 ASP A CA 1
ATOM 6885 C C . ASP A 1 441 ? 118.876 129.374 97.391 1.00 65.55 441 ASP A C 1
ATOM 6886 O O . ASP A 1 441 ? 120.038 129.626 97.056 1.00 65.55 441 ASP A O 1
ATOM 6895 N N . ARG A 1 442 ? 118.128 130.245 98.070 1.00 65.58 442 ARG A N 1
ATOM 6896 C CA . ARG A 1 442 ? 118.683 131.528 98.488 1.00 65.58 442 ARG A CA 1
ATOM 6897 C C . ARG A 1 442 ? 119.836 131.329 99.461 1.00 65.58 442 ARG A C 1
ATOM 6898 O O . ARG A 1 442 ? 120.884 131.975 99.345 1.00 65.58 442 ARG A O 1
ATOM 6919 N N . ASN A 1 443 ? 119.653 130.442 100.439 1.00 66.73 443 ASN A N 1
ATOM 6920 C CA . ASN A 1 443 ? 120.730 130.120 101.368 1.00 66.73 443 ASN A CA 1
ATOM 6921 C C . ASN A 1 443 ? 121.976 129.662 100.622 1.00 66.73 443 ASN A C 1
ATOM 6922 O O . ASN A 1 443 ? 123.090 130.113 100.910 1.00 66.73 443 ASN A O 1
ATOM 6933 N N . GLU A 1 444 ? 121.804 128.758 99.658 1.00 66.72 444 GLU A N 1
ATOM 6934 C CA . GLU A 1 444 ? 122.949 128.244 98.915 1.00 66.72 444 GLU A CA 1
ATOM 6935 C C . GLU A 1 444 ? 123.644 129.350 98.133 1.00 66.72 444 GLU A C 1
ATOM 6936 O O . GLU A 1 444 ? 124.878 129.405 98.085 1.00 66.72 444 GLU A O 1
ATOM 6948 N N . GLU A 1 445 ? 122.869 130.241 97.515 1.00 68.10 445 GLU A N 1
ATOM 6949 C CA . GLU A 1 445 ? 123.470 131.321 96.742 1.00 68.10 445 GLU A CA 1
ATOM 6950 C C . GLU A 1 445 ? 124.219 132.295 97.642 1.00 68.10 445 GLU A C 1
ATOM 6951 O O . GLU A 1 445 ? 125.298 132.778 97.279 1.00 68.10 445 GLU A O 1
ATOM 6963 N N . GLU A 1 446 ? 123.668 132.595 98.820 1.00 66.86 446 GLU A N 1
ATOM 6964 C CA . GLU A 1 446 ? 124.360 133.481 99.750 1.00 66.86 446 GLU A CA 1
ATOM 6965 C C . GLU A 1 446 ? 125.679 132.877 100.207 1.00 66.86 446 GLU A C 1
ATOM 6966 O O . GLU A 1 446 ? 126.696 133.576 100.285 1.00 66.86 446 GLU A O 1
ATOM 6978 N N . LEU A 1 447 ? 125.687 131.580 100.517 1.00 66.88 447 LEU A N 1
ATOM 6979 C CA . LEU A 1 447 ? 126.935 130.935 100.907 1.00 66.88 447 LEU A CA 1
ATOM 6980 C C . LEU A 1 447 ? 127.958 131.010 99.786 1.00 66.88 447 LEU A C 1
ATOM 6981 O O . LEU A 1 447 ? 129.136 131.292 100.027 1.00 66.88 447 LEU A O 1
ATOM 6997 N N . ARG A 1 448 ? 127.524 130.762 98.552 1.00 67.24 448 ARG A N 1
ATOM 6998 C CA . ARG A 1 448 ? 128.423 130.888 97.412 1.00 67.24 448 ARG A CA 1
ATOM 6999 C C . ARG A 1 448 ? 128.903 132.326 97.258 1.00 67.24 448 ARG A C 1
ATOM 7000 O O . ARG A 1 448 ? 130.092 132.576 97.034 1.00 67.24 448 ARG A O 1
ATOM 7021 N N . ALA A 1 449 ? 127.985 133.287 97.375 1.00 66.52 449 ALA A N 1
ATOM 7022 C CA . ALA A 1 449 ? 128.344 134.687 97.190 1.00 66.52 449 ALA A CA 1
ATOM 7023 C C . ALA A 1 449 ? 129.236 135.213 98.305 1.00 66.52 449 ALA A C 1
ATOM 7024 O O . ALA A 1 449 ? 129.922 136.220 98.104 1.00 66.52 449 ALA A O 1
ATOM 7031 N N . ARG A 1 450 ? 129.242 134.567 99.472 1.00 66.80 450 ARG A N 1
ATOM 7032 C CA . ARG A 1 450 ? 130.143 134.954 100.549 1.00 66.80 450 ARG A CA 1
ATOM 7033 C C . ARG A 1 450 ? 131.451 134.176 100.535 1.00 66.80 450 ARG A C 1
ATOM 7034 O O . ARG A 1 450 ? 132.403 134.582 101.209 1.00 66.80 450 ARG A O 1
ATOM 7055 N N . SER A 1 451 ? 131.519 133.069 99.792 1.00 66.48 451 SER A N 1
ATOM 7056 C CA . SER A 1 451 ? 132.799 132.407 99.578 1.00 66.48 451 SER A CA 1
ATOM 7057 C C . SER A 1 451 ? 133.655 133.180 98.585 1.00 66.48 451 SER A C 1
ATOM 7058 O O . SER A 1 451 ? 134.886 133.093 98.627 1.00 66.48 451 SER A O 1
ATOM 7066 N N . VAL A 1 452 ? 133.019 133.932 97.684 1.00 68.20 452 VAL A N 1
ATOM 7067 C CA . VAL A 1 452 ? 133.756 134.825 96.794 1.00 68.20 452 VAL A CA 1
ATOM 7068 C C . VAL A 1 452 ? 134.437 135.924 97.596 1.00 68.20 452 VAL A C 1
ATOM 7069 O O . VAL A 1 452 ? 135.549 136.355 97.268 1.00 68.20 452 VAL A O 1
ATOM 7082 N N . GLU A 1 453 ? 133.780 136.405 98.652 1.00 66.81 453 GLU A N 1
ATOM 7083 C CA . GLU A 1 453 ? 134.364 137.447 99.486 1.00 66.81 453 GLU A CA 1
ATOM 7084 C C . GLU A 1 453 ? 135.502 136.929 100.353 1.00 66.81 453 GLU A C 1
ATOM 7085 O O . GLU A 1 453 ? 136.195 137.737 100.981 1.00 66.81 453 GLU A O 1
ATOM 7097 N N . ALA A 1 454 ? 135.710 135.616 100.406 1.00 68.49 454 ALA A N 1
ATOM 7098 C CA . ALA A 1 454 ? 136.825 135.026 101.131 1.00 68.49 454 ALA A CA 1
ATOM 7099 C C . ALA A 1 454 ? 138.059 134.839 100.259 1.00 68.49 454 ALA A C 1
ATOM 7100 O O . ALA A 1 454 ? 139.044 134.253 100.718 1.00 68.49 454 ALA A O 1
ATOM 7107 N N . LEU A 1 455 ? 138.023 135.302 99.026 1.00 69.66 455 LEU A N 1
ATOM 7108 C CA . LEU A 1 455 ? 139.176 135.191 98.150 1.00 69.66 455 LEU A CA 1
ATOM 7109 C C . LEU A 1 455 ? 140.059 136.429 98.269 1.00 69.66 455 LEU A C 1
ATOM 7110 O O . LEU A 1 455 ? 139.565 137.525 98.554 1.00 69.66 455 LEU A O 1
ATOM 7126 N N . PRO A 1 456 ? 141.366 136.304 98.048 1.00 70.52 456 PRO A N 1
ATOM 7127 C CA . PRO A 1 456 ? 142.201 137.503 97.945 1.00 70.52 456 PRO A CA 1
ATOM 7128 C C . PRO A 1 456 ? 141.777 138.346 96.753 1.00 70.52 456 PRO A C 1
ATOM 7129 O O . PRO A 1 456 ? 141.076 137.888 95.849 1.00 70.52 456 PRO A O 1
ATOM 7140 N N . GLU A 1 457 ? 142.219 139.603 96.758 1.00 71.59 457 GLU A N 1
ATOM 7141 C CA . GLU A 1 457 ? 141.692 140.567 95.800 1.00 71.59 457 GLU A CA 1
ATOM 7142 C C . GLU A 1 457 ? 142.044 140.195 94.366 1.00 71.59 457 GLU A C 1
ATOM 7143 O O . GLU A 1 457 ? 141.342 140.605 93.435 1.00 71.59 457 GLU A O 1
ATOM 7155 N N . ALA A 1 458 ? 143.120 139.437 94.159 1.00 70.97 458 ALA A N 1
ATOM 7156 C CA . ALA A 1 458 ? 143.483 139.035 92.805 1.00 70.97 458 ALA A CA 1
ATOM 7157 C C . ALA A 1 458 ? 142.587 137.905 92.310 1.00 70.97 458 ALA A C 1
ATOM 7158 O O . ALA A 1 458 ? 141.899 138.043 91.294 1.00 70.97 458 ALA A O 1
ATOM 7165 N N . GLN A 1 459 ? 142.583 136.774 93.020 1.00 70.04 459 GLN A N 1
ATOM 7166 C CA . GLN A 1 459 ? 141.728 135.662 92.621 1.00 70.04 459 GLN A CA 1
ATOM 7167 C C . GLN A 1 459 ? 140.254 136.045 92.650 1.00 70.04 459 GLN A C 1
ATOM 7168 O O . GLN A 1 459 ? 139.464 135.529 91.852 1.00 70.04 459 GLN A O 1
ATOM 7182 N N . GLN A 1 460 ? 139.864 136.950 93.550 1.00 70.64 460 GLN A N 1
ATOM 7183 C CA . GLN A 1 460 ? 138.479 137.411 93.585 1.00 70.64 460 GLN A CA 1
ATOM 7184 C C . GLN A 1 460 ? 138.068 137.998 92.241 1.00 70.64 460 GLN A C 1
ATOM 7185 O O . GLN A 1 460 ? 136.996 137.684 91.713 1.00 70.64 460 GLN A O 1
ATOM 7199 N N . ALA A 1 461 ? 138.915 138.856 91.670 1.00 70.90 461 ALA A N 1
ATOM 7200 C CA . ALA A 1 461 ? 138.572 139.499 90.407 1.00 70.90 461 ALA A CA 1
ATOM 7201 C C . ALA A 1 461 ? 138.457 138.476 89.286 1.00 70.90 461 ALA A C 1
ATOM 7202 O O . ALA A 1 461 ? 137.580 138.587 88.422 1.00 70.90 461 ALA A O 1
ATOM 7209 N N . GLU A 1 462 ? 139.338 137.474 89.278 1.00 71.32 462 GLU A N 1
ATOM 7210 C CA . GLU A 1 462 ? 139.245 136.419 88.275 1.00 71.32 462 GLU A CA 1
ATOM 7211 C C . GLU A 1 462 ? 137.898 135.709 88.349 1.00 71.32 462 GLU A C 1
ATOM 7212 O O . GLU A 1 462 ? 137.240 135.494 87.325 1.00 71.32 462 GLU A O 1
ATOM 7224 N N . VAL A 1 463 ? 137.467 135.340 89.557 1.00 71.19 463 VAL A N 1
ATOM 7225 C CA . VAL A 1 463 ? 136.218 134.598 89.696 1.00 71.19 463 VAL A CA 1
ATOM 7226 C C . VAL A 1 463 ? 135.029 135.465 89.305 1.00 71.19 463 VAL A C 1
ATOM 7227 O O . VAL A 1 463 ? 134.115 135.010 88.608 1.00 71.19 463 VAL A O 1
ATOM 7240 N N . ARG A 1 464 ? 135.018 136.723 89.745 1.00 71.62 464 ARG A N 1
ATOM 7241 C CA . ARG A 1 464 ? 133.929 137.622 89.381 1.00 71.62 464 ARG A CA 1
ATOM 7242 C C . ARG A 1 464 ? 133.802 137.736 87.868 1.00 71.62 464 ARG A C 1
ATOM 7243 O O . ARG A 1 464 ? 132.705 137.609 87.312 1.00 71.62 464 ARG A O 1
ATOM 7264 N N . ALA A 1 465 ? 134.920 137.971 87.182 1.00 72.24 465 ALA A N 1
ATOM 7265 C CA . ALA A 1 465 ? 134.886 138.133 85.733 1.00 72.24 465 ALA A CA 1
ATOM 7266 C C . ALA A 1 465 ? 134.403 136.861 85.043 1.00 72.24 465 ALA A C 1
ATOM 7267 O O . ALA A 1 465 ? 133.518 136.906 84.182 1.00 72.24 465 ALA A O 1
ATOM 7274 N N . LEU A 1 466 ? 134.973 135.711 85.411 1.00 73.54 466 LEU A N 1
ATOM 7275 C CA . LEU A 1 466 ? 134.703 134.483 84.669 1.00 73.54 466 LEU A CA 1
ATOM 7276 C C . LEU A 1 466 ? 133.240 134.070 84.780 1.00 73.54 466 LEU A C 1
ATOM 7277 O O . LEU A 1 466 ? 132.623 133.680 83.783 1.00 73.54 466 LEU A O 1
ATOM 7293 N N . ASP A 1 467 ? 132.661 134.159 85.979 1.00 73.65 467 ASP A N 1
ATOM 7294 C CA . ASP A 1 467 ? 131.273 133.743 86.158 1.00 73.65 467 ASP A CA 1
ATOM 7295 C C . ASP A 1 467 ? 130.315 134.624 85.368 1.00 73.65 467 ASP A C 1
ATOM 7296 O O . ASP A 1 467 ? 129.263 134.153 84.921 1.00 73.65 467 ASP A O 1
ATOM 7305 N N . GLY A 1 468 ? 130.661 135.897 85.178 1.00 74.06 468 GLY A N 1
ATOM 7306 C CA . GLY A 1 468 ? 129.775 136.795 84.456 1.00 74.06 468 GLY A CA 1
ATOM 7307 C C . GLY A 1 468 ? 129.631 136.417 82.994 1.00 74.06 468 GLY A C 1
ATOM 7308 O O . GLY A 1 468 ? 128.543 136.520 82.421 1.00 74.06 468 GLY A O 1
ATOM 7312 N N . VAL A 1 469 ? 130.721 135.979 82.374 1.00 76.17 469 VAL A N 1
ATOM 7313 C CA . VAL A 1 469 ? 130.752 135.649 80.956 1.00 76.17 469 VAL A CA 1
ATOM 7314 C C . VAL A 1 469 ? 130.904 134.143 80.747 1.00 76.17 469 VAL A C 1
ATOM 7315 O O . VAL A 1 469 ? 131.236 133.700 79.651 1.00 76.17 469 VAL A O 1
ATOM 7328 N N . SER A 1 470 ? 130.668 133.350 81.794 1.00 76.34 470 SER A N 1
ATOM 7329 C CA . SER A 1 470 ? 130.886 131.908 81.711 1.00 76.34 470 SER A CA 1
ATOM 7330 C C . SER A 1 470 ? 130.043 131.282 80.607 1.00 76.34 470 SER A C 1
ATOM 7331 O O . SER A 1 470 ? 130.541 130.478 79.811 1.00 76.34 470 SER A O 1
ATOM 7339 N N . LYS A 1 471 ? 128.757 131.631 80.546 1.00 77.65 471 LYS A N 1
ATOM 7340 C CA . LYS A 1 471 ? 127.893 131.046 79.526 1.00 77.65 471 LYS A CA 1
ATOM 7341 C C . LYS A 1 471 ? 128.210 131.612 78.147 1.00 77.65 471 LYS A C 1
ATOM 7342 O O . LYS A 1 471 ? 128.231 130.873 77.157 1.00 77.65 471 LYS A O 1
ATOM 7361 N N . GLU A 1 472 ? 128.458 132.922 78.061 1.00 78.01 472 GLU A N 1
ATOM 7362 C CA . GLU A 1 472 ? 128.837 133.523 76.787 1.00 78.01 472 GLU A CA 1
ATOM 7363 C C . GLU A 1 472 ? 130.135 132.927 76.258 1.00 78.01 472 GLU A C 1
ATOM 7364 O O . GLU A 1 472 ? 130.252 132.637 75.061 1.00 78.01 472 GLU A O 1
ATOM 7376 N N . THR A 1 473 ? 131.124 132.739 77.134 1.00 78.90 473 THR A N 1
ATOM 7377 C CA . THR A 1 473 ? 132.408 132.204 76.695 1.00 78.90 473 THR A CA 1
ATOM 7378 C C . THR A 1 473 ? 132.258 130.794 76.138 1.00 78.90 473 THR A C 1
ATOM 7379 O O . THR A 1 473 ? 132.827 130.468 75.090 1.00 78.90 473 THR A O 1
ATOM 7390 N N . ALA A 1 474 ? 131.500 129.940 76.827 1.00 78.69 474 ALA A N 1
ATOM 7391 C CA . ALA A 1 474 ? 131.312 128.574 76.350 1.00 78.69 474 ALA A CA 1
ATOM 7392 C C . ALA A 1 474 ? 130.606 128.558 75.001 1.00 78.69 474 ALA A C 1
ATOM 7393 O O . ALA A 1 474 ? 130.986 127.799 74.101 1.00 78.69 474 ALA A O 1
ATOM 7400 N N . ARG A 1 475 ? 129.575 129.390 74.840 1.00 80.13 475 ARG A N 1
ATOM 7401 C CA . ARG A 1 475 ? 128.835 129.417 73.583 1.00 80.13 475 ARG A CA 1
ATOM 7402 C C . ARG A 1 475 ? 129.744 129.804 72.425 1.00 80.13 475 ARG A C 1
ATOM 7403 O O . ARG A 1 475 ? 129.792 129.114 71.400 1.00 80.13 475 ARG A O 1
ATOM 7424 N N . THR A 1 476 ? 130.483 130.905 72.572 1.00 80.42 476 THR A N 1
ATOM 7425 C CA . THR A 1 476 ? 131.339 131.360 71.483 1.00 80.42 476 THR A CA 1
ATOM 7426 C C . THR A 1 476 ? 132.478 130.382 71.229 1.00 80.42 476 THR A C 1
ATOM 7427 O O . THR A 1 476 ? 132.871 130.165 70.077 1.00 80.42 476 THR A O 1
ATOM 7438 N N . GLN A 1 477 ? 133.025 129.787 72.290 1.00 81.46 477 GLN A N 1
ATOM 7439 C CA . GLN A 1 477 ? 134.117 128.835 72.114 1.00 81.46 477 GLN A CA 1
ATOM 7440 C C . GLN A 1 477 ? 133.657 127.595 71.358 1.00 81.46 477 GLN A C 1
ATOM 7441 O O . GLN A 1 477 ? 134.364 127.107 70.470 1.00 81.46 477 GLN A O 1
ATOM 7455 N N . LEU A 1 478 ? 132.480 127.066 71.697 1.00 83.24 478 LEU A N 1
ATOM 7456 C CA . LEU A 1 478 ? 131.983 125.879 71.009 1.00 83.24 478 LEU A CA 1
ATOM 7457 C C . LEU A 1 478 ? 131.741 126.161 69.531 1.00 83.24 478 LEU A C 1
ATOM 7458 O O . LEU A 1 478 ? 132.163 125.390 68.662 1.00 83.24 478 LEU A O 1
ATOM 7474 N N . CYS A 1 479 ? 131.068 127.272 69.227 1.00 85.03 479 CYS A N 1
ATOM 7475 C CA . CYS A 1 479 ? 130.773 127.601 67.836 1.00 85.03 479 CYS A CA 1
ATOM 7476 C C . CYS A 1 479 ? 132.050 127.788 67.027 1.00 85.03 479 CYS A C 1
ATOM 7477 O O . CYS A 1 479 ? 132.175 127.271 65.911 1.00 85.03 479 CYS A O 1
ATOM 7485 N N . ALA A 1 480 ? 133.018 128.520 67.580 1.00 84.94 480 ALA A N 1
ATOM 7486 C CA . ALA A 1 480 ? 134.246 128.792 66.842 1.00 84.94 480 ALA A CA 1
ATOM 7487 C C . ALA A 1 480 ? 135.029 127.512 66.586 1.00 84.94 480 ALA A C 1
ATOM 7488 O O . ALA A 1 480 ? 135.610 127.338 65.510 1.00 84.94 480 ALA A O 1
ATOM 7495 N N . ASP A 1 481 ? 135.061 126.608 67.565 1.00 87.05 481 ASP A N 1
ATOM 7496 C CA . ASP A 1 481 ? 135.843 125.388 67.412 1.00 87.05 481 ASP A CA 1
ATOM 7497 C C . ASP A 1 481 ? 135.263 124.490 66.326 1.00 87.05 481 ASP A C 1
ATOM 7498 O O . ASP A 1 481 ? 136.012 123.926 65.518 1.00 87.05 481 ASP A O 1
ATOM 7507 N N . PHE A 1 482 ? 133.939 124.341 66.286 1.00 85.93 482 PHE A N 1
ATOM 7508 C CA . PHE A 1 482 ? 133.284 123.478 65.310 1.00 85.93 482 PHE A CA 1
ATOM 7509 C C . PHE A 1 482 ? 132.565 124.259 64.218 1.00 85.93 482 PHE A C 1
ATOM 7510 O O . PHE A 1 482 ? 131.877 123.654 63.391 1.00 85.93 482 PHE A O 1
ATOM 7527 N N . GLY A 1 483 ? 132.716 125.580 64.180 1.00 87.21 483 GLY A N 1
ATOM 7528 C CA . GLY A 1 483 ? 132.206 126.367 63.077 1.00 87.21 483 GLY A CA 1
ATOM 7529 C C . GLY A 1 483 ? 130.708 126.582 63.057 1.00 87.21 483 GLY A C 1
ATOM 7530 O O . GLY A 1 483 ? 130.215 127.271 62.155 1.00 87.21 483 GLY A O 1
ATOM 7534 N N . LEU A 1 484 ? 129.968 126.036 64.017 1.00 85.66 484 LEU A N 1
ATOM 7535 C CA . LEU A 1 484 ? 128.517 126.148 63.984 1.00 85.66 484 LEU A CA 1
ATOM 7536 C C . LEU A 1 484 ? 128.084 127.600 64.131 1.00 85.66 484 LEU A C 1
ATOM 7537 O O . LEU A 1 484 ? 128.665 128.366 64.905 1.00 85.66 484 LEU A O 1
ATOM 7553 N N . ASP A 1 485 ? 127.056 127.973 63.383 1.00 84.51 485 ASP A N 1
ATOM 7554 C CA . ASP A 1 485 ? 126.483 129.305 63.500 1.00 84.51 485 ASP A CA 1
ATOM 7555 C C . ASP A 1 485 ? 125.579 129.350 64.726 1.00 84.51 485 ASP A C 1
ATOM 7556 O O . ASP A 1 485 ? 124.676 128.514 64.843 1.00 84.51 485 ASP A O 1
ATOM 7565 N N . PRO A 1 486 ? 125.789 130.276 65.666 1.00 85.06 486 PRO A N 1
ATOM 7566 C CA . PRO A 1 486 ? 124.907 130.311 66.843 1.00 85.06 486 PRO A CA 1
ATOM 7567 C C . PRO A 1 486 ? 123.450 130.567 66.513 1.00 85.06 486 PRO A C 1
ATOM 7568 O O . PRO A 1 486 ? 122.568 130.033 67.197 1.00 85.06 486 PRO A O 1
ATOM 7579 N N . LYS A 1 487 ? 123.162 131.362 65.481 1.00 84.13 487 LYS A N 1
ATOM 7580 C CA . LYS A 1 487 ? 121.782 131.761 65.232 1.00 84.13 487 LYS A CA 1
ATOM 7581 C C . LYS A 1 487 ? 120.950 130.641 64.616 1.00 84.13 487 LYS A C 1
ATOM 7582 O O . LYS A 1 487 ? 119.743 130.564 64.869 1.00 84.13 487 LYS A O 1
ATOM 7601 N N . ARG A 1 488 ? 121.565 129.767 63.816 1.00 86.46 488 ARG A N 1
ATOM 7602 C CA . ARG A 1 488 ? 120.825 128.668 63.205 1.00 86.46 488 ARG A CA 1
ATOM 7603 C C . ARG A 1 488 ? 120.346 127.652 64.232 1.00 86.46 488 ARG A C 1
ATOM 7604 O O . ARG A 1 488 ? 119.388 126.920 63.960 1.00 86.46 488 ARG A O 1
ATOM 7625 N N . LEU A 1 489 ? 120.990 127.584 65.394 1.00 84.12 489 LEU A N 1
ATOM 7626 C CA . LEU A 1 489 ? 120.718 126.547 66.378 1.00 84.12 489 LEU A CA 1
ATOM 7627 C C . LEU A 1 489 ? 119.914 127.123 67.533 1.00 84.12 489 LEU A C 1
ATOM 7628 O O . LEU A 1 489 ? 120.350 128.111 68.142 1.00 84.12 489 LEU A O 1
ATOM 7644 N N . PRO A 1 490 ? 118.754 126.561 67.877 1.00 83.49 490 PRO A N 1
ATOM 7645 C CA . PRO A 1 490 ? 117.989 127.094 69.014 1.00 83.49 490 PRO A CA 1
ATOM 7646 C C . PRO A 1 490 ? 118.704 126.828 70.330 1.00 83.49 490 PRO A C 1
ATOM 7647 O O . PRO A 1 490 ? 119.162 125.713 70.588 1.00 83.49 490 PRO A O 1
ATOM 7658 N N . TRP A 1 491 ? 118.789 127.862 71.165 1.00 81.28 491 TRP A N 1
ATOM 7659 C CA . TRP A 1 491 ? 119.509 127.786 72.430 1.00 81.28 491 TRP A CA 1
ATOM 7660 C C . TRP A 1 491 ? 118.590 127.542 73.620 1.00 81.28 491 TRP A C 1
ATOM 7661 O O . TRP A 1 491 ? 118.890 126.696 74.466 1.00 81.28 491 TRP A O 1
ATOM 7682 N N . ASP A 1 492 ? 117.465 128.254 73.700 1.00 80.82 492 ASP A N 1
ATOM 7683 C CA . ASP A 1 492 ? 116.682 128.235 74.929 1.00 80.82 492 ASP A CA 1
ATOM 7684 C C . ASP A 1 492 ? 116.022 126.888 75.187 1.00 80.82 492 ASP A C 1
ATOM 7685 O O . ASP A 1 492 ? 115.706 126.585 76.342 1.00 80.82 492 ASP A O 1
ATOM 7694 N N . LYS A 1 493 ? 115.798 126.080 74.156 1.00 82.09 493 LYS A N 1
ATOM 7695 C CA . LYS A 1 493 ? 115.271 124.729 74.346 1.00 82.09 493 LYS A CA 1
ATOM 7696 C C . LYS A 1 493 ? 116.387 123.697 74.484 1.00 82.09 493 LYS A C 1
ATOM 7697 O O . LYS A 1 493 ? 116.423 122.704 73.760 1.00 82.09 493 LYS A O 1
ATOM 7716 N N . MET A 1 494 ? 117.305 123.914 75.419 1.00 80.55 494 MET A N 1
ATOM 7717 C CA . MET A 1 494 ? 118.355 122.952 75.726 1.00 80.55 494 MET A CA 1
ATOM 7718 C C . MET A 1 494 ? 118.046 122.305 77.066 1.00 80.55 494 MET A C 1
ATOM 7719 O O . MET A 1 494 ? 117.803 123.006 78.054 1.00 80.55 494 MET A O 1
ATOM 7733 N N . SER A 1 495 ? 118.059 120.978 77.103 1.00 81.26 495 SER A N 1
ATOM 7734 C CA . SER A 1 495 ? 117.770 120.231 78.319 1.00 81.26 495 SER A CA 1
ATOM 7735 C C . SER A 1 495 ? 118.934 119.306 78.658 1.00 81.26 495 SER A C 1
ATOM 7736 O O . SER A 1 495 ? 119.983 119.316 78.011 1.00 81.26 495 SER A O 1
ATOM 7744 N N . SER A 1 496 ? 118.725 118.500 79.700 1.00 84.69 496 SER A N 1
ATOM 7745 C CA . SER A 1 496 ? 119.749 117.574 80.162 1.00 84.69 496 SER A CA 1
ATOM 7746 C C . SER A 1 496 ? 119.967 116.410 79.205 1.00 84.69 496 SER A C 1
ATOM 7747 O O . SER A 1 496 ? 121.027 115.777 79.260 1.00 84.69 496 SER A O 1
ATOM 7755 N N . ASN A 1 497 ? 118.997 116.102 78.339 1.00 84.97 497 ASN A N 1
ATOM 7756 C CA . ASN A 1 497 ? 119.102 114.943 77.462 1.00 84.97 497 ASN A CA 1
ATOM 7757 C C . ASN A 1 497 ? 118.839 115.275 75.998 1.00 84.97 497 ASN A C 1
ATOM 7758 O O . ASN A 1 497 ? 118.776 114.357 75.175 1.00 84.97 497 ASN A O 1
ATOM 7769 N N . THR A 1 498 ? 118.688 116.549 75.646 1.00 83.97 498 THR A N 1
ATOM 7770 C CA . THR A 1 498 ? 118.575 116.903 74.241 1.00 83.97 498 THR A CA 1
ATOM 7771 C C . THR A 1 498 ? 119.895 116.634 73.524 1.00 83.97 498 THR A C 1
ATOM 7772 O O . THR A 1 498 ? 120.938 116.407 74.142 1.00 83.97 498 THR A O 1
ATOM 7783 N N . THR A 1 499 ? 119.837 116.657 72.194 1.00 85.51 499 THR A N 1
ATOM 7784 C CA . THR A 1 499 ? 121.009 116.428 71.356 1.00 85.51 499 THR A CA 1
ATOM 7785 C C . THR A 1 499 ? 121.069 117.448 70.227 1.00 85.51 499 THR A C 1
ATOM 7786 O O . THR A 1 499 ? 121.409 117.117 69.087 1.00 85.51 499 THR A O 1
ATOM 7797 N N . PHE A 1 500 ? 120.757 118.710 70.525 1.00 83.23 500 PHE A N 1
ATOM 7798 C CA . PHE A 1 500 ? 120.681 119.707 69.461 1.00 83.23 500 PHE A CA 1
ATOM 7799 C C . PHE A 1 500 ? 122.060 120.043 68.909 1.00 83.23 500 PHE A C 1
ATOM 7800 O O . PHE A 1 500 ? 122.226 120.185 67.693 1.00 83.23 500 PHE A O 1
ATOM 7817 N N . ILE A 1 501 ? 123.063 120.172 69.780 1.00 85.20 501 ILE A N 1
ATOM 7818 C CA . ILE A 1 501 ? 124.392 120.572 69.323 1.00 85.20 501 ILE A CA 1
ATOM 7819 C C . ILE A 1 501 ? 124.949 119.552 68.338 1.00 85.20 501 ILE A C 1
ATOM 7820 O O . ILE A 1 501 ? 125.528 119.912 67.307 1.00 85.20 501 ILE A O 1
ATOM 7836 N N . SER A 1 502 ? 124.785 118.263 68.642 1.00 87.84 502 SER A N 1
ATOM 7837 C CA . SER A 1 502 ? 125.360 117.222 67.798 1.00 87.84 502 SER A CA 1
ATOM 7838 C C . SER A 1 502 ? 124.694 117.182 66.428 1.00 87.84 502 SER A C 1
ATOM 7839 O O . SER A 1 502 ? 125.367 116.968 65.414 1.00 87.84 502 SER A O 1
ATOM 7847 N N . GLU A 1 503 ? 123.375 117.381 66.372 1.00 88.19 503 GLU A N 1
ATOM 7848 C CA . GLU A 1 503 ? 122.699 117.338 65.080 1.00 88.19 503 GLU A CA 1
ATOM 7849 C C . GLU A 1 503 ? 123.147 118.496 64.201 1.00 88.19 503 GLU A C 1
ATOM 7850 O O . GLU A 1 503 ? 123.329 118.330 62.990 1.00 88.19 503 GLU A O 1
ATOM 7862 N N . ALA A 1 504 ? 123.333 119.678 64.791 1.00 86.72 504 ALA A N 1
ATOM 7863 C CA . ALA A 1 504 ? 123.956 120.768 64.051 1.00 86.72 504 ALA A CA 1
ATOM 7864 C C . ALA A 1 504 ? 125.399 120.427 63.706 1.00 86.72 504 ALA A C 1
ATOM 7865 O O . ALA A 1 504 ? 125.874 120.737 62.607 1.00 86.72 504 ALA A O 1
ATOM 7872 N N . LEU A 1 505 ? 126.111 119.785 64.634 1.00 87.87 505 LEU A N 1
ATOM 7873 C CA . LEU A 1 505 ? 127.436 119.253 64.328 1.00 87.87 505 LEU A CA 1
ATOM 7874 C C . LEU A 1 505 ? 127.360 118.248 63.185 1.00 87.87 505 LEU A C 1
ATOM 7875 O O . LEU A 1 505 ? 128.136 118.318 62.226 1.00 87.87 505 LEU A O 1
ATOM 7891 N N . LEU A 1 506 ? 126.423 117.303 63.272 1.00 87.60 506 LEU A N 1
ATOM 7892 C CA . LEU A 1 506 ? 126.327 116.261 62.257 1.00 87.60 506 LEU A CA 1
ATOM 7893 C C . LEU A 1 506 ? 125.824 116.819 60.934 1.00 87.60 506 LEU A C 1
ATOM 7894 O O . LEU A 1 506 ? 126.129 116.262 59.873 1.00 87.60 506 LEU A O 1
ATOM 7910 N N . SER A 1 507 ? 125.056 117.911 60.970 1.00 88.70 507 SER A N 1
ATOM 7911 C CA . SER A 1 507 ? 124.631 118.545 59.728 1.00 88.70 507 SER A CA 1
ATOM 7912 C C . SER A 1 507 ? 125.836 119.050 58.947 1.00 88.70 507 SER A C 1
ATOM 7913 O O . SER A 1 507 ? 125.891 118.918 57.719 1.00 88.70 507 SER A O 1
ATOM 7921 N N . ASN A 1 508 ? 126.814 119.628 59.646 1.00 88.28 508 ASN A N 1
ATOM 7922 C CA . ASN A 1 508 ? 128.098 119.908 59.015 1.00 88.28 508 ASN A CA 1
ATOM 7923 C C . ASN A 1 508 ? 128.821 118.617 58.660 1.00 88.28 508 ASN A C 1
ATOM 7924 O O . ASN A 1 508 ? 129.544 118.568 57.659 1.00 88.28 508 ASN A O 1
ATOM 7935 N N . SER A 1 509 ? 128.636 117.566 59.460 1.00 89.61 509 SER A N 1
ATOM 7936 C CA . SER A 1 509 ? 129.165 116.238 59.158 1.00 89.61 509 SER A CA 1
ATOM 7937 C C . SER A 1 509 ? 130.683 116.277 58.981 1.00 89.61 509 SER A C 1
ATOM 7938 O O . SER A 1 509 ? 131.226 115.968 57.919 1.00 89.61 509 SER A O 1
ATOM 7946 N N . VAL A 1 510 ? 131.364 116.672 60.055 1.00 91.15 510 VAL A N 1
ATOM 7947 C CA . VAL A 1 510 ? 132.821 116.712 60.034 1.00 91.15 510 VAL A CA 1
ATOM 7948 C C . VAL A 1 510 ? 133.394 115.329 60.313 1.00 91.15 510 VAL A C 1
ATOM 7949 O O . VAL A 1 510 ? 134.322 114.877 59.633 1.00 91.15 510 VAL A O 1
ATOM 7962 N N . SER A 1 511 ? 132.853 114.637 61.311 1.00 90.62 511 SER A N 1
ATOM 7963 C CA . SER A 1 511 ? 133.200 113.244 61.561 1.00 90.62 511 SER A CA 1
ATOM 7964 C C . SER A 1 511 ? 132.247 112.703 62.616 1.00 90.62 511 SER A C 1
ATOM 7965 O O . SER A 1 511 ? 131.533 113.457 63.282 1.00 90.62 511 SER A O 1
ATOM 7973 N N . ARG A 1 512 ? 132.249 111.381 62.760 1.00 90.72 512 ARG A N 1
ATOM 7974 C CA . ARG A 1 512 ? 131.453 110.696 63.767 1.00 90.72 512 ARG A CA 1
ATOM 7975 C C . ARG A 1 512 ? 132.303 110.204 64.929 1.00 90.72 512 ARG A C 1
ATOM 7976 O O . ARG A 1 512 ? 131.773 109.593 65.862 1.00 90.72 512 ARG A O 1
ATOM 7997 N N . ASP A 1 513 ? 133.610 110.465 64.897 1.00 91.61 513 ASP A N 1
ATOM 7998 C CA . ASP A 1 513 ? 134.498 110.021 65.966 1.00 91.61 513 ASP A CA 1
ATOM 7999 C C . ASP A 1 513 ? 134.234 110.775 67.264 1.00 91.61 513 ASP A C 1
ATOM 8000 O O . ASP A 1 513 ? 134.174 110.170 68.340 1.00 91.61 513 ASP A O 1
ATOM 8009 N N . GLN A 1 514 ? 134.070 112.095 67.183 1.00 89.95 514 GLN A N 1
ATOM 8010 C CA . GLN A 1 514 ? 134.130 112.947 68.364 1.00 89.95 514 GLN A CA 1
ATOM 8011 C C . GLN A 1 514 ? 132.894 112.847 69.246 1.00 89.95 514 GLN A C 1
ATOM 8012 O O . GLN A 1 514 ? 132.950 113.288 70.398 1.00 89.95 514 GLN A O 1
ATOM 8026 N N . VAL A 1 515 ? 131.798 112.269 68.761 1.00 89.49 515 VAL A N 1
ATOM 8027 C CA . VAL A 1 515 ? 130.506 112.333 69.443 1.00 89.49 515 VAL A CA 1
ATOM 8028 C C . VAL A 1 515 ? 130.152 110.992 70.084 1.00 89.49 515 VAL A C 1
ATOM 8029 O O . VAL A 1 515 ? 129.963 110.910 71.299 1.00 89.49 515 VAL A O 1
ATOM 8042 N N . PHE A 1 516 ? 130.074 109.931 69.291 1.00 91.88 516 PHE A N 1
ATOM 8043 C CA . PHE A 1 516 ? 129.674 108.638 69.825 1.00 91.88 516 PHE A CA 1
ATOM 8044 C C . PHE A 1 516 ? 130.766 108.052 70.713 1.00 91.88 516 PHE A C 1
ATOM 8045 O O . PHE A 1 516 ? 131.963 108.225 70.468 1.00 91.88 516 PHE A O 1
ATOM 8062 N N . PHE A 1 517 ? 130.334 107.352 71.760 1.00 92.14 517 PHE A N 1
ATOM 8063 C CA . PHE A 1 517 ? 131.243 106.770 72.735 1.00 92.14 517 PHE A CA 1
ATOM 8064 C C . PHE A 1 517 ? 130.614 105.498 73.285 1.00 92.14 517 PHE A C 1
ATOM 8065 O O . PHE A 1 517 ? 129.455 105.181 73.009 1.00 92.14 517 PHE A O 1
ATOM 8082 N N . THR A 1 518 ? 131.404 104.764 74.060 1.00 94.41 518 THR A N 1
ATOM 8083 C CA . THR A 1 518 ? 131.044 103.426 74.508 1.00 94.41 518 THR A CA 1
ATOM 8084 C C . THR A 1 518 ? 130.814 103.426 76.015 1.00 94.41 518 THR A C 1
ATOM 8085 O O . THR A 1 518 ? 131.697 103.015 76.778 1.00 94.41 518 THR A O 1
ATOM 8096 N N . PRO A 1 519 ? 129.641 103.884 76.478 1.00 93.46 519 PRO A N 1
ATOM 8097 C CA . PRO A 1 519 ? 129.386 103.971 77.923 1.00 93.46 519 PRO A CA 1
ATOM 8098 C C . PRO A 1 519 ? 129.781 102.721 78.692 1.00 93.46 519 PRO A C 1
ATOM 8099 O O . PRO A 1 519 ? 129.283 101.624 78.422 1.00 93.46 519 PRO A O 1
ATOM 8110 N N . ALA A 1 520 ? 130.681 102.886 79.653 1.00 93.94 520 ALA A N 1
ATOM 8111 C CA . ALA A 1 520 ? 131.055 101.780 80.518 1.00 93.94 520 ALA A CA 1
ATOM 8112 C C . ALA A 1 520 ? 129.826 101.299 81.284 1.00 93.94 520 ALA A C 1
ATOM 8113 O O . ALA A 1 520 ? 129.166 102.106 81.954 1.00 93.94 520 ALA A O 1
ATOM 8120 N N . PRO A 1 521 ? 129.481 100.013 81.214 1.00 96.17 521 PRO A N 1
ATOM 8121 C CA . PRO A 1 521 ? 128.294 99.535 81.934 1.00 96.17 521 PRO A CA 1
ATOM 8122 C C . PRO A 1 521 ? 128.368 99.883 83.413 1.00 96.17 521 PRO A C 1
ATOM 8123 O O . PRO A 1 521 ? 129.381 99.645 84.075 1.00 96.17 521 PRO A O 1
ATOM 8134 N N . LYS A 1 522 ? 127.281 100.451 83.928 1.00 92.15 522 LYS A N 1
ATOM 8135 C CA . LYS A 1 522 ? 127.250 100.848 85.327 1.00 92.15 522 LYS A CA 1
ATOM 8136 C C . LYS A 1 522 ? 127.352 99.617 86.215 1.00 92.15 522 LYS A C 1
ATOM 8137 O O . LYS A 1 522 ? 126.645 98.627 86.005 1.00 92.15 522 LYS A O 1
ATOM 8156 N N . LYS A 1 523 ? 128.226 99.676 87.215 1.00 91.43 523 LYS A N 1
ATOM 8157 C CA . LYS A 1 523 ? 128.258 98.611 88.205 1.00 91.43 523 LYS A CA 1
ATOM 8158 C C . LYS A 1 523 ? 126.928 98.584 88.943 1.00 91.43 523 LYS A C 1
ATOM 8159 O O . LYS A 1 523 ? 126.536 99.572 89.573 1.00 91.43 523 LYS A O 1
ATOM 8178 N N . GLY A 1 524 ? 126.236 97.457 88.863 1.00 97.86 524 GLY A N 1
ATOM 8179 C CA . GLY A 1 524 ? 124.907 97.374 89.426 1.00 97.86 524 GLY A CA 1
ATOM 8180 C C . GLY A 1 524 ? 124.410 95.948 89.446 1.00 97.86 524 GLY A C 1
ATOM 8181 O O . GLY A 1 524 ? 125.132 95.010 89.107 1.00 97.86 524 GLY A O 1
ATOM 8185 N N . ALA A 1 525 ? 123.148 95.804 89.852 1.00 99.82 525 ALA A N 1
ATOM 8186 C CA . ALA A 1 525 ? 122.460 94.527 89.697 1.00 99.82 525 ALA A CA 1
ATOM 8187 C C . ALA A 1 525 ? 122.365 94.132 88.229 1.00 99.82 525 ALA A C 1
ATOM 8188 O O . ALA A 1 525 ? 122.544 92.959 87.881 1.00 99.82 525 ALA A O 1
ATOM 8195 N N . LYS A 1 526 ? 122.086 95.096 87.355 1.00 99.37 526 LYS A N 1
ATOM 8196 C CA . LYS A 1 526 ? 121.734 94.829 85.968 1.00 99.37 526 LYS A CA 1
ATOM 8197 C C . LYS A 1 526 ? 122.935 95.059 85.058 1.00 99.37 526 LYS A C 1
ATOM 8198 O O . LYS A 1 526 ? 123.526 96.144 85.063 1.00 99.37 526 LYS A O 1
ATOM 8217 N N . LYS A 1 527 ? 123.286 94.034 84.280 1.00 99.35 527 LYS A N 1
ATOM 8218 C CA . LYS A 1 527 ? 124.316 94.122 83.253 1.00 99.35 527 LYS A CA 1
ATOM 8219 C C . LYS A 1 527 ? 123.732 93.674 81.919 1.00 99.35 527 LYS A C 1
ATOM 8220 O O . LYS A 1 527 ? 123.190 92.567 81.821 1.00 99.35 527 LYS A O 1
ATOM 8239 N N . LYS A 1 528 ? 123.826 94.528 80.897 1.00 99.66 528 LYS A N 1
ATOM 8240 C CA . LYS A 1 528 ? 123.592 94.086 79.524 1.00 99.66 528 LYS A CA 1
ATOM 8241 C C . LYS A 1 528 ? 124.739 94.468 78.597 1.00 99.66 528 LYS A C 1
ATOM 8242 O O . LYS A 1 528 ? 125.775 94.968 79.047 1.00 99.66 528 LYS A O 1
ATOM 8261 N N . ALA A 1 529 ? 124.553 94.230 77.302 1.00 99.28 529 ALA A N 1
ATOM 8262 C CA . ALA A 1 529 ? 125.424 94.824 76.300 1.00 99.28 529 ALA A CA 1
ATOM 8263 C C . ALA A 1 529 ? 125.357 96.347 76.408 1.00 99.28 529 ALA A C 1
ATOM 8264 O O . ALA A 1 529 ? 124.270 96.907 76.592 1.00 99.28 529 ALA A O 1
ATOM 8271 N N . PRO A 1 530 ? 126.482 97.052 76.283 1.00 97.28 530 PRO A N 1
ATOM 8272 C CA . PRO A 1 530 ? 126.471 98.495 76.549 1.00 97.28 530 PRO A CA 1
ATOM 8273 C C . PRO A 1 530 ? 125.940 99.278 75.356 1.00 97.28 530 PRO A C 1
ATOM 8274 O O . PRO A 1 530 ? 126.394 99.103 74.223 1.00 97.28 530 PRO A O 1
ATOM 8285 N N . VAL A 1 531 ? 124.969 100.150 75.629 1.00 97.43 531 VAL A N 1
ATOM 8286 C CA . VAL A 1 531 ? 124.397 100.993 74.589 1.00 97.43 531 VAL A CA 1
ATOM 8287 C C . VAL A 1 531 ? 125.424 102.025 74.128 1.00 97.43 531 VAL A C 1
ATOM 8288 O O . VAL A 1 531 ? 126.374 102.371 74.840 1.00 97.43 531 VAL A O 1
ATOM 8301 N N . GLU A 1 532 ? 125.222 102.524 72.909 1.00 95.52 532 GLU A N 1
ATOM 8302 C CA . GLU A 1 532 ? 126.153 103.424 72.240 1.00 95.52 532 GLU A CA 1
ATOM 8303 C C . GLU A 1 532 ? 125.694 104.881 72.270 1.00 95.52 532 GLU A C 1
ATOM 8304 O O . GLU A 1 532 ? 126.130 105.671 71.427 1.00 95.52 532 GLU A O 1
ATOM 8316 N N . VAL A 1 533 ? 124.818 105.248 73.211 1.00 94.88 533 VAL A N 1
ATOM 8317 C CA . VAL A 1 533 ? 124.073 106.502 73.116 1.00 94.88 533 VAL A CA 1
ATOM 8318 C C . VAL A 1 533 ? 124.994 107.658 72.752 1.00 94.88 533 VAL A C 1
ATOM 8319 O O . VAL A 1 533 ? 126.072 107.830 73.329 1.00 94.88 533 VAL A O 1
ATOM 8332 N N . MET A 1 534 ? 124.555 108.453 71.779 1.00 91.01 534 MET A N 1
ATOM 8333 C CA . MET A 1 534 ? 125.233 109.687 71.402 1.00 91.01 534 MET A CA 1
ATOM 8334 C C . MET A 1 534 ? 125.236 110.699 72.545 1.00 91.01 534 MET A C 1
ATOM 8335 O O . MET A 1 534 ? 124.222 110.902 73.218 1.00 91.01 534 MET A O 1
ATOM 8349 N N . ARG A 1 535 ? 126.387 111.334 72.763 1.00 89.27 535 ARG A N 1
ATOM 8350 C CA . ARG A 1 535 ? 126.545 112.261 73.877 1.00 89.27 535 ARG A CA 1
ATOM 8351 C C . ARG A 1 535 ? 125.704 113.514 73.669 1.00 89.27 535 ARG A C 1
ATOM 8352 O O . ARG A 1 535 ? 125.593 114.036 72.556 1.00 89.27 535 ARG A O 1
ATOM 8373 N N . LYS A 1 536 ? 125.119 113.995 74.763 1.00 87.25 536 LYS A N 1
ATOM 8374 C CA . LYS A 1 536 ? 124.091 115.024 74.760 1.00 87.25 536 LYS A CA 1
ATOM 8375 C C . LYS A 1 536 ? 124.699 116.428 74.777 1.00 87.25 536 LYS A C 1
ATOM 8376 O O . LYS A 1 536 ? 125.916 116.614 74.717 1.00 87.25 536 LYS A O 1
ATOM 8395 N N . ASP A 1 537 ? 123.822 117.436 74.847 1.00 85.42 537 ASP A N 1
ATOM 8396 C CA . ASP A 1 537 ? 124.259 118.830 74.865 1.00 85.42 537 ASP A CA 1
ATOM 8397 C C . ASP A 1 537 ? 124.717 119.260 76.251 1.00 85.42 537 ASP A C 1
ATOM 8398 O O . ASP A 1 537 ? 125.573 120.144 76.370 1.00 85.42 537 ASP A O 1
ATOM 8407 N N . ARG A 1 538 ? 124.168 118.651 77.303 1.00 84.25 538 ARG A N 1
ATOM 8408 C CA . ARG A 1 538 ? 124.631 118.951 78.653 1.00 84.25 538 ARG A CA 1
ATOM 8409 C C . ARG A 1 538 ? 126.078 118.520 78.835 1.00 84.25 538 ARG A C 1
ATOM 8410 O O . ARG A 1 538 ? 126.864 119.223 79.481 1.00 84.25 538 ARG A O 1
ATOM 8431 N N . THR A 1 539 ? 126.452 117.373 78.267 1.00 84.81 539 THR A N 1
ATOM 8432 C CA . THR A 1 539 ? 127.843 116.943 78.336 1.00 84.81 539 THR A CA 1
ATOM 8433 C C . THR A 1 539 ? 128.747 117.904 77.577 1.00 84.81 539 THR A C 1
ATOM 8434 O O . THR A 1 539 ? 129.851 118.222 78.035 1.00 84.81 539 THR A O 1
ATOM 8445 N N . TRP A 1 540 ? 128.303 118.372 76.409 1.00 84.84 540 TRP A N 1
ATOM 8446 C CA . TRP A 1 540 ? 129.086 119.356 75.670 1.00 84.84 540 TRP A CA 1
ATOM 8447 C C . TRP A 1 540 ? 129.228 120.653 76.457 1.00 84.84 540 TRP A C 1
ATOM 8448 O O . TRP A 1 540 ? 130.318 121.233 76.520 1.00 84.84 540 TRP A O 1
ATOM 8469 N N . ALA A 1 541 ? 128.141 121.120 77.073 1.00 80.85 541 ALA A N 1
ATOM 8470 C CA . ALA A 1 541 ? 128.201 122.377 77.809 1.00 80.85 541 ALA A CA 1
ATOM 8471 C C . ALA A 1 541 ? 129.169 122.281 78.978 1.00 80.85 541 ALA A C 1
ATOM 8472 O O . ALA A 1 541 ? 129.931 123.218 79.243 1.00 80.85 541 ALA A O 1
ATOM 8479 N N . ARG A 1 542 ? 129.155 121.153 79.688 1.00 82.44 542 ARG A N 1
ATOM 8480 C CA . ARG A 1 542 ? 130.072 120.974 80.806 1.00 82.44 542 ARG A CA 1
ATOM 8481 C C . ARG A 1 542 ? 131.517 120.991 80.327 1.00 82.44 542 ARG A C 1
ATOM 8482 O O . ARG A 1 542 ? 132.363 121.695 80.888 1.00 82.44 542 ARG A O 1
ATOM 8503 N N . ALA A 1 543 ? 131.816 120.219 79.282 1.00 81.75 543 ALA A N 1
ATOM 8504 C CA . ALA A 1 543 ? 133.189 120.052 78.823 1.00 81.75 543 ALA A CA 1
ATOM 8505 C C . ALA A 1 543 ? 133.758 121.296 78.155 1.00 81.75 543 ALA A C 1
ATOM 8506 O O . ALA A 1 543 ? 134.962 121.327 77.881 1.00 81.75 543 ALA A O 1
ATOM 8513 N N . TYR A 1 544 ? 132.941 122.313 77.884 1.00 80.86 544 TYR A N 1
ATOM 8514 C CA . TYR A 1 544 ? 133.424 123.537 77.261 1.00 80.86 544 TYR A CA 1
ATOM 8515 C C . TYR A 1 544 ? 133.267 124.769 78.139 1.00 80.86 544 TYR A C 1
ATOM 8516 O O . TYR A 1 544 ? 133.601 125.872 77.693 1.00 80.86 544 TYR A O 1
ATOM 8534 N N . LYS A 1 545 ? 132.778 124.622 79.367 1.00 78.12 545 LYS A N 1
ATOM 8535 C CA . LYS A 1 545 ? 132.767 125.744 80.286 1.00 78.12 545 LYS A CA 1
ATOM 8536 C C . LYS A 1 545 ? 134.204 126.113 80.654 1.00 78.12 545 LYS A C 1
ATOM 8537 O O . LYS A 1 545 ? 135.066 125.239 80.770 1.00 78.12 545 LYS A O 1
ATOM 8556 N N . PRO A 1 546 ? 134.488 127.396 80.854 1.00 76.33 546 PRO A N 1
ATOM 8557 C CA . PRO A 1 546 ? 135.877 127.824 81.060 1.00 76.33 546 PRO A CA 1
ATOM 8558 C C . PRO A 1 546 ? 136.340 127.489 82.469 1.00 76.33 546 PRO A C 1
ATOM 8559 O O . PRO A 1 546 ? 135.903 128.099 83.449 1.00 76.33 546 PRO A O 1
ATOM 8570 N N . ARG A 1 547 ? 137.232 126.509 82.568 1.00 76.09 547 ARG A N 1
ATOM 8571 C CA . ARG A 1 547 ? 137.679 126.022 83.863 1.00 76.09 547 ARG A CA 1
ATOM 8572 C C . ARG A 1 547 ? 138.521 127.072 84.574 1.00 76.09 547 ARG A C 1
ATOM 8573 O O . ARG A 1 547 ? 139.241 127.857 83.951 1.00 76.09 547 ARG A O 1
ATOM 8594 N N . LEU A 1 548 ? 138.419 127.081 85.896 1.00 72.92 548 LEU A N 1
ATOM 8595 C CA . LEU A 1 548 ? 139.130 128.031 86.734 1.00 72.92 548 LEU A CA 1
ATOM 8596 C C . LEU A 1 548 ? 140.411 127.397 87.263 1.00 72.92 548 LEU A C 1
ATOM 8597 O O . LEU A 1 548 ? 140.483 126.186 87.481 1.00 72.92 548 LEU A O 1
ATOM 8613 N N . SER A 1 549 ? 141.422 128.239 87.470 1.00 73.49 549 SER A N 1
ATOM 8614 C CA . SER A 1 549 ? 142.740 127.761 87.859 1.00 73.49 549 SER A CA 1
ATOM 8615 C C . SER A 1 549 ? 142.646 126.818 89.051 1.00 73.49 549 SER A C 1
ATOM 8616 O O . SER A 1 549 ? 141.798 126.975 89.933 1.00 73.49 549 SER A O 1
ATOM 8624 N N . VAL A 1 550 ? 143.524 125.814 89.058 1.00 72.50 550 VAL A N 1
ATOM 8625 C CA . VAL A 1 550 ? 143.498 124.806 90.114 1.00 72.50 550 VAL A CA 1
ATOM 8626 C C . VAL A 1 550 ? 143.734 125.448 91.476 1.00 72.50 550 VAL A C 1
ATOM 8627 O O . VAL A 1 550 ? 143.082 125.092 92.465 1.00 72.50 550 VAL A O 1
ATOM 8640 N N . GLU A 1 551 ? 144.663 126.402 91.554 1.00 73.13 551 GLU A N 1
ATOM 8641 C CA . GLU A 1 551 ? 144.969 127.003 92.847 1.00 73.13 551 GLU A CA 1
ATOM 8642 C C . GLU A 1 551 ? 143.809 127.849 93.354 1.00 73.13 551 GLU A C 1
ATOM 8643 O O . GLU A 1 551 ? 143.461 127.784 94.538 1.00 73.13 551 GLU A O 1
ATOM 8655 N N . ALA A 1 552 ? 143.193 128.645 92.477 1.00 72.27 552 ALA A N 1
ATOM 8656 C CA . ALA A 1 552 ? 142.047 129.445 92.897 1.00 72.27 552 ALA A CA 1
ATOM 8657 C C . ALA A 1 552 ? 140.854 128.564 93.243 1.00 72.27 552 ALA A C 1
ATOM 8658 O O . ALA A 1 552 ? 140.083 128.884 94.155 1.00 72.27 552 ALA A O 1
ATOM 8665 N N . GLN A 1 553 ? 140.678 127.453 92.522 1.00 71.59 553 GLN A N 1
ATOM 8666 C CA . GLN A 1 553 ? 139.575 126.548 92.831 1.00 71.59 553 GLN A CA 1
ATOM 8667 C C . GLN A 1 553 ? 139.773 125.883 94.187 1.00 71.59 553 GLN A C 1
ATOM 8668 O O . GLN A 1 553 ? 138.816 125.730 94.953 1.00 71.59 553 GLN A O 1
ATOM 8682 N N . LYS A 1 554 ? 141.002 125.471 94.500 1.00 68.95 554 LYS A N 1
ATOM 8683 C CA . LYS A 1 554 ? 141.271 124.901 95.816 1.00 68.95 554 LYS A CA 1
ATOM 8684 C C . LYS A 1 554 ? 140.985 125.914 96.918 1.00 68.95 554 LYS A C 1
ATOM 8685 O O . LYS A 1 554 ? 140.340 125.595 97.922 1.00 68.95 554 LYS A O 1
ATOM 8704 N N . LEU A 1 555 ? 141.475 127.143 96.755 1.00 70.32 555 LEU A N 1
ATOM 8705 C CA . LEU A 1 555 ? 141.197 128.181 97.742 1.00 70.32 555 LEU A CA 1
ATOM 8706 C C . LEU A 1 555 ? 139.705 128.495 97.816 1.00 70.32 555 LEU A C 1
ATOM 8707 O O . LEU A 1 555 ? 139.143 128.604 98.912 1.00 70.32 555 LEU A O 1
ATOM 8723 N N . LYS A 1 556 ? 139.044 128.639 96.662 1.00 69.10 556 LYS A N 1
ATOM 8724 C CA . LYS A 1 556 ? 137.644 129.059 96.664 1.00 69.10 556 LYS A CA 1
ATOM 8725 C C . LYS A 1 556 ? 136.740 128.020 97.313 1.00 69.10 556 LYS A C 1
ATOM 8726 O O . LYS A 1 556 ? 135.851 128.370 98.096 1.00 69.10 556 LYS A O 1
ATOM 8745 N N . ASN A 1 557 ? 136.946 126.738 97.009 1.00 69.16 557 ASN A N 1
ATOM 8746 C CA . ASN A 1 557 ? 136.054 125.720 97.553 1.00 69.16 557 ASN A CA 1
ATOM 8747 C C . ASN A 1 557 ? 136.361 125.433 99.015 1.00 69.16 557 ASN A C 1
ATOM 8748 O O . ASN A 1 557 ? 135.471 125.007 99.759 1.00 69.16 557 ASN A O 1
ATOM 8759 N N . GLU A 1 558 ? 137.605 125.653 99.443 1.00 68.35 558 GLU A N 1
ATOM 8760 C CA . GLU A 1 558 ? 137.930 125.520 100.858 1.00 68.35 558 GLU A CA 1
ATOM 8761 C C . GLU A 1 558 ? 137.228 126.593 101.679 1.00 68.35 558 GLU A C 1
ATOM 8762 O O . GLU A 1 558 ? 136.759 126.324 102.790 1.00 68.35 558 GLU A O 1
ATOM 8774 N N . ALA A 1 559 ? 137.145 127.815 101.150 1.00 67.43 559 ALA A N 1
ATOM 8775 C CA . ALA A 1 559 ? 136.398 128.864 101.835 1.00 67.43 559 ALA A CA 1
ATOM 8776 C C . ALA A 1 559 ? 134.933 128.480 101.987 1.00 67.43 559 ALA A C 1
ATOM 8777 O O . ALA A 1 559 ? 134.335 128.689 103.049 1.00 67.43 559 ALA A O 1
ATOM 8784 N N . LEU A 1 560 ? 134.336 127.919 100.934 1.00 67.53 560 LEU A N 1
ATOM 8785 C CA . LEU A 1 560 ? 132.937 127.513 101.008 1.00 67.53 560 LEU A CA 1
ATOM 8786 C C . LEU A 1 560 ? 132.737 126.427 102.057 1.00 67.53 560 LEU A C 1
ATOM 8787 O O . LEU A 1 560 ? 131.771 126.467 102.827 1.00 67.53 560 LEU A O 1
ATOM 8803 N N . TRP A 1 561 ? 133.640 125.446 102.103 1.00 66.21 561 TRP A N 1
ATOM 8804 C CA . TRP A 1 561 ? 133.528 124.394 103.107 1.00 66.21 561 TRP A CA 1
ATOM 8805 C C . TRP A 1 561 ? 133.555 124.979 104.512 1.00 66.21 561 TRP A C 1
ATOM 8806 O O . TRP A 1 561 ? 132.791 124.554 105.386 1.00 66.21 561 TRP A O 1
ATOM 8827 N N . ALA A 1 562 ? 134.421 125.965 104.747 1.00 66.19 562 ALA A N 1
ATOM 8828 C CA . ALA A 1 562 ? 134.497 126.578 106.068 1.00 66.19 562 ALA A CA 1
ATOM 8829 C C . ALA A 1 562 ? 133.202 127.303 106.407 1.00 66.19 562 ALA A C 1
ATOM 8830 O O . ALA A 1 562 ? 132.658 127.142 107.505 1.00 66.19 562 ALA A O 1
ATOM 8837 N N . LEU A 1 563 ? 132.689 128.102 105.471 1.00 65.93 563 LEU A N 1
ATOM 8838 C CA . LEU A 1 563 ? 131.409 128.765 105.694 1.00 65.93 563 LEU A CA 1
ATOM 8839 C C . LEU A 1 563 ? 130.294 127.751 105.890 1.00 65.93 563 LEU A C 1
ATOM 8840 O O . LEU A 1 563 ? 129.423 127.929 106.750 1.00 65.93 563 LEU A O 1
ATOM 8856 N N . LYS A 1 564 ? 130.302 126.679 105.100 1.00 66.51 564 LYS A N 1
ATOM 8857 C CA . LYS A 1 564 ? 129.225 125.700 105.173 1.00 66.51 564 LYS A CA 1
ATOM 8858 C C . LYS A 1 564 ? 129.203 124.996 106.524 1.00 66.51 564 LYS A C 1
ATOM 8859 O O . LYS A 1 564 ? 128.130 124.776 107.097 1.00 66.51 564 LYS A O 1
ATOM 8878 N N . ARG A 1 565 ? 130.376 124.645 107.053 1.00 64.76 565 ARG A N 1
ATOM 8879 C CA . ARG A 1 565 ? 130.430 123.894 108.304 1.00 64.76 565 ARG A CA 1
ATOM 8880 C C . ARG A 1 565 ? 129.883 124.708 109.469 1.00 64.76 565 ARG A C 1
ATOM 8881 O O . ARG A 1 565 ? 129.199 124.166 110.345 1.00 64.76 565 ARG A O 1
ATOM 8902 N N . THR A 1 566 ? 130.171 126.006 109.501 1.00 65.69 566 THR A N 1
ATOM 8903 C CA . THR A 1 566 ? 129.791 126.871 110.617 1.00 65.69 566 THR A CA 1
ATOM 8904 C C . THR A 1 566 ? 128.612 127.770 110.270 1.00 65.69 566 THR A C 1
ATOM 8905 O O . THR A 1 566 ? 128.549 128.915 110.724 1.00 65.69 566 THR A O 1
ATOM 8916 N N . SER A 1 567 ? 127.662 127.281 109.468 1.00 65.01 567 SER A N 1
ATOM 8917 C CA . SER A 1 567 ? 126.535 128.103 109.041 1.00 65.01 567 SER A CA 1
ATOM 8918 C C . SER A 1 567 ? 125.297 127.775 109.862 1.00 65.01 567 SER A C 1
ATOM 8919 O O . SER A 1 567 ? 124.895 126.604 109.920 1.00 65.01 567 SER A O 1
ATOM 8927 N N . PRO A 1 568 ? 124.663 128.763 110.505 1.00 63.92 568 PRO A N 1
ATOM 8928 C CA . PRO A 1 568 ? 123.464 128.470 111.304 1.00 63.92 568 PRO A CA 1
ATOM 8929 C C . PRO A 1 568 ? 122.245 128.110 110.472 1.00 63.92 568 PRO A C 1
ATOM 8930 O O . PRO A 1 568 ? 121.234 127.683 111.045 1.00 63.92 568 PRO A O 1
ATOM 8941 N N . GLU A 1 569 ? 122.308 128.259 109.149 1.00 64.78 569 GLU A N 1
ATOM 8942 C CA . GLU A 1 569 ? 121.110 128.183 108.321 1.00 64.78 569 GLU A CA 1
ATOM 8943 C C . GLU A 1 569 ? 120.629 126.754 108.111 1.00 64.78 569 GLU A C 1
ATOM 8944 O O . GLU A 1 569 ? 119.417 126.522 108.047 1.00 64.78 569 GLU A O 1
ATOM 8956 N N . TYR A 1 570 ? 121.539 125.785 108.011 1.00 65.67 570 TYR A N 1
ATOM 8957 C CA . TYR A 1 570 ? 121.111 124.429 107.685 1.00 65.67 570 TYR A CA 1
ATOM 8958 C C . TYR A 1 570 ? 120.317 123.813 108.828 1.00 65.67 570 TYR A C 1
ATOM 8959 O O . TYR A 1 570 ? 119.374 123.048 108.594 1.00 65.67 570 TYR A O 1
ATOM 8977 N N . LEU A 1 571 ? 120.679 124.129 110.071 1.00 63.85 571 LEU A N 1
ATOM 8978 C CA . LEU A 1 571 ? 119.813 123.775 111.189 1.00 63.85 571 LEU A CA 1
ATOM 8979 C C . LEU A 1 571 ? 118.479 124.496 111.082 1.00 63.85 571 LEU A C 1
ATOM 8980 O O . LEU A 1 571 ? 117.422 123.913 111.349 1.00 63.85 571 LEU A O 1
ATOM 8996 N N . LYS A 1 572 ? 118.511 125.772 110.695 1.00 63.56 572 LYS A N 1
ATOM 8997 C CA . LYS A 1 572 ? 117.279 126.539 110.558 1.00 63.56 572 LYS A CA 1
ATOM 8998 C C . LYS A 1 572 ? 116.339 125.900 109.543 1.00 63.56 572 LYS A C 1
ATOM 8999 O O . LYS A 1 572 ? 115.129 125.810 109.777 1.00 63.56 572 LYS A O 1
ATOM 9018 N N . LEU A 1 573 ? 116.877 125.453 108.407 1.00 65.07 573 LEU A N 1
ATOM 9019 C CA . LEU A 1 573 ? 116.041 124.859 107.369 1.00 65.07 573 LEU A CA 1
ATOM 9020 C C . LEU A 1 573 ? 115.633 123.432 107.713 1.00 65.07 573 LEU A C 1
ATOM 9021 O O . LEU A 1 573 ? 114.507 123.020 107.414 1.00 65.07 573 LEU A O 1
ATOM 9037 N N . SER A 1 574 ? 116.525 122.662 108.336 1.00 64.66 574 SER A N 1
ATOM 9038 C CA . SER A 1 574 ? 116.201 121.272 108.637 1.00 64.66 574 SER A CA 1
ATOM 9039 C C . SER A 1 574 ? 115.052 121.184 109.629 1.00 64.66 574 SER A C 1
ATOM 9040 O O . SER A 1 574 ? 114.163 120.337 109.486 1.00 64.66 574 SER A O 1
ATOM 9048 N N . ARG A 1 575 ? 115.052 122.049 110.643 1.00 65.07 575 ARG A N 1
ATOM 9049 C CA . ARG A 1 575 ? 113.882 122.172 111.502 1.00 65.07 575 ARG A CA 1
ATOM 9050 C C . ARG A 1 575 ? 112.690 122.704 110.719 1.00 65.07 575 ARG A C 1
ATOM 9051 O O . ARG A 1 575 ? 111.555 122.262 110.927 1.00 65.07 575 ARG A O 1
ATOM 9072 N N . ARG A 1 576 ? 112.930 123.652 109.811 1.00 63.22 576 ARG A N 1
ATOM 9073 C CA . ARG A 1 576 ? 111.835 124.254 109.061 1.00 63.22 576 ARG A CA 1
ATOM 9074 C C . ARG A 1 576 ? 111.088 123.213 108.237 1.00 63.22 576 ARG A C 1
ATOM 9075 O O . ARG A 1 576 ? 109.853 123.203 108.217 1.00 63.22 576 ARG A O 1
ATOM 9096 N N . LYS A 1 577 ? 111.814 122.332 107.543 1.00 65.12 577 LYS A N 1
ATOM 9097 C CA . LYS A 1 577 ? 111.139 121.306 106.754 1.00 65.12 577 LYS A CA 1
ATOM 9098 C C . LYS A 1 577 ? 110.408 120.314 107.646 1.00 65.12 577 LYS A C 1
ATOM 9099 O O . LYS A 1 577 ? 109.295 119.885 107.323 1.00 65.12 577 LYS A O 1
ATOM 9118 N N . GLU A 1 578 ? 111.010 119.941 108.775 1.00 65.10 578 GLU A N 1
ATOM 9119 C CA . GLU A 1 578 ? 110.368 118.982 109.667 1.00 65.10 578 GLU A CA 1
ATOM 9120 C C . GLU A 1 578 ? 109.087 119.559 110.251 1.00 65.10 578 GLU A C 1
ATOM 9121 O O . GLU A 1 578 ? 108.046 118.893 110.269 1.00 65.10 578 GLU A O 1
ATOM 9133 N N . GLU A 1 579 ? 109.143 120.800 110.739 1.00 64.95 579 GLU A N 1
ATOM 9134 C CA . GLU A 1 579 ? 107.943 121.417 111.291 1.00 64.95 579 GLU A CA 1
ATOM 9135 C C . GLU A 1 579 ? 106.896 121.670 110.215 1.00 64.95 579 GLU A C 1
ATOM 9136 O O . GLU A 1 579 ? 105.701 121.735 110.522 1.00 64.95 579 GLU A O 1
ATOM 9148 N N . LEU A 1 580 ? 107.315 121.814 108.957 1.00 65.21 580 LEU A N 1
ATOM 9149 C CA . LEU A 1 580 ? 106.349 121.961 107.876 1.00 65.21 580 LEU A CA 1
ATOM 9150 C C . LEU A 1 580 ? 105.754 120.621 107.470 1.00 65.21 580 LEU A C 1
ATOM 9151 O O . LEU A 1 580 ? 104.620 120.573 106.981 1.00 65.21 580 LEU A O 1
ATOM 9167 N N . CYS A 1 581 ? 106.494 119.531 107.667 1.00 65.67 581 CYS A N 1
ATOM 9168 C CA . CYS A 1 581 ? 105.921 118.204 107.474 1.00 65.67 581 CYS A CA 1
ATOM 9169 C C . CYS A 1 581 ? 104.964 117.862 108.606 1.00 65.67 581 CYS A C 1
ATOM 9170 O O . CYS A 1 581 ? 103.914 117.251 108.380 1.00 65.67 581 CYS A O 1
ATOM 9178 N N . ARG A 1 582 ? 105.314 118.247 109.833 1.00 64.35 582 ARG A N 1
ATOM 9179 C CA . ARG A 1 582 ? 104.438 117.998 110.971 1.00 64.35 582 ARG A CA 1
ATOM 9180 C C . ARG A 1 582 ? 103.200 118.885 110.916 1.00 64.35 582 ARG A C 1
ATOM 9181 O O . ARG A 1 582 ? 102.097 118.438 111.248 1.00 64.35 582 ARG A O 1
ATOM 9202 N N . ARG A 1 583 ? 103.358 120.142 110.496 1.00 64.18 583 ARG A N 1
ATOM 9203 C CA . ARG A 1 583 ? 102.200 121.021 110.370 1.00 64.18 583 ARG A CA 1
ATOM 9204 C C . ARG A 1 583 ? 101.194 120.472 109.370 1.00 64.18 583 ARG A C 1
ATOM 9205 O O . ARG A 1 583 ? 99.992 120.733 109.494 1.00 64.18 583 ARG A O 1
ATOM 9226 N N . SER A 1 584 ? 101.656 119.714 108.380 1.00 66.27 584 SER A N 1
ATOM 9227 C CA . SER A 1 584 ? 100.791 119.220 107.320 1.00 66.27 584 SER A CA 1
ATOM 9228 C C . SER A 1 584 ? 100.142 117.888 107.663 1.00 66.27 584 SER A C 1
ATOM 9229 O O . SER A 1 584 ? 99.211 117.475 106.965 1.00 66.27 584 SER A O 1
ATOM 9237 N N . ILE A 1 585 ? 100.604 117.208 108.716 1.00 65.83 585 ILE A N 1
ATOM 9238 C CA . ILE A 1 585 ? 99.876 116.057 109.238 1.00 65.83 585 ILE A CA 1
ATOM 9239 C C . ILE A 1 585 ? 98.958 116.447 110.383 1.00 65.83 585 ILE A C 1
ATOM 9240 O O . ILE A 1 585 ? 98.104 115.643 110.781 1.00 65.83 585 ILE A O 1
ATOM 9256 N N . ASN A 1 586 ? 99.108 117.652 110.933 1.00 65.91 586 ASN A N 1
ATOM 9257 C CA . ASN A 1 586 ? 98.168 118.112 111.945 1.00 65.91 586 ASN A CA 1
ATOM 9258 C C . ASN A 1 586 ? 96.918 118.692 111.303 1.00 65.91 586 ASN A C 1
ATOM 9259 O O . ASN A 1 586 ? 95.803 118.443 111.775 1.00 65.91 586 ASN A O 1
ATOM 9270 N N . TYR A 1 587 ? 97.079 119.465 110.228 1.00 65.18 587 TYR A N 1
ATOM 9271 C CA . TYR A 1 587 ? 95.923 119.872 109.441 1.00 65.18 587 TYR A CA 1
ATOM 9272 C C . TYR A 1 587 ? 95.106 118.661 109.016 1.00 65.18 587 TYR A C 1
ATOM 9273 O O . TYR A 1 587 ? 93.882 118.630 109.183 1.00 65.18 587 TYR A O 1
ATOM 9291 N N . VAL A 1 588 ? 95.774 117.649 108.458 1.00 66.27 588 VAL A N 1
ATOM 9292 C CA . VAL A 1 588 ? 95.067 116.459 107.992 1.00 66.27 588 VAL A CA 1
ATOM 9293 C C . VAL A 1 588 ? 94.283 115.823 109.131 1.00 66.27 588 VAL A C 1
ATOM 9294 O O . VAL A 1 588 ? 93.103 115.486 108.985 1.00 66.27 588 VAL A O 1
ATOM 9307 N N . ILE A 1 589 ? 94.928 115.649 110.285 1.00 65.56 589 ILE A N 1
ATOM 9308 C CA . ILE A 1 589 ? 94.268 114.979 111.400 1.00 65.56 589 ILE A CA 1
ATOM 9309 C C . ILE A 1 589 ? 93.156 115.846 111.973 1.00 65.56 589 ILE A C 1
ATOM 9310 O O . ILE A 1 589 ? 92.067 115.352 112.283 1.00 65.56 589 ILE A O 1
ATOM 9326 N N . GLU A 1 590 ? 93.409 117.144 112.142 1.00 65.61 590 GLU A N 1
ATOM 9327 C CA . GLU A 1 590 ? 92.377 118.001 112.713 1.00 65.61 590 GLU A CA 1
ATOM 9328 C C . GLU A 1 590 ? 91.193 118.146 111.767 1.00 65.61 590 GLU A C 1
ATOM 9329 O O . GLU A 1 590 ? 90.045 118.232 112.216 1.00 65.61 590 GLU A O 1
ATOM 9341 N N . LYS A 1 591 ? 91.446 118.188 110.456 1.00 65.52 591 LYS A N 1
ATOM 9342 C CA . LYS A 1 591 ? 90.341 118.327 109.513 1.00 65.52 591 LYS A CA 1
ATOM 9343 C C . LYS A 1 591 ? 89.464 117.083 109.504 1.00 65.52 591 LYS A C 1
ATOM 9344 O O . LYS A 1 591 ? 88.233 117.181 109.537 1.00 65.52 591 LYS A O 1
ATOM 9363 N N . THR A 1 592 ? 90.077 115.898 109.460 1.00 65.98 592 THR A N 1
ATOM 9364 C CA . THR A 1 592 ? 89.279 114.679 109.515 1.00 65.98 592 THR A CA 1
ATOM 9365 C C . THR A 1 592 ? 88.539 114.562 110.837 1.00 65.98 592 THR A C 1
ATOM 9366 O O . THR A 1 592 ? 87.434 114.011 110.881 1.00 65.98 592 THR A O 1
ATOM 9377 N N . ARG A 1 593 ? 89.116 115.088 111.919 1.00 66.04 593 ARG A N 1
ATOM 9378 C CA . ARG A 1 593 ? 88.494 114.945 113.229 1.00 66.04 593 ARG A CA 1
ATOM 9379 C C . ARG A 1 593 ? 87.323 115.900 113.406 1.00 66.04 593 ARG A C 1
ATOM 9380 O O . ARG A 1 593 ? 86.326 115.549 114.045 1.00 66.04 593 ARG A O 1
ATOM 9401 N N . ARG A 1 594 ? 87.413 117.106 112.845 1.00 65.26 594 ARG A N 1
ATOM 9402 C CA . ARG A 1 594 ? 86.283 118.023 112.884 1.00 65.26 594 ARG A CA 1
ATOM 9403 C C . ARG A 1 594 ? 85.189 117.628 111.903 1.00 65.26 594 ARG A C 1
ATOM 9404 O O . ARG A 1 594 ? 84.046 118.070 112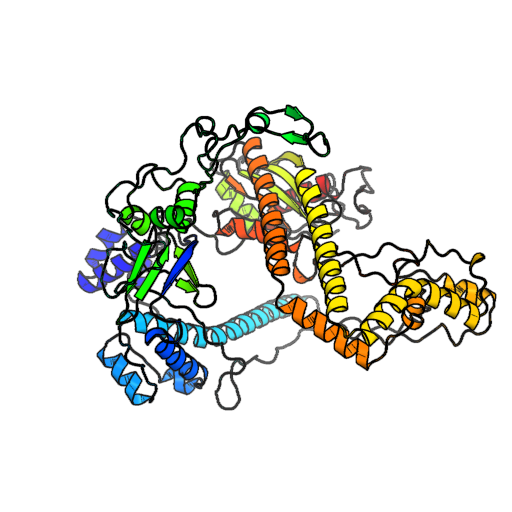.056 1.00 65.26 594 ARG A O 1
ATOM 9425 N N . ARG A 1 595 ? 85.516 116.808 110.904 1.00 65.97 595 ARG A N 1
ATOM 9426 C CA . ARG A 1 595 ? 84.557 116.353 109.907 1.00 65.97 595 ARG A CA 1
ATOM 9427 C C . ARG A 1 595 ? 83.887 115.045 110.315 1.00 65.97 595 ARG A C 1
ATOM 9428 O O . ARG A 1 595 ? 82.659 114.940 110.282 1.00 65.97 595 ARG A O 1
ATOM 9449 N N . THR A 1 596 ? 84.673 114.034 110.691 1.00 66.40 596 THR A N 1
ATOM 9450 C CA . THR A 1 596 ? 84.084 112.757 111.070 1.00 66.40 596 THR A CA 1
ATOM 9451 C C . THR A 1 596 ? 83.433 112.812 112.444 1.00 66.40 596 THR A C 1
ATOM 9452 O O . THR A 1 596 ? 82.605 111.952 112.757 1.00 66.40 596 THR A O 1
ATOM 9463 N N . GLN A 1 597 ? 83.756 113.818 113.252 1.00 65.92 597 GLN A N 1
ATOM 9464 C CA . GLN A 1 597 ? 83.194 113.940 114.592 1.00 65.92 597 GLN A CA 1
ATOM 9465 C C . GLN A 1 597 ? 83.399 112.662 115.401 1.00 65.92 597 GLN A C 1
ATOM 9466 O O . GLN A 1 597 ? 82.496 112.188 116.091 1.00 65.92 597 GLN A O 1
ATOM 9480 N N . CYS A 1 598 ? 84.602 112.093 115.312 1.00 66.73 598 CYS A N 1
ATOM 9481 C CA . CYS A 1 598 ? 84.974 110.938 116.116 1.00 66.73 598 CYS A CA 1
ATOM 9482 C C . CYS A 1 598 ? 86.294 111.216 116.818 1.00 66.73 598 CYS A C 1
ATOM 9483 O O . CYS A 1 598 ? 87.174 111.882 116.267 1.00 66.73 598 CYS A O 1
ATOM 9491 N N . GLN A 1 599 ? 86.418 110.700 118.043 1.00 67.84 599 GLN A N 1
ATOM 9492 C CA . GLN A 1 599 ? 87.646 110.886 118.810 1.00 67.84 599 GLN A CA 1
ATOM 9493 C C . GLN A 1 599 ? 88.824 110.187 118.149 1.00 67.84 599 GLN A C 1
ATOM 9494 O O . GLN A 1 599 ? 89.931 110.735 118.101 1.00 67.84 599 GLN A O 1
ATOM 9508 N N . ILE A 1 600 ? 88.605 108.984 117.633 1.00 66.59 600 ILE A N 1
ATOM 9509 C CA . ILE A 1 600 ? 89.684 108.095 117.222 1.00 66.59 600 ILE A CA 1
ATOM 9510 C C . ILE A 1 600 ? 89.831 108.174 115.710 1.00 66.59 600 ILE A C 1
ATOM 9511 O O . ILE A 1 600 ? 88.908 107.828 114.964 1.00 66.59 600 ILE A O 1
ATOM 9527 N N . VAL A 1 601 ? 90.992 108.641 115.264 1.00 66.28 601 VAL A N 1
ATOM 9528 C CA . VAL A 1 601 ? 91.341 108.716 113.852 1.00 66.28 601 VAL A CA 1
ATOM 9529 C C . VAL A 1 601 ? 92.568 107.843 113.641 1.00 66.28 601 VAL A C 1
ATOM 9530 O O . VAL A 1 601 ? 93.588 108.028 114.316 1.00 66.28 601 VAL A O 1
ATOM 9543 N N . ILE A 1 602 ? 92.474 106.900 112.711 1.00 66.94 602 ILE A N 1
ATOM 9544 C CA . ILE A 1 602 ? 93.570 105.967 112.464 1.00 66.94 602 ILE A CA 1
ATOM 9545 C C . ILE A 1 602 ? 94.038 106.145 111.023 1.00 66.94 602 ILE A C 1
ATOM 9546 O O . ILE A 1 602 ? 93.495 105.515 110.108 1.00 66.94 602 ILE A O 1
ATOM 9562 N N . PRO A 1 603 ? 95.020 107.008 110.764 1.00 66.95 603 PRO A N 1
ATOM 9563 C CA . PRO A 1 603 ? 95.402 107.270 109.373 1.00 66.95 603 PRO A CA 1
ATOM 9564 C C . PRO A 1 603 ? 96.064 106.058 108.743 1.00 66.95 603 PRO A C 1
ATOM 9565 O O . PRO A 1 603 ? 96.833 105.340 109.384 1.00 66.95 603 PRO A O 1
ATOM 9576 N N . VAL A 1 604 ? 95.768 105.851 107.464 1.00 67.88 604 VAL A N 1
ATOM 9577 C CA . VAL A 1 604 ? 96.263 104.714 106.700 1.00 67.88 604 VAL A CA 1
ATOM 9578 C C . VAL A 1 604 ? 97.248 105.245 105.675 1.00 67.88 604 VAL A C 1
ATOM 9579 O O . VAL A 1 604 ? 96.871 106.023 104.790 1.00 67.88 604 VAL A O 1
ATOM 9592 N N . ILE A 1 605 ? 98.503 104.827 105.784 1.00 68.95 605 ILE A N 1
ATOM 9593 C CA . ILE A 1 605 ? 99.530 105.299 104.871 1.00 68.95 605 ILE A CA 1
ATOM 9594 C C . ILE A 1 605 ? 100.134 104.109 104.146 1.00 68.95 605 ILE A C 1
ATOM 9595 O O . ILE A 1 605 ? 100.128 102.977 104.637 1.00 68.95 605 ILE A O 1
ATOM 9611 N N . GLU A 1 606 ? 100.660 104.385 102.961 1.00 71.60 606 GLU A N 1
ATOM 9612 C CA . GLU A 1 606 ? 101.310 103.361 102.162 1.00 71.60 606 GLU A CA 1
ATOM 9613 C C . GLU A 1 606 ? 102.597 102.889 102.829 1.00 71.60 606 GLU A C 1
ATOM 9614 O O . GLU A 1 606 ? 103.273 103.643 103.532 1.00 71.60 606 GLU A O 1
ATOM 9626 N N . ASP A 1 607 ? 102.928 101.618 102.607 1.00 72.10 607 ASP A N 1
ATOM 9627 C CA . ASP A 1 607 ? 104.132 101.013 103.176 1.00 72.10 607 ASP A CA 1
ATOM 9628 C C . ASP A 1 607 ? 105.321 101.210 102.234 1.00 72.10 607 ASP A C 1
ATOM 9629 O O . ASP A 1 607 ? 106.005 100.272 101.828 1.00 72.10 607 ASP A O 1
ATOM 9638 N N . LEU A 1 608 ? 105.559 102.471 101.896 1.00 70.77 608 LEU A N 1
ATOM 9639 C CA . LEU A 1 608 ? 106.615 102.829 100.961 1.00 70.77 608 LEU A CA 1
ATOM 9640 C C . LEU A 1 608 ? 107.968 102.809 101.657 1.00 70.77 608 LEU A C 1
ATOM 9641 O O . LEU A 1 608 ? 108.106 103.274 102.790 1.00 70.77 608 LEU A O 1
ATOM 9657 N N . ASN A 1 609 ? 108.958 102.226 100.986 1.00 72.32 609 ASN A N 1
ATOM 9658 C CA . ASN A 1 609 ? 110.308 102.150 101.530 1.00 72.32 609 ASN A CA 1
ATOM 9659 C C . ASN A 1 609 ? 111.015 103.457 101.201 1.00 72.32 609 ASN A C 1
ATOM 9660 O O . ASN A 1 609 ? 111.405 103.694 100.054 1.00 72.32 609 ASN A O 1
ATOM 9671 N N . VAL A 1 610 ? 111.198 104.299 102.222 1.00 69.44 610 VAL A N 1
ATOM 9672 C CA . VAL A 1 610 ? 111.602 105.684 102.010 1.00 69.44 610 VAL A CA 1
ATOM 9673 C C . VAL A 1 610 ? 112.990 105.823 101.413 1.00 69.44 610 VAL A C 1
ATOM 9674 O O . VAL A 1 610 ? 113.361 106.924 100.993 1.00 69.44 610 VAL A O 1
ATOM 9687 N N . ARG A 1 611 ? 113.768 104.743 101.359 1.00 72.63 611 ARG A N 1
ATOM 9688 C CA . ARG A 1 611 ? 115.126 104.864 100.848 1.00 72.63 611 ARG A CA 1
ATOM 9689 C C . ARG A 1 611 ? 115.140 105.247 99.376 1.00 72.63 611 ARG A C 1
ATOM 9690 O O . ARG A 1 611 ? 116.069 105.928 98.929 1.00 72.63 611 ARG A O 1
ATOM 9711 N N . PHE A 1 612 ? 114.132 104.831 98.610 1.00 73.96 612 PHE A N 1
ATOM 9712 C CA . PHE A 1 612 ? 114.074 105.159 97.194 1.00 73.96 612 PHE A CA 1
ATOM 9713 C C . PHE A 1 612 ? 113.091 106.276 96.877 1.00 73.96 612 PHE A C 1
ATOM 9714 O O . PHE A 1 612 ? 112.927 106.615 95.702 1.00 73.96 612 PHE A O 1
ATOM 9731 N N . PHE A 1 613 ? 112.436 106.858 97.878 1.00 70.43 613 PHE A N 1
ATOM 9732 C CA . PHE A 1 613 ? 111.652 108.078 97.688 1.00 70.43 613 PHE A CA 1
ATOM 9733 C C . PHE A 1 613 ? 112.445 109.248 98.256 1.00 70.43 613 PHE A C 1
ATOM 9734 O O . PHE A 1 613 ? 112.273 109.638 99.411 1.00 70.43 613 PHE A O 1
ATOM 9751 N N . HIS A 1 614 ? 113.306 109.808 97.437 1.00 68.03 614 HIS A N 1
ATOM 9752 C CA . HIS A 1 614 ? 114.098 110.978 97.795 1.00 68.03 614 HIS A CA 1
ATOM 9753 C C . HIS A 1 614 ? 113.935 112.113 96.800 1.00 68.03 614 HIS A C 1
ATOM 9754 O O . HIS A 1 614 ? 113.955 113.281 97.193 1.00 68.03 614 HIS A O 1
ATOM 9768 N N . GLY A 1 615 ? 113.776 111.794 95.524 1.00 66.90 615 GLY A N 1
ATOM 9769 C CA . GLY A 1 615 ? 113.708 112.792 94.483 1.00 66.90 615 GLY A CA 1
ATOM 9770 C C . GLY A 1 615 ? 115.075 113.353 94.133 1.00 66.90 615 GLY A C 1
ATOM 9771 O O . GLY A 1 615 ? 116.124 112.780 94.438 1.00 66.90 615 GLY A O 1
ATOM 9775 N N . SER A 1 616 ? 115.045 114.511 93.483 1.00 66.01 616 SER A N 1
ATOM 9776 C CA . SER A 1 616 ? 116.247 115.142 92.961 1.00 66.01 616 SER A CA 1
ATOM 9777 C C . SER A 1 616 ? 116.032 116.646 92.932 1.00 66.01 616 SER A C 1
ATOM 9778 O O . SER A 1 616 ? 114.928 117.140 93.166 1.00 66.01 616 SER A O 1
ATOM 9786 N N . GLY A 1 617 ? 117.105 117.376 92.643 1.00 65.79 617 GLY A N 1
ATOM 9787 C CA . GLY A 1 617 ? 116.980 118.783 92.344 1.00 65.79 617 GLY A CA 1
ATOM 9788 C C . GLY A 1 617 ? 116.499 118.985 90.920 1.00 65.79 617 GLY A C 1
ATOM 9789 O O . GLY A 1 617 ? 116.175 118.042 90.199 1.00 65.79 617 GLY A O 1
ATOM 9793 N N . LYS A 1 618 ? 116.445 120.248 90.511 1.00 67.29 618 LYS A N 1
ATOM 9794 C CA . LYS A 1 618 ? 115.901 120.602 89.208 1.00 67.29 618 LYS A CA 1
ATOM 9795 C C . LYS A 1 618 ? 116.691 121.751 88.606 1.00 67.29 618 LYS A C 1
ATOM 9796 O O . LYS A 1 618 ? 117.072 122.688 89.312 1.00 67.29 618 LYS A O 1
ATOM 9815 N N . ARG A 1 619 ? 116.943 121.669 87.304 1.00 69.45 619 ARG A N 1
ATOM 9816 C CA . ARG A 1 619 ? 117.370 122.824 86.532 1.00 69.45 619 ARG A CA 1
ATOM 9817 C C . ARG A 1 619 ? 116.361 123.061 85.420 1.00 69.45 619 ARG A C 1
ATOM 9818 O O . ARG A 1 619 ? 115.931 122.118 84.749 1.00 69.45 619 ARG A O 1
ATOM 9839 N N . LEU A 1 620 ? 115.996 124.318 85.219 1.00 70.62 620 LEU A N 1
ATOM 9840 C CA . LEU A 1 620 ? 115.117 124.658 84.111 1.00 70.62 620 LEU A CA 1
ATOM 9841 C C . LEU A 1 620 ? 115.861 124.420 82.804 1.00 70.62 620 LEU A C 1
ATOM 9842 O O . LEU A 1 620 ? 117.015 124.844 82.674 1.00 70.62 620 LEU A O 1
ATOM 9858 N N . PRO A 1 621 ? 115.258 123.756 81.820 1.00 73.77 621 PRO A N 1
ATOM 9859 C CA . PRO A 1 621 ? 115.974 123.557 80.557 1.00 73.77 621 PRO A CA 1
ATOM 9860 C C . PRO A 1 621 ? 116.305 124.897 79.920 1.00 73.77 621 PRO A C 1
ATOM 9861 O O . PRO A 1 621 ? 115.538 125.857 80.012 1.00 73.77 621 PRO A O 1
ATOM 9872 N N . GLY A 1 622 ? 117.457 124.955 79.282 1.00 79.05 622 GLY A N 1
ATOM 9873 C CA . GLY A 1 622 ? 117.951 126.177 78.681 1.00 79.05 622 GLY A CA 1
ATOM 9874 C C . GLY A 1 622 ? 119.463 126.163 78.633 1.00 79.05 622 GLY A C 1
ATOM 9875 O O . GLY A 1 622 ? 120.134 125.389 79.312 1.00 79.05 622 GLY A O 1
ATOM 9879 N N . TRP A 1 623 ? 120.017 127.045 77.801 1.00 79.39 623 TRP A N 1
ATOM 9880 C CA . TRP A 1 623 ? 121.466 127.202 77.777 1.00 79.39 623 TRP A CA 1
ATOM 9881 C C . TRP A 1 623 ? 121.949 128.057 78.940 1.00 79.39 623 TRP A C 1
ATOM 9882 O O . TRP A 1 623 ? 123.023 127.808 79.497 1.00 79.39 623 TRP A O 1
ATOM 9903 N N . ASP A 1 624 ? 121.161 129.061 79.323 1.00 76.54 624 ASP A N 1
ATOM 9904 C CA . ASP A 1 624 ? 121.546 129.926 80.431 1.00 76.54 624 ASP A CA 1
ATOM 9905 C C . ASP A 1 624 ? 121.646 129.154 81.738 1.00 76.54 624 ASP A C 1
ATOM 9906 O O . ASP A 1 624 ? 122.402 129.550 82.633 1.00 76.54 624 ASP A O 1
ATOM 9915 N N . ASN A 1 625 ? 120.905 128.056 81.871 1.00 74.02 625 ASN A N 1
ATOM 9916 C CA . ASN A 1 625 ? 120.774 127.356 83.140 1.00 74.02 625 ASN A CA 1
ATOM 9917 C C . ASN A 1 625 ? 121.620 126.092 83.209 1.00 74.02 625 ASN A C 1
ATOM 9918 O O . ASN A 1 625 ? 121.423 125.277 84.114 1.00 74.02 625 ASN A O 1
ATOM 9929 N N . PHE A 1 626 ? 122.551 125.903 82.273 1.00 76.28 626 PHE A N 1
ATOM 9930 C CA . PHE A 1 626 ? 123.544 124.847 82.429 1.00 76.28 626 PHE A CA 1
ATOM 9931 C C . PHE A 1 626 ? 124.606 125.219 83.450 1.00 76.28 626 PHE A C 1
ATOM 9932 O O . PHE A 1 626 ? 125.146 124.337 84.126 1.00 76.28 626 PHE A O 1
ATOM 9949 N N . PHE A 1 627 ? 124.914 126.507 83.576 1.00 76.01 627 PHE A N 1
ATOM 9950 C CA . PHE A 1 627 ? 126.001 126.974 84.421 1.00 76.01 627 PHE A CA 1
ATOM 9951 C C . PHE A 1 627 ? 125.525 127.523 85.757 1.00 76.01 627 PHE A C 1
ATOM 9952 O O . PHE A 1 627 ? 126.355 127.930 86.574 1.00 76.01 627 PHE A O 1
ATOM 9969 N N . THR A 1 628 ? 124.221 127.546 85.999 1.00 72.06 628 THR A N 1
ATOM 9970 C CA . THR A 1 628 ? 123.691 127.865 87.313 1.00 72.06 628 THR A CA 1
ATOM 9971 C C . THR A 1 628 ? 123.564 126.590 88.140 1.00 72.06 628 THR A C 1
ATOM 9972 O O . THR A 1 628 ? 123.656 125.473 87.629 1.00 72.06 628 THR A O 1
ATOM 9983 N N . ALA A 1 629 ? 123.347 126.766 89.437 1.00 68.92 629 ALA A N 1
ATOM 9984 C CA . ALA A 1 629 ? 123.208 125.624 90.321 1.00 68.92 629 ALA A CA 1
ATOM 9985 C C . ALA A 1 629 ? 121.782 125.087 90.272 1.00 68.92 629 ALA A C 1
ATOM 9986 O O . ALA A 1 629 ? 120.834 125.792 89.920 1.00 68.92 629 ALA A O 1
ATOM 9993 N N . LYS A 1 630 ? 121.641 123.816 90.634 1.00 66.89 630 LYS A N 1
ATOM 9994 C CA . LYS A 1 630 ? 120.337 123.170 90.599 1.00 66.89 630 LYS A CA 1
ATOM 9995 C C . LYS A 1 630 ? 119.440 123.717 91.701 1.00 66.89 630 LYS A C 1
ATOM 9996 O O . LYS A 1 630 ? 119.801 123.692 92.881 1.00 66.89 630 LYS A O 1
ATOM 10015 N N . LYS A 1 631 ? 118.263 124.201 91.317 1.00 65.38 631 LYS A N 1
ATOM 10016 C CA . LYS A 1 631 ? 117.254 124.550 92.306 1.00 65.38 631 LYS A CA 1
ATOM 10017 C C . LYS A 1 631 ? 116.855 123.292 93.062 1.00 65.38 631 LYS A C 1
ATOM 10018 O O . LYS A 1 631 ? 116.673 122.227 92.468 1.00 65.38 631 LYS A O 1
ATOM 10037 N N . GLU A 1 632 ? 116.719 123.405 94.378 1.00 66.26 632 GLU A N 1
ATOM 10038 C CA . GLU A 1 632 ? 116.511 122.215 95.190 1.00 66.26 632 GLU A CA 1
ATOM 10039 C C . GLU A 1 632 ? 115.047 121.807 95.123 1.00 66.26 632 GLU A C 1
ATOM 10040 O O . GLU A 1 632 ? 114.152 122.634 95.317 1.00 66.26 632 GLU A O 1
ATOM 10052 N N . ASN A 1 633 ? 114.808 120.524 94.844 1.00 66.15 633 ASN A N 1
ATOM 10053 C CA . ASN A 1 633 ? 113.460 120.020 94.618 1.00 66.15 633 ASN A CA 1
ATOM 10054 C C . ASN A 1 633 ? 113.237 118.677 95.307 1.00 66.15 633 ASN A C 1
ATOM 10055 O O . ASN A 1 633 ? 112.463 117.848 94.817 1.00 66.15 633 ASN A O 1
ATOM 10066 N N . ARG A 1 634 ? 113.896 118.436 96.436 1.00 66.77 634 ARG A N 1
ATOM 10067 C CA . ARG A 1 634 ? 113.792 117.133 97.074 1.00 66.77 634 ARG A CA 1
ATOM 10068 C C . ARG A 1 634 ? 112.390 116.923 97.631 1.00 66.77 634 ARG A C 1
ATOM 10069 O O . ARG A 1 634 ? 111.693 117.872 97.996 1.00 66.77 634 ARG A O 1
ATOM 10090 N N . TRP A 1 635 ? 111.978 115.661 97.681 1.00 68.03 635 TRP A N 1
ATOM 10091 C CA . TRP A 1 635 ? 110.601 115.327 98.009 1.00 68.03 635 TRP A CA 1
ATOM 10092 C C . TRP A 1 635 ? 110.378 115.312 99.514 1.00 68.03 635 TRP A C 1
ATOM 10093 O O . TRP A 1 635 ? 111.263 114.952 100.294 1.00 68.03 635 TRP A O 1
ATOM 10114 N N . PHE A 1 636 ? 109.172 115.702 99.917 1.00 66.55 636 PHE A N 1
ATOM 10115 C CA . PHE A 1 636 ? 108.741 115.608 101.303 1.00 66.55 636 PHE A CA 1
ATOM 10116 C C . PHE A 1 636 ? 108.170 114.240 101.651 1.00 66.55 636 PHE A C 1
ATOM 10117 O O . PHE A 1 636 ? 107.557 114.094 102.713 1.00 66.55 636 PHE A O 1
ATOM 10134 N N . ILE A 1 637 ? 108.351 113.235 100.792 1.00 68.55 637 ILE A N 1
ATOM 10135 C CA . ILE A 1 637 ? 107.766 111.925 101.069 1.00 68.55 637 ILE A CA 1
ATOM 10136 C C . ILE A 1 637 ? 108.333 111.353 102.362 1.00 68.55 637 ILE A C 1
ATOM 10137 O O . ILE A 1 637 ? 107.596 110.837 103.209 1.00 68.55 637 ILE A O 1
ATOM 10153 N N . GLN A 1 638 ? 109.654 111.432 102.532 1.00 68.02 638 GLN A N 1
ATOM 10154 C CA . GLN A 1 638 ? 110.259 110.914 103.753 1.00 68.02 638 GLN A CA 1
ATOM 10155 C C . GLN A 1 638 ? 109.775 111.685 104.970 1.00 68.02 638 GLN A C 1
ATOM 10156 O O . GLN A 1 638 ? 109.455 111.093 106.007 1.00 68.02 638 GLN A O 1
ATOM 10170 N N . GLY A 1 639 ? 109.712 113.011 104.861 1.00 66.62 639 GLY A N 1
ATOM 10171 C CA . GLY A 1 639 ? 109.231 113.809 105.974 1.00 66.62 639 GLY A CA 1
ATOM 10172 C C . GLY A 1 639 ? 107.835 113.413 106.408 1.00 66.62 639 GLY A C 1
ATOM 10173 O O . GLY A 1 639 ? 107.588 113.140 107.584 1.00 66.62 639 GLY A O 1
ATOM 10177 N N . LEU A 1 640 ? 106.899 113.383 105.458 1.00 67.36 640 LEU A N 1
ATOM 10178 C CA . LEU A 1 640 ? 105.508 113.117 105.802 1.00 67.36 640 LEU A CA 1
ATOM 10179 C C . LEU A 1 640 ? 105.279 111.656 106.161 1.00 67.36 640 LEU A C 1
ATOM 10180 O O . LEU A 1 640 ? 104.387 111.351 106.960 1.00 67.36 640 LEU A O 1
ATOM 10196 N N . HIS A 1 641 ? 106.063 110.741 105.590 1.00 67.29 641 HIS A N 1
ATOM 10197 C CA . HIS A 1 641 ? 105.953 109.345 105.994 1.00 67.29 641 HIS A CA 1
ATOM 10198 C C . HIS A 1 641 ? 106.374 109.165 107.444 1.00 67.29 641 HIS A C 1
ATOM 10199 O O . HIS A 1 641 ? 105.745 108.407 108.190 1.00 67.29 641 HIS A O 1
ATOM 10213 N N . LYS A 1 642 ? 107.444 109.845 107.860 1.00 67.18 642 LYS A N 1
ATOM 10214 C CA . LYS A 1 642 ? 107.885 109.726 109.243 1.00 67.18 642 LYS A CA 1
ATOM 10215 C C . LYS A 1 642 ? 106.922 110.418 110.194 1.00 67.18 642 LYS A C 1
ATOM 10216 O O . LYS A 1 642 ? 106.684 109.921 111.298 1.00 67.18 642 LYS A O 1
ATOM 10235 N N . ALA A 1 643 ? 106.301 111.515 109.757 1.00 65.93 643 ALA A N 1
ATOM 10236 C CA . ALA A 1 643 ? 105.448 112.286 110.654 1.00 65.93 643 ALA A CA 1
ATOM 10237 C C . ALA A 1 643 ? 104.187 111.517 111.013 1.00 65.93 643 ALA A C 1
ATOM 10238 O O . ALA A 1 643 ? 103.688 111.634 112.137 1.00 65.93 643 ALA A O 1
ATOM 10245 N N . PHE A 1 644 ? 103.659 110.734 110.074 1.00 67.11 644 PHE A N 1
ATOM 10246 C CA . PHE A 1 644 ? 102.511 109.886 110.370 1.00 67.11 644 PHE A CA 1
ATOM 10247 C C . PHE A 1 644 ? 102.920 108.714 111.250 1.00 67.11 644 PHE A C 1
ATOM 10248 O O . PHE A 1 644 ? 102.202 108.353 112.188 1.00 67.11 644 PHE A O 1
ATOM 10265 N N . SER A 1 645 ? 104.066 108.100 110.956 1.00 66.94 645 SER A N 1
ATOM 10266 C CA . SER A 1 645 ? 104.574 107.029 111.801 1.00 66.94 645 SER A CA 1
ATOM 10267 C C . SER A 1 645 ? 104.925 107.525 113.196 1.00 66.94 645 SER A C 1
ATOM 10268 O O . SER A 1 645 ? 105.004 106.716 114.125 1.00 66.94 645 SER A O 1
ATOM 10276 N N . ASP A 1 646 ? 105.141 108.832 113.366 1.00 67.20 646 ASP A N 1
ATOM 10277 C CA . ASP A 1 646 ? 105.417 109.373 114.693 1.00 67.20 646 ASP A CA 1
ATOM 10278 C C . ASP A 1 646 ? 104.135 109.610 115.479 1.00 67.20 646 ASP A C 1
ATOM 10279 O O . ASP A 1 646 ? 104.149 109.541 116.713 1.00 67.20 646 ASP A O 1
ATOM 10288 N N . LEU A 1 647 ? 103.023 109.883 114.793 1.00 65.95 647 LEU A N 1
ATOM 10289 C CA . LEU A 1 647 ? 101.733 109.936 115.472 1.00 65.95 647 LEU A CA 1
ATOM 10290 C C . LEU A 1 647 ? 101.466 108.646 116.231 1.00 65.95 647 LEU A C 1
ATOM 10291 O O . LEU A 1 647 ? 100.736 108.646 117.228 1.00 65.95 647 LEU A O 1
ATOM 10307 N N . ARG A 1 648 ? 102.057 107.541 115.781 1.00 67.01 648 ARG A N 1
ATOM 10308 C CA . ARG A 1 648 ? 101.859 106.260 116.447 1.00 67.01 648 ARG A CA 1
ATOM 10309 C C . ARG A 1 648 ? 102.337 106.313 117.890 1.00 67.01 648 ARG A C 1
ATOM 10310 O O . ARG A 1 648 ? 101.652 105.824 118.795 1.00 67.01 648 ARG A O 1
ATOM 10331 N N . THR A 1 649 ? 103.509 106.896 118.128 1.00 66.19 649 THR A N 1
ATOM 10332 C CA . THR A 1 649 ? 104.098 106.911 119.460 1.00 66.19 649 THR A CA 1
ATOM 10333 C C . THR A 1 649 ? 103.852 108.216 120.201 1.00 66.19 649 THR A C 1
ATOM 10334 O O . THR A 1 649 ? 103.582 108.192 121.405 1.00 66.19 649 THR A O 1
ATOM 10345 N N . HIS A 1 650 ? 103.951 109.357 119.517 1.00 64.44 650 HIS A N 1
ATOM 10346 C CA . HIS A 1 650 ? 103.790 110.633 120.205 1.00 64.44 650 HIS A CA 1
ATOM 10347 C C . HIS A 1 650 ? 102.390 110.786 120.785 1.00 64.44 650 HIS A C 1
ATOM 10348 O O . HIS A 1 650 ? 102.232 111.269 121.912 1.00 64.44 650 HIS A O 1
ATOM 10362 N N . ARG A 1 651 ? 101.357 110.386 120.035 1.00 64.38 651 ARG A N 1
ATOM 10363 C CA . ARG A 1 651 ? 99.977 110.539 120.485 1.00 64.38 651 ARG A CA 1
ATOM 10364 C C . ARG A 1 651 ? 99.225 109.215 120.547 1.00 64.38 651 ARG A C 1
ATOM 10365 O O . ARG A 1 651 ? 97.991 109.212 120.579 1.00 64.38 651 ARG A O 1
ATOM 10386 N N . SER A 1 652 ? 99.930 108.090 120.571 1.00 65.80 652 SER A N 1
ATOM 10387 C CA . SER A 1 652 ? 99.308 106.777 120.707 1.00 65.80 652 SER A CA 1
ATOM 10388 C C . SER A 1 652 ? 98.348 106.462 119.564 1.00 65.80 652 SER A C 1
ATOM 10389 O O . SER A 1 652 ? 97.520 105.554 119.685 1.00 65.80 652 SER A O 1
ATOM 10397 N N . PHE A 1 653 ? 98.429 107.189 118.453 1.00 66.08 653 PHE A N 1
ATOM 10398 C CA . PHE A 1 653 ? 97.559 106.899 117.322 1.00 66.08 653 PHE A CA 1
ATOM 10399 C C . PHE A 1 653 ? 97.810 105.487 116.809 1.00 66.08 653 PHE A C 1
ATOM 10400 O O . PHE A 1 653 ? 98.907 104.941 116.935 1.00 66.08 653 PHE A O 1
ATOM 10417 N N . TYR A 1 654 ? 96.770 104.884 116.244 1.00 66.43 654 TYR A N 1
ATOM 10418 C CA . TYR A 1 654 ? 96.958 103.727 115.385 1.00 66.43 654 TYR A CA 1
ATOM 10419 C C . TYR A 1 654 ? 97.452 104.187 114.021 1.00 66.43 654 TYR A C 1
ATOM 10420 O O . TYR A 1 654 ? 97.036 105.233 113.517 1.00 66.43 654 TYR A O 1
ATOM 10438 N N . VAL A 1 655 ? 98.344 103.405 113.425 1.00 68.33 655 VAL A N 1
ATOM 10439 C CA . VAL A 1 655 ? 98.846 103.666 112.083 1.00 68.33 655 VAL A CA 1
ATOM 10440 C C . VAL A 1 655 ? 98.751 102.378 111.284 1.00 68.33 655 VAL A C 1
ATOM 10441 O O . VAL A 1 655 ? 99.009 101.291 111.811 1.00 68.33 655 VAL A O 1
ATOM 10454 N N . PHE A 1 656 ? 98.380 102.499 110.013 1.00 68.13 656 PHE A N 1
ATOM 10455 C CA . PHE A 1 656 ? 98.187 101.349 109.137 1.00 68.13 656 PHE A CA 1
ATOM 10456 C C . PHE A 1 656 ? 99.164 101.453 107.974 1.00 68.13 656 PHE A C 1
ATOM 10457 O O . PHE A 1 656 ? 99.027 102.332 107.117 1.00 68.13 656 PHE A O 1
ATOM 10474 N N . GLU A 1 657 ? 100.147 100.559 107.952 1.00 70.65 657 GLU A N 1
ATOM 10475 C CA . GLU A 1 657 ? 101.059 100.401 106.826 1.00 70.65 657 GLU A CA 1
ATOM 10476 C C . GLU A 1 657 ? 100.562 99.250 105.959 1.00 70.65 657 GLU A C 1
ATOM 10477 O O . GLU A 1 657 ? 100.469 98.111 106.427 1.00 70.65 657 GLU A O 1
ATOM 10489 N N . VAL A 1 658 ? 100.249 99.549 104.704 1.00 71.13 658 VAL A N 1
ATOM 10490 C CA . VAL A 1 658 ? 99.584 98.613 103.805 1.00 71.13 658 VAL A CA 1
ATOM 10491 C C . VAL A 1 658 ? 100.233 98.724 102.437 1.00 71.13 658 VAL A C 1
ATOM 10492 O O . VAL A 1 658 ? 100.482 99.829 101.945 1.00 71.13 658 VAL A O 1
ATOM 10505 N N . ARG A 1 659 ? 100.502 97.583 101.822 1.00 73.20 659 ARG A N 1
ATOM 10506 C CA . ARG A 1 659 ? 101.350 97.559 100.641 1.00 73.20 659 ARG A CA 1
ATOM 10507 C C . ARG A 1 659 ? 100.652 98.279 99.495 1.00 73.20 659 ARG A C 1
ATOM 10508 O O . ARG A 1 659 ? 99.536 97.891 99.123 1.00 73.20 659 ARG A O 1
ATOM 10529 N N . PRO A 1 660 ? 101.260 99.323 98.903 1.00 73.00 660 PRO A N 1
ATOM 10530 C CA . PRO A 1 660 ? 100.652 100.023 97.766 1.00 73.00 660 PRO A CA 1
ATOM 10531 C C . PRO A 1 660 ? 101.002 99.377 96.429 1.00 73.00 660 PRO A C 1
ATOM 10532 O O . PRO A 1 660 ? 101.505 100.033 95.511 1.00 73.00 660 PRO A O 1
ATOM 10543 N N . GLU A 1 661 ? 100.733 98.081 96.305 1.00 76.04 661 GLU A N 1
ATOM 10544 C CA . GLU A 1 661 ? 101.155 97.362 95.110 1.00 76.04 661 GLU A CA 1
ATOM 10545 C C . GLU A 1 661 ? 100.429 97.879 93.875 1.00 76.04 661 GLU A C 1
ATOM 10546 O O . GLU A 1 661 ? 101.054 98.379 92.935 1.00 76.04 661 GLU A O 1
ATOM 10558 N N . ARG A 1 662 ? 99.100 97.797 93.872 1.00 74.43 662 ARG A N 1
ATOM 10559 C CA . ARG A 1 662 ? 98.297 98.191 92.722 1.00 74.43 662 ARG A CA 1
ATOM 10560 C C . ARG A 1 662 ? 97.302 99.292 93.066 1.00 74.43 662 ARG A C 1
ATOM 10561 O O . ARG A 1 662 ? 96.314 99.477 92.350 1.00 74.43 662 ARG A O 1
ATOM 10582 N N . THR A 1 663 ? 97.543 100.037 94.143 1.00 72.94 663 THR A N 1
ATOM 10583 C CA . THR A 1 663 ? 96.564 101.025 94.575 1.00 72.94 663 THR A CA 1
ATOM 10584 C C . THR A 1 663 ? 96.443 102.153 93.559 1.00 72.94 663 THR A C 1
ATOM 10585 O O . THR A 1 663 ? 95.333 102.569 93.207 1.00 72.94 663 THR A O 1
ATOM 10596 N N . SER A 1 664 ? 97.576 102.660 93.075 1.00 73.51 664 SER A N 1
ATOM 10597 C CA . SER A 1 664 ? 97.562 103.735 92.092 1.00 73.51 664 SER A CA 1
ATOM 10598 C C . SER A 1 664 ? 97.049 103.293 90.727 1.00 73.51 664 SER A C 1
ATOM 10599 O O . SER A 1 664 ? 96.905 104.142 89.841 1.00 73.51 664 SER A O 1
ATOM 10607 N N . ILE A 1 665 ? 96.776 102.003 90.530 1.00 74.53 665 ILE A N 1
ATOM 10608 C CA . ILE A 1 665 ? 96.417 101.456 89.227 1.00 74.53 665 ILE A CA 1
ATOM 10609 C C . ILE A 1 665 ? 95.007 100.878 89.229 1.00 74.53 665 ILE A C 1
ATOM 10610 O O . ILE A 1 665 ? 94.183 101.223 88.377 1.00 74.53 665 ILE A O 1
ATOM 10626 N N . THR A 1 666 ? 94.713 99.989 90.175 1.00 74.04 666 THR A N 1
ATOM 10627 C CA . THR A 1 666 ? 93.482 99.212 90.109 1.00 74.04 666 THR A CA 1
ATOM 10628 C C . THR A 1 666 ? 92.269 100.132 90.088 1.00 74.04 666 THR A C 1
ATOM 10629 O O . THR A 1 666 ? 92.047 100.908 91.022 1.00 74.04 666 THR A O 1
ATOM 10640 N N . CYS A 1 667 ? 91.501 100.049 89.010 1.00 74.36 667 CYS A N 1
ATOM 10641 C CA . CYS A 1 667 ? 90.264 100.807 88.907 1.00 74.36 667 CYS A CA 1
ATOM 10642 C C . CYS A 1 667 ? 89.422 100.614 90.167 1.00 74.36 667 CYS A C 1
ATOM 10643 O O . CYS A 1 667 ? 89.288 99.484 90.654 1.00 74.36 667 CYS A O 1
ATOM 10650 N N . PRO A 1 668 ? 88.849 101.682 90.728 1.00 72.01 668 PRO A N 1
ATOM 10651 C CA . PRO A 1 668 ? 87.959 101.493 91.889 1.00 72.01 668 PRO A CA 1
ATOM 10652 C C . PRO A 1 668 ? 86.780 100.582 91.593 1.00 72.01 668 PRO A C 1
ATOM 10653 O O . PRO A 1 668 ? 86.469 99.693 92.395 1.00 72.01 668 PRO A O 1
ATOM 10664 N N . LYS A 1 669 ? 86.102 100.790 90.463 1.00 72.01 669 LYS A N 1
ATOM 10665 C CA . LYS A 1 669 ? 84.862 100.068 90.196 1.00 72.01 669 LYS A CA 1
ATOM 10666 C C . LYS A 1 669 ? 85.112 98.592 89.905 1.00 72.01 669 LYS A C 1
ATOM 10667 O O . LYS A 1 669 ? 84.374 97.729 90.395 1.00 72.01 669 LYS A O 1
ATOM 10686 N N . CYS A 1 670 ? 86.134 98.277 89.113 1.00 74.35 670 CYS A N 1
ATOM 10687 C CA . CYS A 1 670 ? 86.341 96.926 88.611 1.00 74.35 670 CYS A CA 1
ATOM 10688 C C . CYS A 1 670 ? 87.734 96.426 88.971 1.00 74.35 670 CYS A C 1
ATOM 10689 O O . CYS A 1 670 ? 88.682 97.206 89.101 1.00 74.35 670 CYS A O 1
ATOM 10696 N N . GLY A 1 671 ? 87.840 95.108 89.118 1.00 75.42 671 GLY A N 1
ATOM 10697 C CA . GLY A 1 671 ? 89.047 94.447 89.577 1.00 75.42 671 GLY A CA 1
ATOM 10698 C C . GLY A 1 671 ? 90.151 94.318 88.547 1.00 75.42 671 GLY A C 1
ATOM 10699 O O . GLY A 1 671 ? 91.026 93.457 88.682 1.00 75.42 671 GLY A O 1
ATOM 10703 N N . HIS A 1 672 ? 90.128 95.156 87.516 1.00 75.15 672 HIS A N 1
ATOM 10704 C CA . HIS A 1 672 ? 91.061 95.063 86.400 1.00 75.15 672 HIS A CA 1
ATOM 10705 C C . HIS A 1 672 ? 92.185 96.069 86.620 1.00 75.15 672 HIS A C 1
ATOM 10706 O O . HIS A 1 672 ? 91.932 97.269 86.766 1.00 75.15 672 HIS A O 1
ATOM 10720 N N . CYS A 1 673 ? 93.424 95.571 86.641 1.00 75.06 673 CYS A N 1
ATOM 10721 C CA . CYS A 1 673 ? 94.561 96.293 87.200 1.00 75.06 673 CYS A CA 1
ATOM 10722 C C . CYS A 1 673 ? 95.634 96.615 86.166 1.00 75.06 673 CYS A C 1
ATOM 10723 O O . CYS A 1 673 ? 96.771 96.912 86.544 1.00 75.06 673 CYS A O 1
ATOM 10731 N N . GLU A 1 674 ? 95.311 96.552 84.875 1.00 74.57 674 GLU A N 1
ATOM 10732 C CA . GLU A 1 674 ? 96.318 96.765 83.843 1.00 74.57 674 GLU A CA 1
ATOM 10733 C C . GLU A 1 674 ? 97.120 98.026 84.136 1.00 74.57 674 GLU A C 1
ATOM 10734 O O . GLU A 1 674 ? 96.593 99.011 84.657 1.00 74.57 674 GLU A O 1
ATOM 10746 N N . VAL A 1 675 ? 98.412 97.983 83.800 1.00 73.20 675 VAL A N 1
ATOM 10747 C CA . VAL A 1 675 ? 99.325 99.065 84.153 1.00 73.20 675 VAL A CA 1
ATOM 10748 C C . VAL A 1 675 ? 99.109 100.317 83.321 1.00 73.20 675 VAL A C 1
ATOM 10749 O O . VAL A 1 675 ? 99.645 101.376 83.666 1.00 73.20 675 VAL A O 1
ATOM 10762 N N . GLY A 1 676 ? 98.347 100.229 82.236 1.00 73.75 676 GLY A N 1
ATOM 10763 C CA . GLY A 1 676 ? 98.156 101.346 81.339 1.00 73.75 676 GLY A CA 1
ATOM 10764 C C . GLY A 1 676 ? 97.033 102.287 81.701 1.00 73.75 676 GLY A C 1
ATOM 10765 O O . GLY A 1 676 ? 96.844 103.294 81.013 1.00 73.75 676 GLY A O 1
ATOM 10769 N N . ASN A 1 677 ? 96.271 102.001 82.759 1.00 73.01 677 ASN A N 1
ATOM 10770 C CA . ASN A 1 677 ? 95.201 102.912 83.148 1.00 73.01 677 ASN A CA 1
ATOM 10771 C C . ASN A 1 677 ? 95.765 104.218 83.688 1.00 73.01 677 ASN A C 1
ATOM 10772 O O . ASN A 1 677 ? 95.275 105.301 83.346 1.00 73.01 677 ASN A O 1
ATOM 10783 N N . ARG A 1 678 ? 96.796 104.139 84.521 1.00 73.41 678 ARG A N 1
ATOM 10784 C CA . ARG A 1 678 ? 97.431 105.341 85.036 1.00 73.41 678 ARG A CA 1
ATOM 10785 C C . ARG A 1 678 ? 98.172 106.062 83.919 1.00 73.41 678 ARG A C 1
ATOM 10786 O O . ARG A 1 678 ? 98.769 105.432 83.043 1.00 73.41 678 ARG A O 1
ATOM 10807 N N . ASP A 1 679 ? 98.133 107.396 83.949 1.00 73.57 679 ASP A N 1
ATOM 10808 C CA . ASP A 1 679 ? 98.914 108.177 82.998 1.00 73.57 679 ASP A CA 1
ATOM 10809 C C . ASP A 1 679 ? 99.639 109.349 83.654 1.00 73.57 679 ASP A C 1
ATOM 10810 O O . ASP A 1 679 ? 100.023 110.290 82.950 1.00 73.57 679 ASP A O 1
ATOM 10819 N N . GLY A 1 680 ? 99.826 109.334 84.973 1.00 72.65 680 GLY A N 1
ATOM 10820 C CA . GLY A 1 680 ? 100.304 110.520 85.658 1.00 72.65 680 GLY A CA 1
ATOM 10821 C C . GLY A 1 680 ? 99.319 110.973 86.714 1.00 72.65 680 GLY A C 1
ATOM 10822 O O . GLY A 1 680 ? 99.089 110.273 87.704 1.00 72.65 680 GLY A O 1
ATOM 10826 N N . GLU A 1 681 ? 98.733 112.153 86.507 1.00 73.83 681 GLU A N 1
ATOM 10827 C CA . GLU A 1 681 ? 97.660 112.664 87.347 1.00 73.83 681 GLU A CA 1
ATOM 10828 C C . GLU A 1 681 ? 96.352 112.721 86.568 1.00 73.83 681 GLU A C 1
ATOM 10829 O O . GLU A 1 681 ? 95.519 113.604 86.787 1.00 73.83 681 GLU A O 1
ATOM 10841 N N . ALA A 1 682 ? 96.174 111.777 85.642 1.00 71.76 682 ALA A N 1
ATOM 10842 C CA . ALA A 1 682 ? 94.928 111.589 84.899 1.00 71.76 682 ALA A CA 1
ATOM 10843 C C . ALA A 1 682 ? 94.727 110.082 84.754 1.00 71.76 682 ALA A C 1
ATOM 10844 O O . ALA A 1 682 ? 95.262 109.462 83.831 1.00 71.76 682 ALA A O 1
ATOM 10851 N N . PHE A 1 683 ? 93.958 109.497 85.665 1.00 71.65 683 PHE A N 1
ATOM 10852 C CA . PHE A 1 683 ? 93.651 108.079 85.576 1.00 71.65 683 PHE A CA 1
ATOM 10853 C C . PHE A 1 683 ? 92.490 107.859 84.618 1.00 71.65 683 PHE A C 1
ATOM 10854 O O . PHE A 1 683 ? 91.584 108.688 84.506 1.00 71.65 683 PHE A O 1
ATOM 10871 N N . GLN A 1 684 ? 92.523 106.728 83.919 1.00 70.02 684 GLN A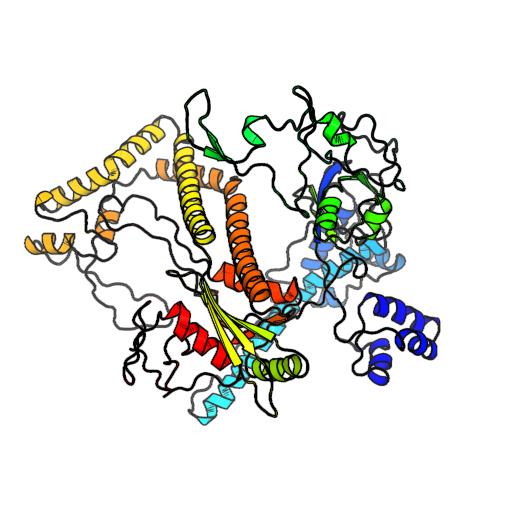 N 1
ATOM 10872 C CA . GLN A 1 684 ? 91.402 106.353 83.063 1.00 70.02 684 GLN A CA 1
ATOM 10873 C C . GLN A 1 684 ? 91.406 104.841 82.897 1.00 70.02 684 GLN A C 1
ATOM 1087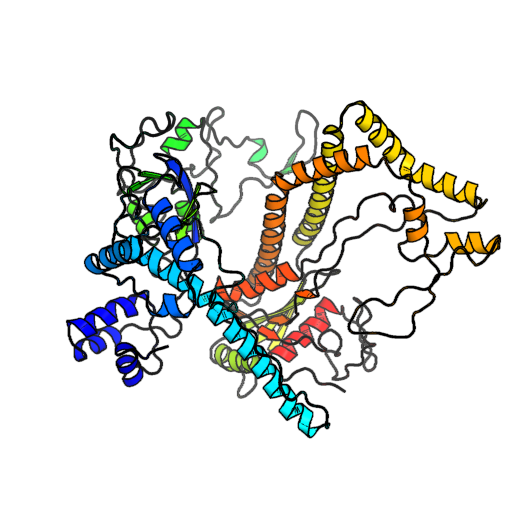4 O O . GLN A 1 684 ? 92.278 104.301 82.210 1.00 70.02 684 GLN A O 1
ATOM 10888 N N . CYS A 1 685 ? 90.439 104.166 83.514 1.00 72.22 685 CYS A N 1
ATOM 10889 C CA . CYS A 1 685 ? 90.282 102.737 83.287 1.00 72.22 685 CYS A CA 1
ATOM 10890 C C . CYS A 1 685 ? 90.034 102.467 81.809 1.00 72.22 685 CYS A C 1
ATOM 10891 O O . CYS A 1 685 ? 89.415 103.268 81.104 1.00 72.22 685 CYS A O 1
ATOM 10898 N N . LEU A 1 686 ? 90.527 101.322 81.335 1.00 72.74 686 LEU A N 1
ATOM 10899 C CA . LEU A 1 686 ? 90.411 100.965 79.929 1.00 72.74 686 LEU A CA 1
ATOM 10900 C C . LEU A 1 686 ? 89.362 99.892 79.660 1.00 72.74 686 LEU A C 1
ATOM 10901 O O . LEU A 1 686 ? 89.316 99.365 78.544 1.00 72.74 686 LEU A O 1
ATOM 10917 N N . SER A 1 687 ? 88.527 99.542 80.639 1.00 73.29 687 SER A N 1
ATOM 10918 C CA . SER A 1 687 ? 87.354 98.715 80.373 1.00 73.29 687 SER A CA 1
ATOM 10919 C C . SER A 1 687 ? 86.041 99.449 80.596 1.00 73.29 687 SER A C 1
ATOM 10920 O O . SER A 1 687 ? 85.191 99.489 79.702 1.00 73.29 687 SER A O 1
ATOM 10928 N N . CYS A 1 688 ? 85.857 100.031 81.776 1.00 73.11 688 CYS A N 1
ATOM 10929 C CA . CYS A 1 688 ? 84.712 100.884 82.092 1.00 73.11 688 CYS A CA 1
ATOM 10930 C C . CYS A 1 688 ? 85.202 102.327 82.064 1.00 73.11 688 CYS A C 1
ATOM 10931 O O . CYS A 1 688 ? 85.606 102.880 83.087 1.00 73.11 688 CYS A O 1
ATOM 10938 N N . GLY A 1 689 ? 85.170 102.944 80.886 1.00 72.87 689 GLY A N 1
ATOM 10939 C CA . GLY A 1 689 ? 85.814 104.231 80.725 1.00 72.87 689 GLY A CA 1
ATOM 10940 C C . GLY A 1 689 ? 85.361 105.221 81.776 1.00 72.87 689 GLY A C 1
ATOM 10941 O O . GLY A 1 689 ? 84.166 105.474 81.952 1.00 72.87 689 GLY A O 1
ATOM 10945 N N . LYS A 1 690 ? 86.337 105.777 82.488 1.00 72.47 690 LYS A N 1
ATOM 10946 C CA . LYS A 1 690 ? 86.102 106.569 83.685 1.00 72.47 690 LYS A CA 1
ATOM 10947 C C . LYS A 1 690 ? 87.306 107.474 83.881 1.00 72.47 690 LYS A C 1
ATOM 10948 O O . LYS A 1 690 ? 88.428 107.101 83.537 1.00 72.47 690 LYS A O 1
ATOM 10967 N N . THR A 1 691 ? 87.071 108.666 84.423 1.00 72.12 691 THR A N 1
ATOM 10968 C CA . THR A 1 691 ? 88.133 109.653 84.599 1.00 72.12 691 THR A CA 1
ATOM 10969 C C . THR A 1 691 ? 88.120 110.145 86.038 1.00 72.12 691 THR A C 1
ATOM 10970 O O . THR A 1 691 ? 87.155 110.782 86.472 1.00 72.12 691 THR A O 1
ATOM 10981 N N . CYS A 1 692 ? 89.189 109.848 86.774 1.00 72.68 692 CYS A N 1
ATOM 10982 C CA . CYS A 1 692 ? 89.388 110.359 88.120 1.00 72.68 692 CYS A CA 1
ATOM 10983 C C . CYS A 1 692 ? 90.810 110.881 88.263 1.00 72.68 692 CYS A C 1
ATOM 10984 O O . CYS A 1 692 ? 91.716 110.482 87.529 1.00 72.68 692 CYS A O 1
ATOM 10992 N N . ASN A 1 693 ? 90.999 111.784 89.221 1.00 71.80 693 ASN A N 1
ATOM 10993 C CA . ASN A 1 693 ? 92.339 112.249 89.565 1.00 71.80 693 ASN A CA 1
ATOM 10994 C C . ASN A 1 693 ? 93.096 111.108 90.232 1.00 71.80 693 ASN A C 1
ATOM 10995 O O . ASN A 1 693 ? 92.788 110.732 91.367 1.00 71.80 693 ASN A O 1
ATOM 11006 N N . ALA A 1 694 ? 94.081 110.554 89.522 1.00 71.69 694 ALA A N 1
ATOM 11007 C CA . ALA A 1 694 ? 94.748 109.338 89.977 1.00 71.69 694 ALA A CA 1
ATOM 11008 C C . ALA A 1 694 ? 95.143 109.415 91.447 1.00 71.69 694 ALA A C 1
ATOM 11009 O O . ALA A 1 694 ? 95.045 108.424 92.179 1.00 71.69 694 ALA A O 1
ATOM 11016 N N . ASP A 1 695 ? 95.608 110.579 91.897 1.00 71.60 695 ASP A N 1
ATOM 11017 C CA . ASP A 1 695 ? 96.007 110.723 93.293 1.00 71.60 695 ASP A CA 1
ATOM 11018 C C . ASP A 1 695 ? 94.793 110.771 94.213 1.00 71.60 695 ASP A C 1
ATOM 11019 O O . ASP A 1 695 ? 94.666 109.964 95.141 1.00 71.60 695 ASP A O 1
ATOM 11028 N N . LEU A 1 696 ? 93.887 111.720 93.969 1.00 70.53 696 LEU A N 1
ATOM 11029 C CA . LEU A 1 696 ? 92.868 112.050 94.961 1.00 70.53 696 LEU A CA 1
ATOM 11030 C C . LEU A 1 696 ? 91.876 110.913 95.181 1.00 70.53 696 LEU A C 1
ATOM 11031 O O . LEU A 1 696 ? 91.471 110.661 96.321 1.00 70.53 696 LEU A O 1
ATOM 11047 N N . ASP A 1 697 ? 91.470 110.212 94.122 1.00 70.32 697 ASP A N 1
ATOM 11048 C CA . ASP A 1 697 ? 90.298 109.349 94.208 1.00 70.32 697 ASP A CA 1
ATOM 11049 C C . ASP A 1 697 ? 90.598 107.868 94.038 1.00 70.32 697 ASP A C 1
ATOM 11050 O O . ASP A 1 697 ? 90.134 107.054 94.840 1.00 70.32 697 ASP A O 1
ATOM 11059 N N . VAL A 1 698 ? 91.372 107.483 93.025 1.00 70.95 698 VAL A N 1
ATOM 11060 C CA . VAL A 1 698 ? 91.599 106.059 92.798 1.00 70.95 698 VAL A CA 1
ATOM 11061 C C . VAL A 1 698 ? 92.646 105.522 93.762 1.00 70.95 698 VAL A C 1
ATOM 11062 O O . VAL A 1 698 ? 92.526 104.399 94.262 1.00 70.95 698 VAL A O 1
ATOM 11075 N N . ALA A 1 699 ? 93.689 106.304 94.040 1.00 70.46 699 ALA A N 1
ATOM 11076 C CA . ALA A 1 699 ? 94.728 105.835 94.950 1.00 70.46 699 ALA A CA 1
ATOM 11077 C C . ALA A 1 699 ? 94.205 105.731 96.376 1.00 70.46 699 ALA A C 1
ATOM 11078 O O . ALA A 1 699 ? 94.525 104.774 97.091 1.00 70.46 699 ALA A O 1
ATOM 11085 N N . THR A 1 700 ? 93.405 106.706 96.813 1.00 69.61 700 THR A N 1
ATOM 11086 C CA . THR A 1 700 ? 92.897 106.673 98.179 1.00 69.61 700 THR A CA 1
ATOM 11087 C C . THR A 1 700 ? 91.756 105.675 98.332 1.00 69.61 700 THR A C 1
ATOM 11088 O O . THR A 1 700 ? 91.694 104.952 99.331 1.00 69.61 700 THR A O 1
ATOM 11099 N N . HIS A 1 701 ? 90.847 105.620 97.356 1.00 68.68 701 HIS A N 1
ATOM 11100 C CA . HIS A 1 701 ? 89.800 104.603 97.372 1.00 68.68 701 HIS A CA 1
ATOM 11101 C C . HIS A 1 701 ? 90.398 103.209 97.512 1.00 68.68 701 HIS A C 1
ATOM 11102 O O . HIS A 1 701 ? 89.918 102.384 98.296 1.00 68.68 701 HIS A O 1
ATOM 11116 N N . ASN A 1 702 ? 91.454 102.930 96.747 1.00 71.89 702 ASN A N 1
ATOM 11117 C CA . ASN A 1 702 ? 92.054 101.603 96.748 1.00 71.89 702 ASN A CA 1
ATOM 11118 C C . ASN A 1 702 ? 92.875 101.348 98.003 1.00 71.89 702 ASN A C 1
ATOM 11119 O O . ASN A 1 702 ? 92.935 100.210 98.479 1.00 71.89 702 ASN A O 1
ATOM 11130 N N . LEU A 1 703 ? 93.505 102.387 98.553 1.00 70.28 703 LEU A N 1
ATOM 11131 C CA . LEU A 1 703 ? 94.247 102.221 99.796 1.00 70.28 703 LEU A CA 1
ATOM 11132 C C . LEU A 1 703 ? 93.319 101.808 100.927 1.00 70.28 703 LEU A C 1
ATOM 11133 O O . LEU A 1 703 ? 93.636 100.902 101.705 1.00 70.28 703 LEU A O 1
ATOM 11149 N N . THR A 1 704 ? 92.164 102.463 101.029 1.00 69.11 704 THR A N 1
ATOM 11150 C CA . THR A 1 704 ? 91.198 102.101 102.058 1.00 69.11 704 THR A CA 1
ATOM 11151 C C . THR A 1 704 ? 90.699 100.675 101.863 1.00 69.11 704 THR A C 1
ATOM 11152 O O . THR A 1 704 ? 90.492 99.945 102.837 1.00 69.11 704 THR A O 1
ATOM 11163 N N . GLN A 1 705 ? 90.524 100.250 100.610 1.00 69.36 705 GLN A N 1
ATOM 11164 C CA . GLN A 1 705 ? 89.966 98.926 100.358 1.00 69.36 705 GLN A CA 1
ATOM 11165 C C . GLN A 1 705 ? 90.966 97.826 100.684 1.00 69.36 705 GLN A C 1
ATOM 11166 O O . GLN A 1 705 ? 90.565 96.714 101.043 1.00 69.36 705 GLN A O 1
ATOM 11180 N N . VAL A 1 706 ? 92.264 98.112 100.565 1.00 71.18 706 VAL A N 1
ATOM 11181 C CA . VAL A 1 706 ? 93.279 97.172 101.034 1.00 71.18 706 VAL A CA 1
ATOM 11182 C C . VAL A 1 706 ? 93.546 97.348 102.518 1.00 71.18 706 VAL A C 1
ATOM 11183 O O . VAL A 1 706 ? 94.286 96.552 103.108 1.00 71.18 706 VAL A O 1
ATOM 11196 N N . ALA A 1 707 ? 92.958 98.373 103.135 1.00 69.85 707 ALA A N 1
ATOM 11197 C CA . ALA A 1 707 ? 93.010 98.522 104.584 1.00 69.85 707 ALA A CA 1
ATOM 11198 C C . ALA A 1 707 ? 91.937 97.672 105.254 1.00 69.85 707 ALA A C 1
ATOM 11199 O O . ALA A 1 707 ? 92.228 96.910 106.181 1.00 69.85 707 ALA A O 1
ATOM 11206 N N . LEU A 1 708 ? 90.687 97.789 104.796 1.00 68.55 708 LEU A N 1
ATOM 11207 C CA . LEU A 1 708 ? 89.600 97.009 105.378 1.00 68.55 708 LEU A CA 1
ATOM 11208 C C . LEU A 1 708 ? 89.839 95.510 105.281 1.00 68.55 708 LEU A C 1
ATOM 11209 O O . LEU A 1 708 ? 89.144 94.742 105.953 1.00 68.55 708 LEU A O 1
ATOM 11225 N N . THR A 1 709 ? 90.784 95.074 104.454 1.00 68.37 709 THR A N 1
ATOM 11226 C CA . THR A 1 709 ? 91.076 93.659 104.293 1.00 68.37 709 THR A CA 1
ATOM 11227 C C . THR A 1 709 ? 92.582 93.460 104.267 1.00 68.37 709 THR A C 1
ATOM 11228 O O . THR A 1 709 ? 93.308 94.221 103.623 1.00 68.37 709 THR A O 1
ATOM 11239 N N . GLY A 1 710 ? 93.042 92.427 104.971 1.00 70.08 710 GLY A N 1
ATOM 11240 C CA . GLY A 1 710 ? 94.464 92.141 105.005 1.00 70.08 710 GLY A CA 1
ATOM 11241 C C . GLY A 1 710 ? 95.015 91.744 103.652 1.00 70.08 710 GLY A C 1
ATOM 11242 O O . GLY A 1 710 ? 96.170 92.041 103.335 1.00 70.08 710 GLY A O 1
ATOM 11246 N N . LYS A 1 711 ? 94.204 91.076 102.839 1.00 69.25 711 LYS A N 1
ATOM 11247 C CA . LYS A 1 711 ? 94.688 90.520 101.586 1.00 69.25 711 LYS A CA 1
ATOM 11248 C C . LYS A 1 711 ? 95.263 91.614 100.696 1.00 69.25 711 LYS A C 1
ATOM 11249 O O . LYS A 1 711 ? 94.704 92.708 100.579 1.00 69.25 711 LYS A O 1
ATOM 11268 N N . THR A 1 712 ? 96.403 91.311 100.082 1.00 74.93 712 THR A N 1
ATOM 11269 C CA . THR A 1 712 ? 97.048 92.227 99.158 1.00 74.93 712 THR A CA 1
ATOM 11270 C C . THR A 1 712 ? 96.263 92.285 97.853 1.00 74.93 712 THR A C 1
ATOM 11271 O O . THR A 1 712 ? 95.505 91.374 97.511 1.00 74.93 712 THR A O 1
ATOM 11282 N N . MET A 1 713 ? 96.445 93.378 97.125 1.00 74.28 713 MET A N 1
ATOM 11283 C CA . MET A 1 713 ? 95.617 93.622 95.956 1.00 74.28 713 MET A CA 1
ATOM 11284 C C . MET A 1 713 ? 95.727 92.444 94.989 1.00 74.28 713 MET A C 1
ATOM 11285 O O . MET A 1 713 ? 96.807 91.859 94.844 1.00 74.28 713 MET A O 1
ATOM 11299 N N . PRO A 1 714 ? 94.642 92.061 94.323 1.00 73.09 714 PRO A N 1
ATOM 11300 C CA . PRO A 1 714 ? 94.724 90.942 93.379 1.00 73.09 714 PRO A CA 1
ATOM 11301 C C . PRO A 1 714 ? 95.587 91.268 92.171 1.00 73.09 714 PRO A C 1
ATOM 11302 O O . PRO A 1 714 ? 95.688 92.418 91.736 1.00 73.09 714 PRO A O 1
ATOM 11313 N N . LYS A 1 715 ? 96.223 90.229 91.635 1.00 73.87 715 LYS A N 1
ATOM 11314 C CA . LYS A 1 715 ? 97.090 90.334 90.468 1.00 73.87 715 LYS A CA 1
ATOM 11315 C C . LYS A 1 715 ? 96.482 89.509 89.343 1.00 73.87 715 LYS A C 1
ATOM 11316 O O . LYS A 1 715 ? 96.314 88.293 89.484 1.00 73.87 715 LYS A O 1
ATOM 11335 N N . ARG A 1 716 ? 96.150 90.168 88.235 1.00 72.63 716 ARG A N 1
ATOM 11336 C CA . ARG A 1 716 ? 95.493 89.507 87.105 1.00 72.63 716 ARG A CA 1
ATOM 11337 C C . ARG A 1 716 ? 94.320 88.659 87.590 1.00 72.63 716 ARG A C 1
ATOM 11338 O O . ARG A 1 716 ? 93.278 88.590 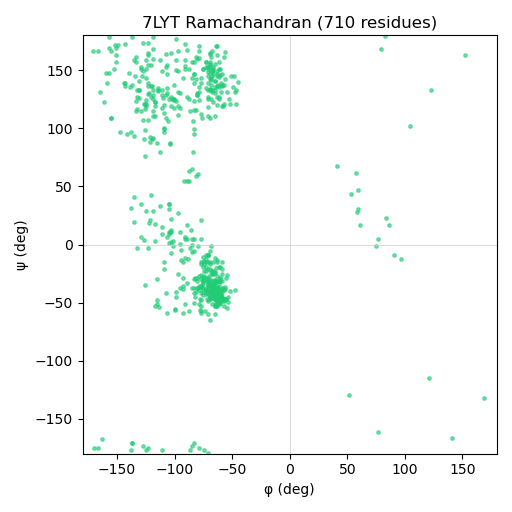86.939 1.00 72.63 716 ARG A O 1
#

B-factor: mean 70.26, std 10.64, range [58.44, 125.96]

Radius of gyration: 32.68 Å; Cα contacts (8 Å, |Δi|>4): 1003; chains: 1; bounding box: 68×82×94 Å

Nearest PDB structures (foldseek):
  7lyt-assembly1_A  TM=1.001E+00  e=0.000E+00  Biggievirus Mos11
  7lys-assembly1_A  TM=9.963E-01  e=0.000E+00  Biggievirus Mos11
  7m5o-assembly1_A  TM=7.404E-01  e=1.709E-103  Biggievirus Mos11
  7odf-assembly1_A  TM=8.801E-01  e=1.057E-58  Phage #D
  8inb-assembly1_A  TM=8.205E-01  e=9.200E-47  Biggievirus Mos11

Sequence (712 aa):
AVESEFSKVLKKHFPGERFRSSYMKRGGKILAAQGEEAVVAYLQGKSEEEPPNFQPPAKCHVVTKSRDFAEWPIMKASEAIQRYIYALSTTERAACKPGKSSESHAAWFAATGVSNHGYSHVQGLNLIFDHTLGRYDGVLKKVQLRNEKARARLESINASRADEGLPEIKAEEEEVATNETGHLLQPPGINPSFYVYQTISPQAYRPRDEIVLPPEYAGYVRDPNAPIPLGVVRNRCDIQKGCPGYIPEWQREAGTAISPKTGKAVTVPGLSPKKNKRMRRYWRSEKEKAQDALLVTVRIGTDWVVIDVRGLLRNARWRTIAPKDISLNALLDLFTGDPVIDVRRNIVTFTYTLDACGTYARKWTLKGKQTKATLDKLTATQTVALVAIDLGQTNPISAGISRVTQENGALQCEPLDRFTLPDDLLKDISAYRIAWDRNEEELRARSVEALPEAQQAEVRALDGVSKETARTQLCADFGLDPKRLPWDKMSSNTTFISEALLSNSVSRDQVFFTPAPKKGAKKKAPVEVMRKDRTWARAYKPRLSVEAQKLKNEALWALKRTSPEYLKLSRRKEELCRRSINYVIEKTRRRTQCQIVIPVIEDLNVRFFHGSGKRLPGWDNFFTAKKENRWFIQGLHKAFSDLRTHRSFYVFEVRPERTSITCPKCGHCEVGNRDGEAFQCLSCGKTCNADLDVATHNLTQVALTGKTMPKR